Protein AF-A0A3N6GZ60-F1 (afdb_monomer)

Solvent-accessible surface area (backbone atoms only — not comparable to full-atom values): 37806 Å² total; per-residue (Å²): 129,64,49,50,43,53,62,74,66,58,72,55,69,56,33,46,64,46,15,54,53,28,42,52,49,24,52,53,37,47,58,50,32,53,47,42,44,72,67,53,38,41,50,42,72,39,96,88,41,76,58,70,72,22,54,56,47,34,52,53,37,44,21,60,40,43,42,35,51,10,42,28,32,24,27,39,12,53,18,33,36,28,42,49,50,34,54,50,52,52,53,43,43,50,48,38,54,50,52,53,52,49,38,42,75,70,48,33,42,68,48,83,71,54,53,53,39,75,39,74,80,81,48,53,74,69,54,52,48,42,60,74,73,35,70,66,59,47,48,51,49,53,53,50,34,52,52,48,34,49,58,47,52,52,36,35,45,54,48,40,51,49,51,48,37,47,46,51,22,64,68,46,35,70,51,30,54,83,63,60,95,53,59,85,42,69,57,73,50,45,10,59,85,32,56,52,49,40,47,53,38,44,17,50,55,38,32,50,55,43,50,39,48,56,74,66,47,95,72,50,78,62,56,55,51,49,39,33,48,48,31,61,69,39,17,80,37,52,64,22,20,46,43,27,46,72,68,38,40,51,57,42,49,32,44,34,49,54,54,33,29,44,29,29,68,62,80,42,46,96,50,21,70,59,36,51,49,34,39,20,13,50,21,20,15,48,31,41,41,53,51,68,100,79,44,30,60,84,36,20,88,89,15,68,71,33,50,57,39,49,71,34,81,90,21,38,62,45,52,67,45,49,69,45,31,61,54,32,28,70,36,71,77,47,44,99,83,41,70,37,38,24,37,20,42,45,28,33,34,46,58,47,29,86,53,63,58,34,38,44,51,55,40,51,58,52,49,53,52,53,49,47,50,66,76,43,70,57,74,65,54,44,44,54,76,83,53,69,82,38,42,61,50,35,65,48,39,41,52,55,43,34,67,74,27,66,66,30,43,49,52,55,55,28,71,88,25,35,40,57,80,100,37,49,41,89,41,60,53,48,54,30,68,54,46,87,62,91,80,23,61,75,73,68,47,32,36,33,87,49,100,87,49,74,44,76,39,81,52,90,73,69,87,42,58,58,62,54,52,44,67,57,56,71,78,59,80,83,66,84,90,87,77,67,72,78,71,64,71,61,68,72,80,78,75,76,92,77,90,85,83,88,80,89,81,87,87,84,86,86,90,86,86,80,93,84,89,86,89,88,84,88,89,87,89,90,89,81,90,87,86,88,82,87,87,87,86,85,86,85,89,82,89,85,89,83,86,84,82,83,84,81,88,79,89,86,86,79,86,84,85,90,85,83,83,88,81,86,84,88,88,82,88,87,87,84,90,83,88,83,87,91,84,83,87,84,87,83,85,87,88,84,86,85,88,84,89,90,84,85,88,88,83,81,90,81,88,85,80,87,88,80,89,83,82,81,89,88,85,87,84,89,87,83,90,85,85,91,81,85,136

pLDDT: mean 76.03, std 27.94, range [24.69, 98.88]

Secondary structure (DSSP, 8-state):
---HHHHHH--THHHHHHHHHHHHHHHHHHHHHHHHHHHTGGGGTSTTS-SHHHHHHHHHHHHHHHHHHHHHHHHHHHHHHHHHHHHHHHHHHHHHHHHHHHHHHTTEEE-TT--EEE-TTTS-HHHHHHHHH-HHHHHHHHHHHHHHHHHHHHHHHHHHHHHHHHHHHHHHTT---S--TT--STTSS--TT--S-HHHHHHHHHHHHHHHHHTT----HHHHHHHHHHHHHHTT-HHHHHHHHHHHHHHHHHHHHHHHHIIIIIITGGGHHHHHHHHHHHHHHHHHHT--SS-TTTS-TT-HHHHHHHTSSTTHHHHHHHHHHHHHHHSB-SBTTB--BHHHHHHHHHHT-SSPPPHHHHHHHHHHHHHHHHHSTTTT--BSS--TTS-S-HHHHHHHHHTT-HHHHHHHT-TT-BS-GGG-B---HHHHHH--SSSS-----EEEE-SSSEEEE--TT--SHHHHHHHHHGGGTTS-S---HHHHHHGGGG------------------------------------------------------PPPPPPP--------PPP-----------------------------------------------------------------

Structure (mmCIF, N/CA/C/O backbone):
data_AF-A0A3N6GZ60-F1
#
_entry.id   AF-A0A3N6GZ60-F1
#
loop_
_atom_site.group_PDB
_atom_site.id
_atom_site.type_symbol
_atom_site.label_atom_id
_atom_site.label_alt_id
_atom_site.label_comp_id
_atom_site.label_asym_id
_atom_site.label_entity_id
_atom_site.label_seq_id
_atom_site.pdbx_PDB_ins_code
_atom_site.Cartn_x
_atom_site.Cartn_y
_atom_site.Cartn_z
_atom_site.occupancy
_atom_site.B_iso_or_equiv
_atom_site.auth_seq_id
_atom_site.auth_comp_id
_atom_site.auth_asym_id
_atom_site.auth_atom_id
_atom_site.pdbx_PDB_model_num
ATOM 1 N N . MET A 1 1 ? -18.825 12.003 -2.405 1.00 83.25 1 MET A N 1
ATOM 2 C CA . MET A 1 1 ? -19.532 11.524 -1.206 1.00 83.25 1 MET A CA 1
ATOM 3 C C . MET A 1 1 ? -20.883 11.010 -1.636 1.00 83.25 1 MET A C 1
ATOM 5 O O . MET A 1 1 ? -21.799 11.804 -1.830 1.00 83.25 1 MET A O 1
ATOM 9 N N . LEU A 1 2 ? -20.951 9.703 -1.862 1.00 93.81 2 LEU A N 1
ATOM 10 C CA . LEU A 1 2 ? -22.188 8.963 -2.098 1.00 93.81 2 LEU A CA 1
ATOM 11 C C . LEU A 1 2 ? -23.109 9.035 -0.870 1.00 93.81 2 LEU A C 1
ATOM 13 O O . LEU A 1 2 ? -22.644 9.204 0.258 1.00 93.81 2 LEU A O 1
ATOM 17 N N . THR A 1 3 ? -24.413 8.881 -1.085 1.00 95.50 3 THR A N 1
ATOM 18 C CA . THR A 1 3 ? -25.401 8.691 -0.018 1.00 95.50 3 THR A CA 1
ATOM 19 C C . THR A 1 3 ? -25.720 7.209 0.180 1.00 95.50 3 THR A C 1
ATOM 21 O O . THR A 1 3 ? -25.483 6.372 -0.693 1.00 95.50 3 THR A O 1
ATOM 24 N N . TYR A 1 4 ? -26.349 6.884 1.312 1.00 97.25 4 TYR A N 1
ATOM 25 C CA . TYR A 1 4 ? -26.917 5.558 1.564 1.00 97.25 4 TYR A CA 1
ATOM 26 C C . TYR A 1 4 ? -27.843 5.083 0.425 1.00 97.25 4 TYR A C 1
ATOM 28 O O . TYR A 1 4 ? -27.782 3.923 0.017 1.00 97.25 4 TYR A O 1
ATOM 36 N N . SER A 1 5 ? -28.667 5.985 -0.125 1.00 96.31 5 SER A N 1
ATOM 37 C CA . SER A 1 5 ? -29.587 5.668 -1.224 1.00 96.31 5 SER A CA 1
ATOM 38 C C . SER A 1 5 ? -28.837 5.283 -2.502 1.00 96.31 5 SER A C 1
ATOM 40 O O . SER A 1 5 ? -29.205 4.307 -3.154 1.00 96.31 5 SER A O 1
ATOM 42 N N . ASP A 1 6 ? -27.749 5.986 -2.834 1.00 96.19 6 ASP A N 1
ATOM 43 C CA . ASP A 1 6 ? -26.955 5.705 -4.036 1.00 96.19 6 ASP A CA 1
ATOM 44 C C . ASP A 1 6 ? -26.355 4.294 -3.974 1.00 96.19 6 ASP A C 1
ATOM 46 O O . ASP A 1 6 ? -26.526 3.504 -4.905 1.00 96.19 6 ASP A O 1
ATOM 50 N N . VAL A 1 7 ? -25.738 3.925 -2.844 1.00 97.00 7 VAL A N 1
ATOM 51 C CA . VAL A 1 7 ? -25.171 2.579 -2.634 1.00 97.00 7 VAL A CA 1
ATOM 52 C C . VAL A 1 7 ? -26.263 1.503 -2.715 1.00 97.00 7 VAL A C 1
ATOM 54 O O . VAL A 1 7 ? -26.120 0.503 -3.427 1.00 97.00 7 VAL A O 1
ATOM 57 N N . MET A 1 8 ? -27.392 1.711 -2.032 1.00 96.62 8 MET A N 1
ATOM 58 C CA . MET A 1 8 ? -28.484 0.735 -1.973 1.00 96.62 8 MET A CA 1
ATOM 59 C C . MET A 1 8 ? -29.225 0.569 -3.307 1.00 96.62 8 MET A C 1
ATOM 61 O O . MET A 1 8 ? -29.619 -0.549 -3.642 1.00 96.62 8 MET A O 1
ATOM 65 N N . THR A 1 9 ? -29.373 1.625 -4.109 1.00 95.44 9 THR A N 1
ATOM 66 C CA . THR A 1 9 ? -30.156 1.591 -5.363 1.00 95.44 9 THR A CA 1
ATOM 67 C C . THR A 1 9 ? -29.327 1.385 -6.632 1.00 95.44 9 THR A C 1
ATOM 69 O O . THR A 1 9 ? -29.887 0.966 -7.646 1.00 95.44 9 THR A O 1
ATOM 72 N N . THR A 1 10 ? -28.005 1.601 -6.601 1.00 95.75 10 THR A N 1
ATOM 73 C CA . THR A 1 10 ? -27.156 1.429 -7.792 1.00 95.75 10 THR A CA 1
ATOM 74 C C . THR A 1 10 ? -27.143 -0.018 -8.296 1.00 95.75 10 THR A C 1
ATOM 76 O O . THR A 1 10 ? -26.909 -0.976 -7.549 1.00 95.75 10 THR A O 1
ATOM 79 N N . ASP A 1 11 ? -27.364 -0.145 -9.606 1.00 96.44 11 ASP A N 1
ATOM 80 C CA . ASP A 1 11 ? -27.244 -1.370 -10.395 1.00 96.44 11 ASP A CA 1
ATOM 81 C C . ASP A 1 11 ? -25.793 -1.555 -10.862 1.00 96.44 11 ASP A C 1
ATOM 83 O O . ASP A 1 11 ? -25.368 -1.030 -11.896 1.00 96.44 11 ASP A O 1
ATOM 87 N N . LEU A 1 12 ? -25.041 -2.314 -10.064 1.00 97.00 12 LEU A N 1
ATOM 88 C CA . LEU A 1 12 ? -23.629 -2.617 -10.290 1.00 97.00 12 LEU A CA 1
ATOM 89 C C . LEU A 1 12 ? -23.400 -3.556 -11.490 1.00 97.00 12 LEU A C 1
ATOM 91 O O . LEU A 1 12 ? -22.311 -3.548 -12.060 1.00 97.00 12 LEU A O 1
ATOM 95 N N . GLY A 1 13 ? -24.415 -4.304 -11.948 1.00 96.81 13 GLY A N 1
ATOM 96 C CA . GLY A 1 13 ? -24.300 -5.228 -13.091 1.00 96.81 13 GLY A CA 1
ATOM 97 C C . GLY A 1 13 ? -23.990 -4.534 -14.426 1.00 96.81 13 GLY A C 1
ATOM 98 O O . GLY A 1 13 ? -23.556 -5.165 -15.392 1.00 96.81 13 GLY A O 1
ATOM 99 N N . LYS A 1 14 ? -24.142 -3.206 -14.480 1.00 97.75 14 LYS A N 1
ATOM 100 C CA . LYS A 1 14 ? -23.683 -2.370 -15.596 1.00 97.75 14 LYS A CA 1
ATOM 101 C C . LYS A 1 14 ? -22.158 -2.344 -15.747 1.00 97.75 14 LYS A C 1
ATOM 103 O O . LYS A 1 14 ? -21.693 -2.179 -16.871 1.00 97.75 14 LYS A O 1
ATOM 108 N N . LEU A 1 15 ? -21.392 -2.531 -14.669 1.00 98.25 15 LEU A N 1
ATOM 109 C CA . LEU A 1 15 ? -19.923 -2.514 -14.695 1.00 98.25 15 LEU A CA 1
ATOM 110 C C . LEU A 1 15 ? -19.355 -3.741 -15.420 1.00 98.25 15 LEU A C 1
ATOM 112 O O . LEU A 1 15 ? -18.566 -3.589 -16.349 1.00 98.25 15 LEU A O 1
ATOM 116 N N . THR A 1 16 ? -19.834 -4.945 -15.098 1.00 98.12 16 THR A N 1
ATOM 117 C CA . THR A 1 16 ? -19.481 -6.177 -15.831 1.00 98.12 16 THR A CA 1
ATOM 118 C C . THR A 1 16 ? -19.982 -6.129 -17.277 1.00 98.12 16 THR A C 1
ATOM 120 O O . THR A 1 16 ? -19.219 -6.395 -18.201 1.00 98.12 16 THR A O 1
ATOM 123 N N . THR A 1 17 ? -21.209 -5.641 -17.500 1.00 98.44 17 THR A N 1
ATOM 124 C CA . THR A 1 17 ? -21.761 -5.406 -18.853 1.00 98.44 17 THR A CA 1
ATOM 125 C C . THR A 1 17 ? -20.928 -4.413 -19.685 1.00 98.44 17 THR A C 1
ATOM 127 O O . THR A 1 17 ? -20.959 -4.452 -20.918 1.00 98.44 17 THR A O 1
ATOM 130 N N . ALA A 1 18 ? -20.211 -3.487 -19.041 1.00 98.50 18 ALA A N 1
ATOM 131 C CA . ALA A 1 18 ? -19.276 -2.579 -19.698 1.00 98.50 18 ALA A CA 1
ATOM 132 C C . ALA A 1 18 ? -17.912 -3.249 -19.932 1.00 98.50 18 ALA A C 1
ATOM 134 O O . ALA A 1 18 ? -17.378 -3.139 -21.034 1.00 98.50 18 ALA A O 1
ATOM 135 N N . ALA A 1 19 ? -17.385 -3.980 -18.947 1.00 98.62 19 ALA A N 1
ATOM 136 C CA . ALA A 1 19 ? -16.136 -4.732 -19.055 1.00 98.62 19 ALA A CA 1
ATOM 137 C C . ALA A 1 19 ? -16.137 -5.725 -20.225 1.00 98.62 19 ALA A C 1
ATOM 139 O O . ALA A 1 19 ? -15.200 -5.746 -21.020 1.00 98.62 19 ALA A O 1
ATOM 140 N N . ASP A 1 20 ? -17.219 -6.489 -20.388 1.00 98.69 20 ASP A N 1
ATOM 141 C CA . ASP A 1 20 ? -17.342 -7.473 -21.468 1.00 98.69 20 ASP A CA 1
ATOM 142 C C . ASP A 1 20 ? -17.275 -6.805 -22.858 1.00 98.69 20 ASP A C 1
ATOM 144 O O . ASP A 1 20 ? -16.645 -7.331 -23.773 1.00 98.69 20 ASP A O 1
ATOM 148 N N . LYS A 1 21 ? -17.811 -5.583 -23.000 1.00 98.75 21 LYS A N 1
ATOM 149 C CA . LYS A 1 21 ? -17.709 -4.787 -24.240 1.00 98.75 21 LYS A CA 1
ATOM 150 C C . LYS A 1 21 ? -16.303 -4.241 -24.492 1.00 98.75 21 LYS A C 1
ATOM 152 O O . LYS A 1 21 ? -15.918 -4.067 -25.648 1.00 98.75 21 LYS A O 1
ATOM 157 N N . TRP A 1 22 ? -15.543 -3.953 -23.435 1.00 98.62 22 TRP A N 1
ATOM 158 C CA . TRP A 1 22 ? -14.137 -3.564 -23.552 1.00 98.62 22 TRP A CA 1
ATOM 159 C C . TRP A 1 22 ? -13.267 -4.747 -24.007 1.00 98.62 22 TRP A C 1
ATOM 161 O O . TRP A 1 22 ? -12.413 -4.558 -24.875 1.00 98.62 22 TRP A O 1
ATOM 171 N N . ASP A 1 23 ? -13.542 -5.968 -23.535 1.00 98.50 23 ASP A N 1
ATOM 172 C CA . ASP A 1 23 ? -12.897 -7.190 -24.042 1.00 98.50 23 ASP A CA 1
ATOM 173 C C . ASP A 1 23 ? -13.300 -7.531 -25.486 1.00 98.50 23 ASP A C 1
ATOM 175 O O . ASP A 1 23 ? -12.426 -7.847 -26.300 1.00 98.50 23 ASP A O 1
ATOM 179 N N . ASP A 1 24 ? -14.583 -7.409 -25.848 1.00 98.62 24 ASP A N 1
ATOM 180 C CA . ASP A 1 24 ? -15.041 -7.554 -27.240 1.00 98.62 24 ASP A CA 1
ATOM 181 C C . ASP A 1 24 ? -14.298 -6.570 -28.162 1.00 98.62 24 ASP A C 1
ATOM 183 O O . ASP A 1 24 ? -13.770 -6.955 -29.210 1.00 98.62 24 ASP A O 1
ATOM 187 N N . MET A 1 25 ? -14.173 -5.302 -27.752 1.00 98.44 25 MET A N 1
ATOM 188 C CA . MET A 1 25 ? -13.409 -4.310 -28.510 1.00 98.44 25 MET A CA 1
ATOM 189 C C . MET A 1 25 ? -11.916 -4.666 -28.579 1.00 98.44 25 MET A C 1
ATOM 191 O O . MET A 1 25 ? -11.320 -4.568 -29.653 1.00 98.44 25 MET A O 1
ATOM 195 N N . ALA A 1 26 ? -11.310 -5.144 -27.488 1.00 98.38 26 ALA A N 1
ATOM 196 C CA . ALA A 1 26 ? -9.926 -5.618 -27.476 1.00 98.38 26 ALA A CA 1
ATOM 197 C C . ALA A 1 26 ? -9.706 -6.799 -28.449 1.00 98.38 26 ALA A C 1
ATOM 199 O O . ALA A 1 26 ? -8.650 -6.902 -29.089 1.00 98.38 26 ALA A O 1
ATOM 200 N N . ALA A 1 27 ? -10.710 -7.669 -28.603 1.00 98.44 27 ALA A N 1
ATOM 201 C CA . ALA A 1 27 ? -10.713 -8.781 -29.547 1.00 98.44 27 ALA A CA 1
ATOM 202 C C . ALA A 1 27 ? -10.883 -8.324 -31.009 1.00 98.44 27 ALA A C 1
ATOM 204 O O . ALA A 1 27 ? -10.172 -8.832 -31.881 1.00 98.44 27 ALA A O 1
ATOM 205 N N . GLU A 1 28 ? -11.747 -7.345 -31.302 1.00 98.62 28 GLU A N 1
ATOM 206 C CA . GLU A 1 28 ? -11.843 -6.751 -32.647 1.00 98.62 28 GLU A CA 1
ATOM 207 C C . GLU A 1 28 ? -10.568 -5.984 -33.030 1.00 98.62 28 GLU A C 1
ATOM 209 O O . GLU A 1 28 ? -10.049 -6.172 -34.135 1.00 98.62 28 GLU A O 1
ATOM 214 N N . ILE A 1 29 ? -9.984 -5.216 -32.101 1.00 98.50 29 ILE A N 1
ATOM 215 C CA . ILE A 1 29 ? -8.678 -4.561 -32.282 1.00 98.50 29 ILE A CA 1
ATOM 216 C C . ILE A 1 29 ? -7.605 -5.598 -32.654 1.00 98.50 29 ILE A C 1
ATOM 218 O O . ILE A 1 29 ? -6.797 -5.339 -33.545 1.00 98.50 29 ILE A O 1
ATOM 222 N N . LYS A 1 30 ? -7.642 -6.819 -32.092 1.00 98.31 30 LYS A N 1
ATOM 223 C CA . LYS A 1 30 ? -6.726 -7.905 -32.497 1.00 98.31 30 LYS A CA 1
ATOM 224 C C . LYS A 1 30 ? -6.851 -8.284 -33.972 1.00 98.31 30 LYS A C 1
ATOM 226 O O . LYS A 1 30 ? -5.851 -8.541 -34.639 1.00 98.31 30 LYS A O 1
ATOM 231 N N . LYS A 1 31 ? -8.076 -8.325 -34.498 1.00 98.38 31 LYS A N 1
ATOM 232 C CA . LYS A 1 31 ? -8.334 -8.657 -35.908 1.00 98.38 31 LYS A CA 1
ATOM 233 C C . LYS A 1 31 ? -7.866 -7.536 -36.837 1.00 98.38 31 LYS A C 1
ATOM 235 O O . LYS A 1 31 ? -7.497 -7.820 -37.977 1.00 98.38 31 LYS A O 1
ATOM 240 N N . VAL A 1 32 ? -7.854 -6.287 -36.362 1.00 98.06 32 VAL A N 1
ATOM 241 C CA . VAL A 1 32 ? -7.258 -5.143 -37.070 1.00 98.06 32 VAL A CA 1
ATOM 242 C C . VAL A 1 32 ? -5.728 -5.207 -37.018 1.00 98.06 32 VAL A C 1
ATOM 244 O O . VAL A 1 32 ? -5.110 -5.162 -38.077 1.00 98.06 32 VAL A O 1
ATOM 247 N N . GLU A 1 33 ? -5.125 -5.418 -35.842 1.00 98.00 33 GLU A N 1
ATOM 248 C CA . GLU A 1 33 ? -3.674 -5.595 -35.637 1.00 98.00 33 GLU A CA 1
ATOM 249 C C . GLU A 1 33 ? -3.092 -6.657 -36.577 1.00 98.00 33 GLU A C 1
ATOM 251 O O . GLU A 1 33 ? -2.167 -6.386 -37.347 1.00 98.00 33 GLU A O 1
ATOM 256 N N . THR A 1 34 ? -3.676 -7.856 -36.559 1.00 98.00 34 THR A N 1
ATOM 257 C CA . THR A 1 34 ? -3.181 -8.995 -37.336 1.00 98.00 34 THR A CA 1
ATOM 258 C C . THR A 1 34 ? -3.409 -8.779 -38.835 1.00 98.00 34 THR A C 1
ATOM 260 O O . THR A 1 34 ? -2.528 -9.076 -39.641 1.00 98.00 34 THR A O 1
ATOM 263 N N . ARG A 1 35 ? -4.536 -8.172 -39.238 1.00 98.06 35 ARG A N 1
ATOM 264 C CA . ARG A 1 35 ? -4.764 -7.792 -40.642 1.00 98.06 35 ARG A CA 1
ATOM 265 C C . ARG A 1 35 ? -3.740 -6.758 -41.107 1.00 98.06 35 ARG A C 1
ATOM 267 O O . ARG A 1 35 ? -3.145 -6.946 -42.161 1.00 98.06 35 ARG A O 1
ATOM 274 N N . TYR A 1 36 ? -3.507 -5.704 -40.326 1.00 97.56 36 TYR A N 1
ATOM 275 C CA . TYR A 1 36 ? -2.553 -4.643 -40.649 1.00 97.56 36 TYR A CA 1
ATOM 276 C C . TYR A 1 36 ? -1.130 -5.196 -40.787 1.00 97.56 36 TYR A C 1
ATOM 278 O O . TYR A 1 36 ? -0.441 -4.912 -41.768 1.00 97.56 36 TYR A O 1
ATOM 286 N N . LYS A 1 37 ? -0.709 -6.050 -39.850 1.00 95.81 37 LYS A N 1
ATOM 287 C CA . LYS A 1 37 ? 0.550 -6.797 -39.911 1.00 95.81 37 LYS A CA 1
ATOM 288 C C . LYS A 1 37 ? 0.690 -7.561 -41.232 1.00 95.81 37 LYS A C 1
ATOM 290 O O . LYS A 1 37 ? 1.668 -7.381 -41.961 1.00 95.81 37 LYS A O 1
ATOM 295 N N . ASP A 1 38 ? -0.300 -8.389 -41.555 1.00 95.44 38 ASP A N 1
ATOM 296 C CA . ASP A 1 38 ? -0.202 -9.343 -42.656 1.00 95.44 38 ASP A CA 1
ATOM 297 C C . ASP A 1 38 ? -0.486 -8.711 -44.036 1.00 95.44 38 ASP A C 1
ATOM 299 O O . ASP A 1 38 ? -0.068 -9.278 -45.051 1.00 95.44 38 ASP A O 1
ATOM 303 N N . SER A 1 39 ? -1.135 -7.539 -44.116 1.00 94.38 39 SER A N 1
ATOM 304 C CA . SER A 1 39 ? -1.406 -6.833 -45.383 1.00 94.38 39 SER A CA 1
ATOM 305 C C . SER A 1 39 ? -0.596 -5.554 -45.615 1.00 94.38 39 SER A C 1
ATOM 307 O O . SER A 1 39 ? -0.308 -5.260 -46.769 1.00 94.38 39 SER A O 1
ATOM 309 N N . VAL A 1 40 ? -0.239 -4.794 -44.572 1.00 94.56 40 VAL A N 1
ATOM 310 C CA . VAL A 1 40 ? 0.483 -3.507 -44.684 1.00 94.56 40 VAL A CA 1
ATOM 311 C C . VAL A 1 40 ? 1.932 -3.650 -44.221 1.00 94.56 40 VAL A C 1
ATOM 313 O O . VAL A 1 40 ? 2.843 -3.482 -45.030 1.00 94.56 40 VAL A O 1
ATOM 316 N N . GLN A 1 41 ? 2.169 -4.044 -42.960 1.00 93.25 41 GLN A N 1
ATOM 317 C CA . GLN A 1 41 ? 3.533 -4.147 -42.411 1.00 93.25 41 GLN A CA 1
ATOM 318 C C . GLN A 1 41 ? 4.400 -5.148 -43.196 1.00 93.25 41 GLN A C 1
ATOM 320 O O . GLN A 1 41 ? 5.594 -4.937 -43.384 1.00 93.25 41 GLN A O 1
ATOM 325 N N . ARG A 1 42 ? 3.808 -6.233 -43.709 1.00 92.81 42 ARG A N 1
ATOM 326 C CA . ARG A 1 42 ? 4.529 -7.238 -44.506 1.00 92.81 42 ARG A CA 1
ATOM 327 C C . ARG A 1 42 ? 5.118 -6.695 -45.819 1.00 92.81 42 ARG A C 1
ATOM 329 O O . ARG A 1 42 ? 6.083 -7.278 -46.308 1.00 92.81 42 ARG A O 1
ATOM 336 N N . ILE A 1 43 ? 4.594 -5.600 -46.385 1.00 92.25 43 ILE A N 1
ATOM 337 C CA . ILE A 1 43 ? 5.074 -5.059 -47.673 1.00 92.25 43 ILE A CA 1
ATOM 338 C C . ILE A 1 43 ? 6.530 -4.575 -47.555 1.00 92.25 43 ILE A C 1
ATOM 340 O O . ILE A 1 43 ? 7.332 -4.846 -48.443 1.00 92.25 43 ILE A O 1
ATOM 344 N N . THR A 1 44 ? 6.895 -3.951 -46.433 1.00 91.31 44 THR A N 1
ATOM 345 C CA . THR A 1 44 ? 8.252 -3.440 -46.139 1.00 91.31 44 THR A CA 1
ATOM 346 C C . THR A 1 44 ? 9.226 -4.513 -45.636 1.00 91.31 44 THR A C 1
ATOM 348 O O . THR A 1 44 ? 10.367 -4.206 -45.313 1.00 91.31 44 THR A O 1
ATOM 351 N N . ILE A 1 45 ? 8.774 -5.767 -45.517 1.00 86.31 45 ILE A N 1
ATOM 352 C CA . ILE A 1 45 ? 9.572 -6.915 -45.045 1.00 86.31 45 ILE A CA 1
ATOM 353 C C . ILE A 1 45 ? 9.862 -7.892 -46.203 1.00 86.31 45 ILE A C 1
ATOM 355 O O . ILE A 1 45 ? 10.811 -8.673 -46.146 1.00 86.31 45 ILE A O 1
ATOM 359 N N . GLY A 1 46 ? 9.051 -7.867 -47.267 1.00 82.19 46 GLY A N 1
ATOM 360 C CA . GLY A 1 46 ? 9.244 -8.696 -48.456 1.00 82.19 46 GLY A CA 1
ATOM 361 C C . GLY A 1 46 ? 10.247 -8.105 -49.461 1.00 82.19 46 GLY A C 1
ATOM 362 O O . GLY A 1 46 ? 10.440 -6.894 -49.504 1.00 82.19 46 GLY A O 1
ATOM 363 N N . PRO A 1 47 ? 10.822 -8.925 -50.362 1.00 85.75 47 PRO A N 1
ATOM 364 C CA . PRO A 1 47 ? 11.813 -8.479 -51.352 1.00 85.75 47 PRO A CA 1
ATOM 365 C C . PRO A 1 47 ? 11.243 -7.584 -52.473 1.00 85.75 47 PRO A C 1
ATOM 367 O O . PRO A 1 47 ? 11.975 -7.205 -53.382 1.00 85.75 47 PRO A O 1
ATOM 370 N N . ALA A 1 48 ? 9.942 -7.278 -52.448 1.00 88.31 48 ALA A N 1
ATOM 371 C CA . ALA A 1 48 ? 9.248 -6.516 -53.486 1.00 88.31 48 ALA A CA 1
ATOM 372 C C . ALA A 1 48 ? 9.426 -4.990 -53.365 1.00 88.31 48 ALA A C 1
ATOM 374 O O . ALA A 1 48 ? 9.199 -4.277 -54.340 1.00 88.31 48 ALA A O 1
ATOM 375 N N . TRP A 1 49 ? 9.828 -4.484 -52.194 1.00 93.25 49 TRP A N 1
ATOM 376 C CA . TRP A 1 49 ? 10.123 -3.068 -51.966 1.00 93.25 49 TRP A CA 1
ATOM 377 C C . TRP A 1 49 ? 11.378 -2.950 -51.101 1.00 93.25 49 TRP A C 1
ATOM 379 O O . TRP A 1 49 ? 11.436 -3.494 -50.003 1.00 93.25 49 TRP A O 1
ATOM 389 N N . LEU A 1 50 ? 12.403 -2.275 -51.625 1.00 91.56 50 LEU A N 1
ATOM 390 C CA . LEU A 1 50 ? 13.736 -2.174 -51.031 1.00 91.56 50 LEU A CA 1
ATOM 391 C C . LEU A 1 50 ? 14.259 -0.731 -51.121 1.00 91.56 50 LEU A C 1
ATOM 393 O O . LEU A 1 50 ? 13.782 0.064 -51.932 1.00 91.56 50 LEU A O 1
ATOM 397 N N . GLY A 1 51 ? 15.275 -0.413 -50.315 1.00 93.50 51 GLY A N 1
ATOM 398 C CA . GLY A 1 51 ? 15.867 0.926 -50.210 1.00 93.50 51 GLY A CA 1
ATOM 399 C C . GLY A 1 51 ? 15.295 1.745 -49.047 1.00 93.50 51 GLY A C 1
ATOM 400 O O . GLY A 1 51 ? 14.416 1.280 -48.326 1.00 93.50 51 GLY A O 1
ATOM 401 N N . ALA A 1 52 ? 15.804 2.968 -48.857 1.00 93.25 52 ALA A N 1
ATOM 402 C CA . ALA A 1 52 ? 15.513 3.794 -47.676 1.00 93.25 52 ALA A CA 1
ATOM 403 C C . ALA A 1 52 ? 14.007 3.980 -47.407 1.00 93.25 52 ALA A C 1
ATOM 405 O O . ALA A 1 52 ? 13.562 3.789 -46.282 1.00 93.25 52 ALA A O 1
ATOM 406 N N . SER A 1 53 ? 13.202 4.223 -48.448 1.00 93.31 53 SER A N 1
ATOM 407 C CA . SER A 1 53 ? 11.751 4.392 -48.298 1.00 93.31 53 SER A CA 1
ATOM 408 C C . SER A 1 53 ? 11.029 3.146 -47.770 1.00 93.31 53 SER A C 1
ATOM 410 O O . SER A 1 53 ? 10.024 3.291 -47.079 1.00 93.31 53 SER A O 1
ATOM 412 N N . ALA A 1 54 ? 11.543 1.939 -48.040 1.00 92.06 54 ALA A N 1
ATOM 413 C CA . ALA A 1 54 ? 11.023 0.701 -47.460 1.00 92.06 54 ALA A CA 1
ATOM 414 C C . ALA A 1 54 ? 11.411 0.567 -45.978 1.00 92.06 54 ALA A C 1
ATOM 416 O O . ALA A 1 54 ? 10.585 0.152 -45.168 1.00 92.06 54 ALA A O 1
ATOM 417 N N . SER A 1 55 ? 12.638 0.961 -45.614 1.00 90.62 55 SER A N 1
ATOM 418 C CA . SER A 1 55 ? 13.110 0.984 -44.222 1.00 90.62 55 SER A CA 1
ATOM 419 C C . SER A 1 55 ? 12.299 1.959 -43.365 1.00 90.62 55 SER A C 1
ATOM 421 O O . SER A 1 55 ? 11.769 1.570 -42.324 1.00 90.62 55 SER A O 1
ATOM 423 N N . ASP A 1 56 ? 12.145 3.201 -43.829 1.00 91.62 56 ASP A N 1
ATOM 424 C CA . ASP A 1 56 ? 11.430 4.260 -43.111 1.00 91.62 56 ASP A CA 1
ATOM 425 C C . ASP A 1 56 ? 9.942 3.915 -42.960 1.00 91.62 56 ASP A C 1
ATOM 427 O O . ASP A 1 56 ? 9.361 4.056 -41.881 1.00 91.62 56 ASP A O 1
ATOM 431 N N . ALA A 1 57 ? 9.316 3.389 -44.018 1.00 92.81 57 ALA A N 1
ATOM 432 C CA . ALA A 1 57 ? 7.952 2.878 -43.940 1.00 92.81 57 ALA A CA 1
ATOM 433 C C . ALA A 1 57 ? 7.845 1.668 -42.998 1.00 92.81 57 ALA A C 1
ATOM 435 O O . ALA A 1 57 ? 6.880 1.574 -42.246 1.00 92.81 57 ALA A O 1
ATOM 436 N N . GLY A 1 58 ? 8.843 0.779 -42.972 1.00 92.00 58 GLY A N 1
ATOM 437 C CA . GLY A 1 58 ? 8.864 -0.391 -42.092 1.00 92.00 58 GLY A CA 1
ATOM 438 C C . GLY A 1 58 ? 8.877 -0.034 -40.606 1.00 92.00 58 GLY A C 1
ATOM 439 O O . GLY A 1 58 ? 8.171 -0.676 -39.826 1.00 92.00 58 GLY A O 1
ATOM 440 N N . LEU A 1 59 ? 9.600 1.025 -40.225 1.00 90.50 59 LEU A N 1
ATOM 441 C CA . LEU A 1 59 ? 9.569 1.583 -38.868 1.00 90.50 59 LEU A CA 1
ATOM 442 C C . LEU A 1 59 ? 8.190 2.173 -38.535 1.00 90.50 59 LEU A C 1
ATOM 444 O O . LEU A 1 59 ? 7.595 1.825 -37.517 1.00 90.50 59 LEU A O 1
ATOM 448 N N . ASN A 1 60 ? 7.632 3.003 -39.420 1.00 91.69 60 ASN A N 1
ATOM 449 C CA . ASN A 1 60 ? 6.321 3.628 -39.204 1.00 91.69 60 ASN A CA 1
ATOM 450 C C . ASN A 1 60 ? 5.165 2.608 -39.173 1.00 91.69 60 ASN A C 1
ATOM 452 O O . ASN A 1 60 ? 4.228 2.743 -38.384 1.00 91.69 60 ASN A O 1
ATOM 456 N N . PHE A 1 61 ? 5.234 1.545 -39.979 1.00 94.81 61 PHE A N 1
ATOM 457 C CA . PHE A 1 61 ? 4.270 0.442 -39.947 1.00 94.81 61 PHE A CA 1
ATOM 458 C C . PHE A 1 61 ? 4.465 -0.457 -38.716 1.00 94.81 61 PHE A C 1
ATOM 460 O O . PHE A 1 61 ? 3.494 -1.033 -38.225 1.00 94.81 61 PHE A O 1
ATOM 467 N N . ALA A 1 62 ? 5.686 -0.572 -38.177 1.00 92.62 62 ALA A N 1
ATOM 468 C CA . ALA A 1 62 ? 5.910 -1.229 -36.891 1.00 92.62 62 ALA A CA 1
ATOM 469 C C . ALA A 1 62 ? 5.265 -0.448 -35.737 1.00 92.62 62 ALA A C 1
ATOM 471 O O . ALA A 1 62 ? 4.556 -1.062 -34.944 1.00 92.62 62 ALA A O 1
ATOM 472 N N . ALA A 1 63 ? 5.412 0.880 -35.708 1.00 92.12 63 ALA A N 1
ATOM 473 C CA . ALA A 1 63 ? 4.768 1.740 -34.713 1.00 92.12 63 ALA A CA 1
ATOM 474 C C . ALA A 1 63 ? 3.236 1.755 -34.839 1.00 92.12 63 ALA A C 1
ATOM 476 O O . ALA A 1 63 ? 2.530 1.530 -33.864 1.00 92.12 63 ALA A O 1
ATOM 477 N N . THR A 1 64 ? 2.695 1.868 -36.058 1.00 94.56 64 THR A N 1
ATOM 478 C CA . THR A 1 64 ? 1.235 1.781 -36.283 1.00 94.56 64 THR A CA 1
ATOM 479 C C . THR A 1 64 ? 0.657 0.453 -35.770 1.00 94.56 64 THR A C 1
ATOM 481 O O . THR A 1 64 ? -0.461 0.397 -35.263 1.00 94.56 64 THR A O 1
ATOM 484 N N . ARG A 1 65 ? 1.422 -0.641 -35.881 1.00 95.19 65 ARG A N 1
ATOM 485 C CA . ARG A 1 65 ? 1.036 -1.946 -35.337 1.00 95.19 65 ARG A CA 1
ATOM 486 C C . ARG A 1 65 ? 1.229 -2.039 -33.818 1.00 95.19 65 ARG A C 1
ATOM 488 O O . ARG A 1 65 ? 0.435 -2.717 -33.168 1.00 95.19 65 ARG A O 1
ATOM 495 N N . TYR A 1 66 ? 2.251 -1.383 -33.268 1.00 94.50 66 TYR A N 1
ATOM 496 C CA . TYR A 1 66 ? 2.460 -1.255 -31.827 1.00 94.50 66 TYR A CA 1
ATOM 497 C C . TYR A 1 66 ? 1.254 -0.575 -31.165 1.00 94.50 66 TYR A C 1
ATOM 499 O O . TYR A 1 66 ? 0.690 -1.153 -30.241 1.00 94.50 66 TYR A O 1
ATOM 507 N N . GLU A 1 67 ? 0.749 0.526 -31.729 1.00 95.56 67 GLU A N 1
ATOM 508 C CA . GLU A 1 67 ? -0.460 1.206 -31.238 1.00 95.56 67 GLU A CA 1
ATOM 509 C C . GLU A 1 67 ? -1.698 0.296 -31.200 1.00 95.56 67 GLU A C 1
ATOM 511 O O . GLU A 1 67 ? -2.447 0.312 -30.227 1.00 95.56 67 GLU A O 1
ATOM 516 N N . TYR A 1 68 ? -1.909 -0.573 -32.198 1.00 97.12 68 TYR A N 1
ATOM 517 C CA . TYR A 1 68 ? -3.003 -1.555 -32.128 1.00 97.12 68 TYR A CA 1
ATOM 518 C C . TYR A 1 68 ? -2.800 -2.613 -31.026 1.00 97.12 68 TYR A C 1
ATOM 520 O O . TYR A 1 68 ? -3.779 -3.135 -30.489 1.00 97.12 68 TYR A O 1
ATOM 528 N N . ALA A 1 69 ? -1.556 -2.957 -30.681 1.00 95.69 69 ALA A N 1
ATOM 529 C CA . ALA A 1 69 ? -1.271 -3.855 -29.564 1.00 95.69 69 ALA A CA 1
ATOM 530 C C . ALA A 1 69 ? -1.460 -3.146 -28.211 1.00 95.69 69 ALA A C 1
ATOM 532 O O . ALA A 1 69 ? -2.086 -3.711 -27.316 1.00 95.69 69 ALA A O 1
ATOM 533 N N . ALA A 1 70 ? -1.006 -1.898 -28.094 1.00 95.81 70 ALA A N 1
ATOM 534 C CA . ALA A 1 70 ? -1.179 -1.060 -26.914 1.00 95.81 70 ALA A CA 1
ATOM 535 C C . ALA A 1 70 ? -2.663 -0.763 -26.630 1.00 95.81 70 ALA A C 1
ATOM 537 O O . ALA A 1 70 ? -3.140 -0.996 -25.521 1.00 95.81 70 ALA A O 1
ATOM 538 N N . ALA A 1 71 ? -3.441 -0.411 -27.661 1.00 97.00 71 ALA A N 1
ATOM 539 C CA . ALA A 1 71 ? -4.893 -0.250 -27.573 1.00 97.00 71 ALA A CA 1
ATOM 540 C C . ALA A 1 71 ? -5.604 -1.521 -27.070 1.00 97.00 71 ALA A C 1
ATOM 542 O O . ALA A 1 71 ? -6.601 -1.434 -26.354 1.00 97.00 71 ALA A O 1
ATOM 543 N N . GLN A 1 72 ? -5.088 -2.711 -27.405 1.00 97.81 72 GLN A N 1
ATOM 544 C CA . GLN A 1 72 ? -5.592 -3.973 -26.859 1.00 97.81 72 GLN A CA 1
ATOM 545 C C . GLN A 1 72 ? -5.230 -4.166 -25.380 1.00 97.81 72 GLN A C 1
ATOM 547 O O . GLN A 1 72 ? -6.054 -4.715 -24.646 1.00 97.81 72 GLN A O 1
ATOM 552 N N . THR A 1 73 ? -4.033 -3.769 -24.936 1.00 97.38 73 THR A N 1
ATOM 553 C CA . THR A 1 73 ? -3.669 -3.828 -23.511 1.00 97.38 73 THR A CA 1
ATOM 554 C C . THR A 1 73 ? -4.538 -2.866 -22.707 1.00 97.38 73 THR A C 1
ATOM 556 O O . THR A 1 73 ? -5.230 -3.310 -21.794 1.00 97.38 73 THR A O 1
ATOM 559 N N . GLN A 1 74 ? -4.618 -1.597 -23.117 1.00 97.69 74 GLN A N 1
ATOM 560 C CA . GLN A 1 74 ? -5.458 -0.579 -22.481 1.00 97.69 74 GLN A CA 1
ATOM 561 C C . GLN A 1 74 ? -6.939 -0.986 -22.416 1.00 97.69 74 GLN A C 1
ATOM 563 O O . GLN A 1 74 ? -7.575 -0.822 -21.377 1.00 97.69 74 GLN A O 1
ATOM 568 N N . ALA A 1 75 ? -7.497 -1.564 -23.486 1.00 98.50 75 ALA A N 1
ATOM 569 C CA . ALA A 1 75 ? -8.888 -2.016 -23.484 1.00 98.50 75 ALA A CA 1
ATOM 570 C C . ALA A 1 75 ? -9.146 -3.146 -22.466 1.00 98.50 75 ALA A C 1
ATOM 572 O O . ALA A 1 75 ? -10.130 -3.090 -21.732 1.00 98.50 75 ALA A O 1
ATOM 573 N N . LYS A 1 76 ? -8.247 -4.134 -22.360 1.00 98.62 76 LYS A N 1
ATOM 574 C CA . LYS A 1 76 ? -8.355 -5.207 -21.350 1.00 98.62 76 LYS A CA 1
ATOM 575 C C . LYS A 1 76 ? -8.125 -4.704 -19.933 1.00 98.62 76 LYS A C 1
ATOM 577 O O . LYS A 1 76 ? -8.799 -5.154 -19.018 1.00 98.62 76 LYS A O 1
ATOM 582 N N . ALA A 1 77 ? -7.188 -3.778 -19.752 1.00 98.50 77 ALA A N 1
ATOM 583 C CA . ALA A 1 77 ? -6.923 -3.138 -18.473 1.00 98.50 77 ALA A CA 1
ATOM 584 C C . ALA A 1 77 ? -8.196 -2.462 -17.935 1.00 98.50 77 ALA A C 1
ATOM 586 O O . ALA A 1 77 ? -8.634 -2.769 -16.830 1.00 98.50 77 ALA A O 1
ATOM 587 N N . ILE A 1 78 ? -8.875 -1.663 -18.769 1.00 98.62 78 ILE A N 1
ATOM 588 C CA . ILE A 1 78 ? -10.181 -1.068 -18.441 1.00 98.62 78 ILE A CA 1
ATOM 589 C C . ILE A 1 78 ? -11.240 -2.149 -18.156 1.00 98.62 78 ILE A C 1
ATOM 591 O O . ILE A 1 78 ? -12.010 -2.010 -17.207 1.00 98.62 78 ILE A O 1
ATOM 595 N N . ALA A 1 79 ? -11.273 -3.244 -18.927 1.00 98.69 79 ALA A N 1
ATOM 596 C CA . ALA A 1 79 ? -12.189 -4.358 -18.670 1.00 98.69 79 ALA A CA 1
ATOM 597 C C . ALA A 1 79 ? -11.953 -5.015 -17.296 1.00 98.69 79 ALA A C 1
ATOM 599 O O . ALA A 1 79 ? -12.915 -5.301 -16.585 1.00 98.69 79 ALA A O 1
ATOM 600 N N . SER A 1 80 ? -10.699 -5.231 -16.892 1.00 98.62 80 SER A N 1
ATOM 601 C CA . SER A 1 80 ? -10.371 -5.767 -15.567 1.00 98.62 80 SER A CA 1
ATOM 602 C C . SER A 1 80 ? -10.755 -4.796 -14.452 1.00 98.62 80 SER A C 1
ATOM 604 O O . SER A 1 80 ? -11.528 -5.190 -13.585 1.00 98.62 80 SER A O 1
ATOM 606 N N . LEU A 1 81 ? -10.347 -3.521 -14.533 1.00 98.62 81 LEU A N 1
ATOM 607 C CA . LEU A 1 81 ? -10.677 -2.487 -13.536 1.00 98.62 81 LEU A CA 1
ATOM 608 C C . LEU A 1 81 ? -12.191 -2.360 -13.287 1.00 98.62 81 LEU A C 1
ATOM 610 O O . LEU A 1 81 ? -12.632 -2.187 -12.155 1.00 98.62 81 LEU A O 1
ATOM 614 N N . LEU A 1 82 ? -13.012 -2.489 -14.336 1.00 98.75 82 LEU A N 1
ATOM 615 C CA . LEU A 1 82 ? -14.475 -2.461 -14.218 1.00 98.75 82 LEU A CA 1
ATOM 616 C C . LEU A 1 82 ? -15.058 -3.720 -13.547 1.00 98.75 82 LEU A C 1
ATOM 618 O O . LEU A 1 82 ? -16.096 -3.632 -12.889 1.00 98.75 82 LEU A O 1
ATOM 622 N N . ARG A 1 83 ? -14.419 -4.890 -13.686 1.00 98.62 83 ARG A N 1
ATOM 623 C CA . ARG A 1 83 ? -14.814 -6.114 -12.957 1.00 98.62 83 ARG A CA 1
ATOM 624 C C . ARG A 1 83 ? -14.344 -6.088 -11.508 1.00 98.62 83 ARG A C 1
ATOM 626 O O . ARG A 1 83 ? -15.063 -6.577 -10.642 1.00 98.62 83 ARG A O 1
ATOM 633 N N . ASP A 1 84 ? -13.187 -5.494 -11.263 1.00 97.38 84 ASP A N 1
ATOM 634 C CA . ASP A 1 84 ? -12.607 -5.302 -9.939 1.00 97.38 84 ASP A CA 1
ATOM 635 C C . ASP A 1 84 ? -13.509 -4.390 -9.095 1.00 97.38 84 ASP A C 1
ATOM 637 O O . ASP A 1 84 ? -14.114 -4.831 -8.115 1.00 97.38 84 ASP A O 1
ATOM 641 N N . ALA A 1 85 ? -13.793 -3.190 -9.617 1.00 98.00 85 ALA A N 1
ATOM 642 C CA . ALA A 1 85 ? -14.777 -2.250 -9.082 1.00 98.00 85 ALA A CA 1
ATOM 643 C C . ALA A 1 85 ? -16.144 -2.901 -8.803 1.00 98.00 85 ALA A C 1
ATOM 645 O O . ALA A 1 85 ? -16.754 -2.667 -7.761 1.00 98.00 85 ALA A O 1
ATOM 646 N N . HIS A 1 86 ? -16.639 -3.751 -9.712 1.00 98.50 86 HIS A N 1
ATOM 647 C CA . HIS A 1 86 ? -17.879 -4.498 -9.493 1.00 98.50 86 HIS A CA 1
ATOM 648 C C . HIS A 1 86 ? -17.798 -5.416 -8.266 1.00 98.50 86 HIS A C 1
ATOM 650 O O . HIS A 1 86 ? -18.710 -5.407 -7.439 1.00 98.50 86 HIS A O 1
ATOM 656 N N . ASN A 1 87 ? -16.737 -6.219 -8.152 1.00 97.81 87 ASN A N 1
ATOM 657 C CA . ASN A 1 87 ? -16.568 -7.163 -7.047 1.00 97.81 87 ASN A CA 1
ATOM 658 C C . ASN A 1 87 ? -16.518 -6.424 -5.706 1.00 97.81 87 ASN A C 1
ATOM 660 O O . ASN A 1 87 ? -17.172 -6.835 -4.742 1.00 97.81 87 ASN A O 1
ATOM 664 N N . ASP A 1 88 ? -15.804 -5.302 -5.680 1.00 96.56 88 ASP A N 1
ATOM 665 C CA . ASP A 1 88 ? -15.607 -4.491 -4.491 1.00 96.56 88 ASP A CA 1
ATOM 666 C C . ASP A 1 88 ? -16.859 -3.724 -4.071 1.00 96.56 88 ASP A C 1
ATOM 668 O O . ASP A 1 88 ? -17.292 -3.820 -2.920 1.00 96.56 88 ASP A O 1
ATOM 672 N N . PHE A 1 89 ? -17.548 -3.066 -5.005 1.00 98.25 89 PHE A N 1
ATOM 673 C CA . PHE A 1 89 ? -18.824 -2.425 -4.699 1.00 98.25 89 PHE A CA 1
ATOM 674 C C . PHE A 1 89 ? -19.898 -3.440 -4.282 1.00 98.25 89 PHE A C 1
ATOM 676 O O . PHE A 1 89 ? -20.692 -3.138 -3.394 1.00 98.25 89 PHE A O 1
ATOM 683 N N . VAL A 1 90 ? -19.916 -4.660 -4.841 1.00 98.38 90 VAL A N 1
ATOM 684 C CA . VAL A 1 90 ? -20.821 -5.734 -4.384 1.00 98.38 90 VAL A CA 1
ATOM 685 C C . VAL A 1 90 ? -20.463 -6.192 -2.964 1.00 98.38 90 VAL A C 1
ATOM 687 O O . VAL A 1 90 ? -21.360 -6.364 -2.134 1.00 98.38 90 VAL A O 1
ATOM 690 N N . ARG A 1 91 ? -19.169 -6.344 -2.647 1.00 98.06 91 ARG A N 1
ATOM 691 C CA . ARG A 1 91 ? -18.668 -6.676 -1.300 1.00 98.06 91 ARG A CA 1
ATOM 692 C C . ARG A 1 91 ? -19.074 -5.615 -0.273 1.00 98.06 91 ARG A C 1
ATOM 694 O O . ARG A 1 91 ? -19.643 -5.950 0.767 1.00 98.06 91 ARG A O 1
ATOM 701 N N . LEU A 1 92 ? -18.826 -4.343 -0.575 1.00 98.25 92 LEU A N 1
ATOM 702 C CA . LEU A 1 92 ? -19.090 -3.213 0.316 1.00 98.25 92 LEU A CA 1
ATOM 703 C C . LEU A 1 92 ? -20.594 -2.929 0.469 1.00 98.25 92 LEU A C 1
ATOM 705 O O . LEU A 1 92 ? -21.069 -2.749 1.591 1.00 98.25 92 LEU A O 1
ATOM 709 N N . LYS A 1 93 ? -21.376 -2.999 -0.618 1.00 98.38 93 LYS A N 1
ATOM 710 C CA . LYS A 1 93 ? -22.846 -2.914 -0.570 1.00 98.38 93 LYS A CA 1
ATOM 711 C C . LYS A 1 93 ? -23.444 -4.007 0.312 1.00 98.38 93 LYS A C 1
ATOM 713 O O . LYS A 1 93 ? -24.267 -3.713 1.174 1.00 98.38 93 LYS A O 1
ATOM 718 N N . ARG A 1 94 ? -22.975 -5.252 0.173 1.00 98.31 94 ARG A N 1
ATOM 719 C CA . ARG A 1 94 ? -23.410 -6.363 1.030 1.00 98.31 94 ARG A CA 1
ATOM 720 C C . ARG A 1 94 ? -23.049 -6.134 2.504 1.00 98.31 94 ARG A C 1
ATOM 722 O O . ARG A 1 94 ? -23.813 -6.528 3.381 1.00 98.31 94 ARG A O 1
ATOM 729 N N . ASN A 1 95 ? -21.926 -5.478 2.801 1.00 98.00 95 ASN A N 1
ATOM 730 C CA . ASN A 1 95 ? -21.586 -5.091 4.173 1.00 98.00 95 ASN A CA 1
ATOM 731 C C . ASN A 1 95 ? -22.554 -4.030 4.726 1.00 98.00 95 ASN A C 1
ATOM 733 O O . ASN A 1 95 ? -23.021 -4.186 5.854 1.00 98.00 95 ASN A O 1
ATOM 737 N N . LEU A 1 96 ? -22.938 -3.026 3.928 1.00 98.31 96 LEU A N 1
ATOM 738 C CA . LEU A 1 96 ? -23.972 -2.051 4.299 1.00 98.31 96 LEU A CA 1
ATOM 739 C C . LEU A 1 96 ? -25.337 -2.727 4.543 1.00 98.31 96 LEU A C 1
ATOM 741 O O . LEU A 1 96 ? -25.988 -2.460 5.553 1.00 98.31 96 LEU A O 1
ATOM 745 N N . GLU A 1 97 ? -25.744 -3.651 3.668 1.00 98.25 97 GLU A N 1
ATOM 746 C CA . GLU A 1 97 ? -26.969 -4.454 3.814 1.00 98.25 97 GLU A CA 1
ATOM 747 C C . GLU A 1 97 ? -26.955 -5.298 5.103 1.00 98.25 97 GLU A C 1
ATOM 749 O O . GLU A 1 97 ? -27.942 -5.317 5.846 1.00 98.25 97 GLU A O 1
ATOM 754 N N . ASN A 1 98 ? -25.823 -5.942 5.413 1.00 98.38 98 ASN A N 1
ATOM 755 C CA . ASN A 1 98 ? -25.627 -6.709 6.645 1.00 98.38 98 ASN A CA 1
ATOM 756 C C . ASN A 1 98 ? -25.714 -5.818 7.897 1.00 98.38 98 ASN A C 1
ATOM 758 O O . ASN A 1 98 ? -26.408 -6.182 8.848 1.00 98.38 98 ASN A O 1
ATOM 762 N N . GLN A 1 99 ? -25.055 -4.653 7.909 1.00 98.19 99 GLN A N 1
ATOM 763 C CA . GLN A 1 99 ? -25.106 -3.725 9.049 1.00 98.19 99 GLN A CA 1
ATOM 764 C C . GLN A 1 99 ? -26.506 -3.134 9.241 1.00 98.19 99 GLN A C 1
ATOM 766 O O . GLN A 1 99 ? -26.992 -3.045 10.368 1.00 98.19 99 GLN A O 1
ATOM 771 N N . ARG A 1 100 ? -27.218 -2.829 8.148 1.00 98.06 100 ARG A N 1
ATOM 772 C CA . ARG A 1 100 ? -28.627 -2.418 8.196 1.00 98.06 100 ARG A CA 1
ATOM 773 C C . ARG A 1 100 ? -29.505 -3.499 8.836 1.00 98.06 100 ARG A C 1
ATOM 775 O O . ARG A 1 100 ? -30.343 -3.192 9.682 1.00 98.06 100 ARG A O 1
ATOM 782 N N . ALA A 1 101 ? -29.311 -4.763 8.457 1.00 97.88 101 ALA A N 1
ATOM 783 C CA . ALA A 1 101 ? -30.035 -5.889 9.044 1.00 97.88 101 ALA A CA 1
ATOM 784 C C . ALA A 1 101 ? -29.678 -6.108 10.528 1.00 97.88 101 ALA A C 1
ATOM 786 O O . ALA A 1 101 ? -30.560 -6.430 11.326 1.00 97.88 101 ALA A O 1
ATOM 787 N N . ALA A 1 102 ? -28.417 -5.889 10.915 1.00 97.56 102 ALA A N 1
ATOM 788 C CA . ALA A 1 102 ? -27.967 -5.956 12.304 1.00 97.56 102 ALA A CA 1
ATOM 789 C C . ALA A 1 102 ? -28.595 -4.849 13.171 1.00 97.56 102 ALA A C 1
ATOM 791 O O . ALA A 1 102 ? -29.134 -5.158 14.233 1.00 97.56 102 ALA A O 1
ATOM 792 N N . ALA A 1 103 ? -28.625 -3.603 12.686 1.00 96.62 103 ALA A N 1
ATOM 793 C CA . ALA A 1 103 ? -29.295 -2.486 13.352 1.00 96.62 103 ALA A CA 1
ATOM 794 C C . ALA A 1 103 ? -30.795 -2.767 13.558 1.00 96.62 103 ALA A C 1
ATOM 796 O O . ALA A 1 103 ? -31.314 -2.598 14.661 1.00 96.62 103 ALA A O 1
ATOM 797 N N . ILE A 1 104 ? -31.482 -3.278 12.528 1.00 95.81 104 ILE A N 1
ATOM 798 C CA . ILE A 1 104 ? -32.905 -3.647 12.621 1.00 95.81 104 ILE A CA 1
ATOM 799 C C . ILE A 1 104 ? -33.129 -4.762 13.651 1.00 95.81 104 ILE A C 1
ATOM 801 O O . ILE A 1 104 ? -34.031 -4.674 14.482 1.00 95.81 104 ILE A O 1
ATOM 805 N N . LYS A 1 105 ? -32.263 -5.782 13.673 1.00 94.19 105 LYS A N 1
ATOM 806 C CA . LYS A 1 105 ? -32.297 -6.843 14.693 1.00 94.19 105 LYS A CA 1
ATOM 807 C C . LYS A 1 105 ? -32.015 -6.319 16.113 1.00 94.19 105 LYS A C 1
ATOM 809 O O . LYS A 1 105 ? -32.469 -6.932 17.075 1.00 94.19 105 LYS A O 1
ATOM 814 N N . ALA A 1 106 ? -31.299 -5.204 16.247 1.00 93.00 106 ALA A N 1
ATOM 815 C CA . ALA A 1 106 ? -31.002 -4.533 17.513 1.00 93.00 106 ALA A CA 1
ATOM 816 C C . ALA A 1 106 ? -32.090 -3.531 17.968 1.00 93.00 106 ALA A C 1
ATOM 818 O O . ALA A 1 106 ? -31.844 -2.746 18.881 1.00 93.00 106 ALA A O 1
ATOM 819 N N . GLY A 1 107 ? -33.279 -3.543 17.351 1.00 92.38 107 GLY A N 1
ATOM 820 C CA . GLY A 1 107 ? -34.396 -2.664 17.722 1.00 92.38 107 GLY A CA 1
ATOM 821 C C . GLY A 1 107 ? -34.365 -1.280 17.067 1.00 92.38 107 GLY A C 1
ATOM 822 O O . GLY A 1 107 ? -35.093 -0.388 17.498 1.00 92.38 107 GLY A O 1
ATOM 823 N N . MET A 1 108 ? -33.543 -1.078 16.031 1.00 95.19 108 MET A N 1
ATOM 824 C CA . MET A 1 108 ? -33.533 0.166 15.258 1.00 95.19 108 MET A CA 1
ATOM 825 C C . MET A 1 108 ? -34.478 0.107 14.053 1.00 95.19 108 MET A C 1
ATOM 827 O O . MET A 1 108 ? -34.674 -0.921 13.410 1.00 95.19 108 MET A O 1
ATOM 831 N N . LYS A 1 109 ? -34.974 1.270 13.656 1.00 96.12 109 LYS A N 1
ATOM 832 C CA . LYS A 1 109 ? -35.660 1.539 12.399 1.00 96.12 109 LYS A CA 1
ATOM 833 C C . LYS A 1 109 ? -34.748 2.376 11.503 1.00 96.12 109 LYS A C 1
ATOM 835 O O . LYS A 1 109 ? -34.397 3.503 11.850 1.00 96.12 109 LYS A O 1
ATOM 840 N N . VAL A 1 110 ? -34.385 1.824 10.343 1.00 96.56 110 VAL A N 1
ATOM 841 C CA . VAL A 1 110 ? -33.523 2.479 9.342 1.00 96.56 110 VAL A CA 1
ATOM 842 C C . VAL A 1 110 ? -34.355 2.902 8.131 1.00 96.56 110 VAL A C 1
ATOM 844 O O . VAL A 1 110 ? -34.956 2.050 7.466 1.00 96.56 110 VAL A O 1
ATOM 847 N N . SER A 1 111 ? -34.384 4.204 7.840 1.00 95.12 111 SER A N 1
ATOM 848 C CA . SER A 1 111 ? -35.135 4.771 6.711 1.00 95.12 111 SER A CA 1
ATOM 849 C C . SER A 1 111 ? -34.529 4.409 5.346 1.00 95.12 111 SER A C 1
ATOM 851 O O . SER A 1 111 ? -33.422 3.879 5.250 1.00 95.12 111 SER A O 1
ATOM 853 N N . GLU A 1 112 ? -35.249 4.713 4.263 1.00 91.06 112 GLU A N 1
ATOM 854 C CA . GLU A 1 112 ? -34.747 4.551 2.886 1.00 91.06 112 GLU A CA 1
ATOM 855 C C . GLU A 1 112 ? -33.531 5.449 2.596 1.00 91.06 112 GLU A C 1
ATOM 857 O O . GLU A 1 112 ? -32.679 5.088 1.791 1.00 91.06 112 GLU A O 1
ATOM 862 N N . GLY A 1 113 ? -33.406 6.576 3.307 1.00 93.06 113 GLY A N 1
ATOM 863 C CA . GLY A 1 113 ? -32.240 7.462 3.268 1.00 93.06 113 GLY A CA 1
ATOM 864 C C . GLY A 1 113 ? -31.129 7.100 4.262 1.00 93.06 113 GLY A C 1
ATOM 865 O O . GLY A 1 113 ? -30.225 7.904 4.452 1.00 93.06 113 GLY A O 1
ATOM 866 N N . GLY A 1 114 ? -31.206 5.945 4.935 1.00 94.38 114 GLY A N 1
ATOM 867 C CA . GLY A 1 114 ? -30.186 5.469 5.881 1.00 94.38 114 GLY A CA 1
ATOM 868 C C . GLY A 1 114 ? -30.295 6.024 7.304 1.00 94.38 114 GLY A C 1
ATOM 869 O O . GLY A 1 114 ? -29.572 5.570 8.185 1.00 94.38 114 GLY A O 1
ATOM 870 N N . VAL A 1 115 ? -31.218 6.958 7.561 1.00 96.19 115 VAL A N 1
ATOM 871 C CA . VAL A 1 115 ? -31.398 7.568 8.890 1.00 96.19 115 VAL A CA 1
ATOM 872 C C . VAL A 1 115 ? -31.831 6.506 9.898 1.00 96.19 115 VAL A C 1
ATOM 874 O O . VAL A 1 115 ? -32.871 5.864 9.719 1.00 96.19 115 VAL A O 1
ATOM 877 N N . VAL A 1 116 ? -31.039 6.348 10.958 1.00 97.12 116 VAL A N 1
ATOM 878 C CA . VAL A 1 116 ? -31.306 5.438 12.075 1.00 97.12 116 VAL A CA 1
ATOM 879 C C . VAL A 1 116 ? -32.145 6.141 13.143 1.00 97.12 116 VAL A C 1
ATOM 881 O O . VAL A 1 116 ? -31.947 7.316 13.438 1.00 97.12 116 VAL A O 1
ATOM 884 N N . SER A 1 117 ? -33.091 5.406 13.717 1.00 95.25 117 SER A N 1
ATOM 885 C CA . SER A 1 117 ? -33.942 5.821 14.837 1.00 95.25 117 SER A CA 1
ATOM 886 C C . SER A 1 117 ? -34.345 4.589 15.647 1.00 95.25 117 SER A C 1
ATOM 888 O O . SER A 1 117 ? -34.353 3.489 15.100 1.00 95.25 117 SER A O 1
ATOM 890 N N . PHE A 1 118 ? -34.692 4.726 16.920 1.00 91.06 118 PHE A N 1
ATOM 891 C CA . PHE A 1 118 ? -35.141 3.597 17.738 1.00 91.06 118 PHE A CA 1
ATOM 892 C C . PHE A 1 118 ? -36.593 3.179 17.427 1.00 91.06 118 PHE A C 1
ATOM 894 O O . PHE A 1 118 ? -37.471 4.032 17.265 1.00 91.06 118 PHE A O 1
ATOM 901 N N . ASP A 1 119 ? -36.886 1.872 17.369 1.00 90.19 119 ASP A N 1
ATOM 902 C CA . ASP A 1 119 ? -38.247 1.377 17.121 1.00 90.19 119 ASP A CA 1
ATOM 903 C C . ASP A 1 119 ? -39.076 1.233 18.411 1.00 90.19 119 ASP A C 1
ATOM 905 O O . ASP A 1 119 ? -39.294 0.148 18.956 1.00 90.19 119 ASP A O 1
ATOM 909 N N . TYR A 1 120 ? -39.630 2.357 18.865 1.00 83.56 120 TYR A N 1
ATOM 910 C CA . TYR A 1 120 ? -40.576 2.410 19.987 1.00 83.56 120 TYR A CA 1
ATOM 911 C C . TYR A 1 120 ? -41.871 1.595 19.766 1.00 83.56 120 TYR A C 1
ATOM 913 O O . TYR A 1 120 ? -42.622 1.371 20.723 1.00 83.56 120 TYR A O 1
ATOM 921 N N . GLN A 1 121 ? -42.173 1.152 18.536 1.00 81.81 121 GLN A N 1
ATOM 922 C CA . GLN A 1 121 ? -43.337 0.302 18.266 1.00 81.81 121 GLN A CA 1
ATOM 923 C C . GLN A 1 121 ? -43.062 -1.151 18.681 1.00 81.81 121 GLN A C 1
ATOM 925 O O . GLN A 1 121 ? -43.972 -1.798 19.201 1.00 81.81 121 GLN A O 1
ATOM 930 N N . ALA A 1 122 ? -41.815 -1.619 18.543 1.00 78.94 122 ALA A N 1
ATOM 931 C CA . ALA A 1 122 ? -41.378 -2.964 18.928 1.00 78.94 122 ALA A CA 1
ATOM 932 C C . ALA A 1 122 ? -41.331 -3.204 20.454 1.00 78.94 122 ALA A C 1
ATOM 934 O O . ALA A 1 122 ? -41.406 -4.352 20.888 1.00 78.94 122 ALA A O 1
ATOM 935 N N . LEU A 1 123 ? -41.245 -2.141 21.263 1.00 78.81 123 LEU A N 1
ATOM 936 C CA . LEU A 1 123 ? -41.241 -2.219 22.731 1.00 78.81 123 LEU A CA 1
ATOM 937 C C . LEU A 1 123 ? -42.556 -2.752 23.324 1.00 78.81 123 LEU A C 1
ATOM 939 O O . LEU A 1 123 ? -43.648 -2.421 22.853 1.00 78.81 123 LEU A O 1
ATOM 943 N N . THR A 1 124 ? -42.462 -3.466 24.447 1.00 79.12 124 THR A N 1
ATOM 944 C CA . THR A 1 124 ? -43.600 -3.727 25.343 1.00 79.12 124 THR A CA 1
ATOM 945 C C . THR A 1 124 ? -44.027 -2.457 26.091 1.00 79.12 124 THR A C 1
ATOM 947 O O . THR A 1 124 ? -43.264 -1.499 26.212 1.00 79.12 124 THR A O 1
ATOM 950 N N . GLU A 1 125 ? -45.243 -2.420 26.651 1.00 76.00 125 GLU A N 1
ATOM 951 C CA . GLU A 1 125 ? -45.720 -1.211 27.352 1.00 76.00 125 GLU A CA 1
ATOM 952 C C . GLU A 1 125 ? -44.918 -0.895 28.631 1.00 76.00 125 GLU A C 1
ATOM 954 O O . GLU A 1 125 ? -44.792 0.271 29.001 1.00 76.00 125 GLU A O 1
ATOM 959 N N . GLY A 1 126 ? -44.305 -1.902 29.268 1.00 73.25 126 GLY A N 1
ATOM 960 C CA . GLY A 1 126 ? -43.377 -1.691 30.385 1.00 73.25 126 GLY A CA 1
ATOM 961 C C . GLY A 1 126 ? -42.110 -0.951 29.951 1.00 73.25 126 GLY A C 1
ATOM 962 O O . GLY A 1 126 ? -41.721 0.033 30.577 1.00 73.25 126 GLY A O 1
ATOM 963 N N . GLU A 1 127 ? -41.517 -1.356 28.827 1.00 74.19 127 GLU A N 1
ATOM 964 C CA . GLU A 1 127 ? -40.339 -0.693 28.253 1.00 74.19 127 GLU A CA 1
ATOM 965 C C . GLU A 1 127 ? -40.682 0.699 27.701 1.00 74.19 127 GLU A C 1
ATOM 967 O O . GLU A 1 127 ? -39.907 1.633 27.882 1.00 74.19 127 GLU A O 1
ATOM 972 N N . ARG A 1 128 ? -41.873 0.895 27.112 1.00 77.19 128 ARG A N 1
ATOM 973 C CA . ARG A 1 128 ? -42.361 2.237 26.733 1.00 77.19 128 ARG A CA 1
ATOM 974 C C . ARG A 1 128 ? -42.583 3.146 27.942 1.00 77.19 128 ARG A C 1
ATOM 976 O O . ARG A 1 128 ? -42.430 4.358 27.814 1.00 77.19 128 ARG A O 1
ATOM 983 N N . SER A 1 129 ? -42.955 2.590 29.095 1.00 74.31 129 SER A N 1
ATOM 984 C CA . SER A 1 129 ? -43.059 3.341 30.350 1.00 74.31 129 SER A CA 1
ATOM 985 C C . SER A 1 129 ? -41.673 3.758 30.852 1.00 74.31 129 SER A C 1
ATOM 987 O O . SER A 1 129 ? -41.457 4.939 31.120 1.00 74.31 129 SER A O 1
ATOM 989 N N . ALA A 1 130 ? -40.701 2.835 30.863 1.00 71.88 130 ALA A N 1
ATOM 990 C CA . ALA A 1 130 ? -39.304 3.152 31.168 1.00 71.88 130 ALA A CA 1
ATOM 991 C C . ALA A 1 130 ? -38.756 4.242 30.225 1.00 71.88 130 ALA A C 1
ATOM 993 O O . ALA A 1 130 ? -38.297 5.279 30.690 1.00 71.88 130 ALA A O 1
ATOM 994 N N . ALA A 1 131 ? -38.945 4.104 28.909 1.00 72.75 131 ALA A N 1
ATOM 995 C CA . ALA A 1 131 ? -38.534 5.092 27.905 1.00 72.75 131 ALA A CA 1
ATOM 996 C C . ALA A 1 131 ? -39.123 6.505 28.102 1.00 72.75 131 ALA A C 1
ATOM 998 O O . ALA A 1 131 ? -38.580 7.481 27.592 1.00 72.75 131 ALA A O 1
ATOM 999 N N . ARG A 1 132 ? -40.240 6.647 28.827 1.00 76.94 132 ARG A N 1
ATOM 1000 C CA . ARG A 1 132 ? -40.862 7.950 29.132 1.00 76.94 132 ARG A CA 1
ATOM 1001 C C . ARG A 1 132 ? -40.380 8.564 30.449 1.00 76.94 132 ARG A C 1
ATOM 1003 O O . ARG A 1 132 ? -40.612 9.755 30.664 1.00 76.94 132 ARG A O 1
ATOM 1010 N N . HIS A 1 133 ? -39.764 7.778 31.334 1.00 78.81 133 HIS A N 1
ATOM 1011 C CA . HIS A 1 133 ? -39.556 8.145 32.740 1.00 78.81 133 HIS A CA 1
ATOM 1012 C C . HIS A 1 133 ? -38.145 7.858 33.289 1.00 78.81 133 HIS A C 1
ATOM 1014 O O . HIS A 1 133 ? -37.818 8.353 34.365 1.00 78.81 133 HIS A O 1
ATOM 1020 N N . ASP A 1 134 ? -37.305 7.130 32.552 1.00 83.31 134 ASP A N 1
ATOM 1021 C CA . ASP A 1 134 ? -35.917 6.801 32.888 1.00 83.31 134 ASP A CA 1
ATOM 1022 C C . ASP A 1 134 ? -34.935 7.591 31.983 1.00 83.31 134 ASP A C 1
ATOM 1024 O O . ASP A 1 134 ? -34.880 7.357 30.767 1.00 83.31 134 ASP A O 1
ATOM 1028 N N . PRO A 1 135 ? -34.164 8.552 32.538 1.00 85.81 135 PRO A N 1
ATOM 1029 C CA . PRO A 1 135 ? -33.172 9.317 31.781 1.00 85.81 135 PRO A CA 1
ATOM 1030 C C . PRO A 1 135 ? -32.000 8.480 31.254 1.00 85.81 135 PRO A C 1
ATOM 1032 O O . PRO A 1 135 ? -31.523 8.749 30.149 1.00 85.81 135 PRO A O 1
ATOM 1035 N N . ASP A 1 136 ? -31.554 7.473 32.008 1.00 87.06 136 ASP A N 1
ATOM 1036 C CA . ASP A 1 136 ? -30.377 6.660 31.689 1.00 87.06 136 ASP A CA 1
ATOM 1037 C C . ASP A 1 136 ? -30.709 5.689 30.548 1.00 87.06 136 ASP A C 1
ATOM 1039 O O . ASP A 1 136 ? -29.935 5.541 29.595 1.00 87.06 136 ASP A O 1
ATOM 1043 N N . TYR A 1 137 ? -31.915 5.110 30.569 1.00 84.19 137 TYR A N 1
ATOM 1044 C CA . TYR A 1 137 ? -32.460 4.344 29.446 1.00 84.19 137 TYR A CA 1
ATOM 1045 C C . TYR A 1 137 ? -32.538 5.200 28.172 1.00 84.19 137 TYR A C 1
ATOM 1047 O O . TYR A 1 137 ? -32.088 4.768 27.106 1.00 84.19 137 TYR A O 1
ATOM 1055 N N . MET A 1 138 ? -33.017 6.444 28.269 1.00 84.50 138 MET A N 1
ATOM 1056 C CA . MET A 1 138 ? -33.059 7.364 27.125 1.00 84.50 138 MET A CA 1
ATOM 1057 C C . MET A 1 138 ? -31.674 7.810 26.632 1.00 84.50 138 MET A C 1
ATOM 1059 O O . MET A 1 138 ? -31.509 8.074 25.439 1.00 84.50 138 MET A O 1
ATOM 1063 N N . GLU A 1 139 ? -30.658 7.874 27.496 1.00 89.62 139 GLU A N 1
ATOM 1064 C CA . GLU A 1 139 ? -29.272 8.069 27.058 1.00 89.62 139 GLU A CA 1
ATOM 1065 C C . GLU A 1 139 ? -28.721 6.817 26.355 1.00 89.62 139 GLU A C 1
ATOM 1067 O O . GLU A 1 139 ? -28.034 6.937 25.336 1.00 89.62 139 GLU A O 1
ATOM 1072 N N . SER A 1 140 ? -29.068 5.617 26.836 1.00 88.62 140 SER A N 1
ATOM 1073 C CA . SER A 1 140 ? -28.679 4.350 26.204 1.00 88.62 140 SER A CA 1
ATOM 1074 C C . SER A 1 140 ? -29.226 4.217 24.776 1.00 88.62 140 SER A C 1
ATOM 1076 O O . SER A 1 140 ? -28.478 3.829 23.874 1.00 88.62 140 SER A O 1
ATOM 1078 N N . ILE A 1 141 ? -30.475 4.646 24.537 1.00 90.00 141 ILE A N 1
ATOM 1079 C CA . ILE A 1 141 ? -31.072 4.699 23.196 1.00 90.00 141 ILE A CA 1
ATOM 1080 C C . ILE A 1 141 ? -30.265 5.627 22.285 1.00 90.00 141 ILE A C 1
ATOM 1082 O O . ILE A 1 141 ? -29.800 5.179 21.240 1.00 90.00 141 ILE A O 1
ATOM 1086 N N . ARG A 1 142 ? -30.010 6.877 22.697 1.00 91.44 142 ARG A N 1
ATOM 1087 C CA . ARG A 1 142 ? -29.260 7.856 21.881 1.00 91.44 142 ARG A CA 1
ATOM 1088 C C . ARG A 1 142 ? -27.850 7.371 21.538 1.00 91.44 142 ARG A C 1
ATOM 1090 O O . ARG A 1 142 ? -27.382 7.574 20.420 1.00 91.44 142 ARG A O 1
ATOM 1097 N N . LYS A 1 143 ? -27.170 6.715 22.486 1.00 94.75 143 LYS A N 1
ATOM 1098 C CA . LYS A 1 143 ? -25.857 6.084 22.260 1.00 94.75 143 LYS A CA 1
ATOM 1099 C C . LYS A 1 143 ? -25.943 4.957 21.228 1.00 94.75 143 LYS A C 1
ATOM 1101 O O . LYS A 1 143 ? -25.062 4.853 20.378 1.00 94.75 143 LYS A O 1
ATOM 1106 N N . SER A 1 144 ? -27.003 4.147 21.271 1.00 94.38 144 SER A N 1
ATOM 1107 C CA . SER A 1 144 ? -27.241 3.080 20.296 1.00 94.38 144 SER A CA 1
ATOM 1108 C C . SER A 1 144 ? -27.563 3.635 18.902 1.00 94.38 144 SER A C 1
ATOM 1110 O O . SER A 1 144 ? -26.907 3.250 17.937 1.00 94.38 144 SER A O 1
ATOM 1112 N N . GLU A 1 145 ? -28.483 4.601 18.797 1.00 96.00 145 GLU A N 1
ATOM 1113 C CA . GLU A 1 145 ? -28.828 5.296 17.546 1.00 96.00 145 GLU A CA 1
ATOM 1114 C C . GLU A 1 145 ? -27.582 5.913 16.885 1.00 96.00 145 GLU A C 1
ATOM 1116 O O . GLU A 1 145 ? -27.332 5.685 15.702 1.00 96.00 145 GLU A O 1
ATOM 1121 N N . ALA A 1 146 ? -26.753 6.629 17.656 1.00 97.00 146 ALA A N 1
ATOM 1122 C CA . ALA A 1 146 ? -25.518 7.240 17.161 1.00 97.00 146 ALA A CA 1
ATOM 1123 C C . ALA A 1 146 ? -24.474 6.201 16.712 1.00 97.00 146 ALA A C 1
ATOM 1125 O O . ALA A 1 146 ? -23.835 6.378 15.673 1.00 97.00 146 ALA A O 1
ATOM 1126 N N . SER A 1 147 ? -24.322 5.100 17.457 1.00 97.81 147 SER A N 1
ATOM 1127 C CA . SER A 1 147 ? -23.416 4.004 17.093 1.00 97.81 147 SER A CA 1
ATOM 1128 C C . SER A 1 147 ? -23.844 3.303 15.800 1.00 97.81 147 SER A C 1
ATOM 1130 O O . SER A 1 147 ? -22.996 2.989 14.966 1.00 97.81 147 SER A O 1
ATOM 1132 N N . TRP A 1 148 ? -25.145 3.065 15.616 1.00 98.06 148 TRP A N 1
ATOM 1133 C CA . TRP A 1 148 ? -25.679 2.441 14.405 1.00 98.06 148 TRP A CA 1
ATOM 1134 C C . TRP A 1 148 ? -25.685 3.388 13.202 1.00 98.06 148 TRP A C 1
ATOM 1136 O O . TRP A 1 148 ? -25.378 2.927 12.107 1.00 98.06 148 TRP A O 1
ATOM 1146 N N . SER A 1 149 ? -25.953 4.691 13.384 1.00 97.75 149 SER A N 1
ATOM 1147 C CA . SER A 1 149 ? -25.763 5.686 12.314 1.00 97.75 149 SER A CA 1
ATOM 1148 C C . SER A 1 149 ? -24.320 5.653 11.834 1.00 97.75 149 SER A C 1
ATOM 1150 O O . SER A 1 149 ? -24.083 5.340 10.671 1.00 97.75 149 SER A O 1
ATOM 1152 N N . LYS A 1 150 ? -23.351 5.816 12.750 1.00 97.81 150 LYS A N 1
ATOM 1153 C CA . LYS A 1 150 ? -21.926 5.773 12.405 1.00 97.81 150 LYS A CA 1
ATOM 1154 C C . LYS A 1 150 ? -21.535 4.478 11.684 1.00 97.81 150 LYS A C 1
ATOM 1156 O O . LYS A 1 150 ? -20.791 4.545 10.715 1.00 97.81 150 LYS A O 1
ATOM 1161 N N . ALA A 1 151 ? -22.052 3.320 12.098 1.00 97.94 151 ALA A N 1
ATOM 1162 C CA . ALA A 1 151 ? -21.761 2.054 11.424 1.00 97.94 151 ALA A CA 1
ATOM 1163 C C . ALA A 1 151 ? -22.273 2.003 9.967 1.00 97.94 151 ALA A C 1
ATOM 1165 O O . ALA A 1 151 ? -21.618 1.398 9.117 1.00 97.94 151 ALA A O 1
ATOM 1166 N N . LEU A 1 152 ? -23.409 2.641 9.656 1.00 98.06 152 LEU A N 1
ATOM 1167 C CA . LEU A 1 152 ? -23.891 2.788 8.277 1.00 98.06 152 LEU A CA 1
ATOM 1168 C C . LEU A 1 152 ? -23.112 3.871 7.516 1.00 98.06 152 LEU A C 1
ATOM 1170 O O . LEU A 1 152 ? -22.728 3.636 6.372 1.00 98.06 152 LEU A O 1
ATOM 1174 N N . ASP A 1 153 ? -22.831 5.009 8.152 1.00 97.62 153 ASP A N 1
ATOM 1175 C CA . ASP A 1 153 ? -22.064 6.123 7.579 1.00 97.62 153 ASP A CA 1
ATOM 1176 C C . ASP A 1 153 ? -20.637 5.684 7.194 1.00 97.62 153 ASP A C 1
ATOM 1178 O O . ASP A 1 153 ? -20.168 5.991 6.098 1.00 97.62 153 ASP A O 1
ATOM 1182 N N . ASP A 1 154 ? -19.972 4.888 8.039 1.00 97.44 154 ASP A N 1
ATOM 1183 C CA . ASP A 1 154 ? -18.662 4.285 7.760 1.00 97.44 154 ASP A CA 1
ATOM 1184 C C . ASP A 1 154 ? -18.726 3.299 6.576 1.00 97.44 154 ASP A C 1
ATOM 1186 O O . ASP A 1 154 ? -17.817 3.269 5.745 1.00 97.44 154 ASP A O 1
ATOM 1190 N N . CYS A 1 155 ? -19.812 2.525 6.449 1.00 98.12 155 CYS A N 1
ATOM 1191 C CA . CYS A 1 155 ? -20.012 1.610 5.319 1.00 98.12 155 CYS A CA 1
ATOM 1192 C C . CYS A 1 155 ? -20.286 2.354 4.002 1.00 98.12 155 CYS A C 1
ATOM 1194 O O . CYS A 1 155 ? -19.774 1.950 2.961 1.00 98.12 155 CYS A O 1
ATOM 1196 N N . VAL A 1 156 ? -21.054 3.450 4.026 1.00 98.19 156 VAL A N 1
ATOM 1197 C CA . VAL A 1 156 ? -21.253 4.321 2.851 1.00 98.19 156 VAL A CA 1
ATOM 1198 C C . VAL A 1 156 ? -19.946 5.026 2.483 1.00 98.19 156 VAL A C 1
ATOM 1200 O O . VAL A 1 156 ? -19.597 5.094 1.304 1.00 98.19 156 VAL A O 1
ATOM 1203 N N . LYS A 1 157 ? -19.180 5.490 3.480 1.00 97.19 157 LYS A N 1
ATOM 1204 C CA . LYS A 1 157 ? -17.860 6.087 3.268 1.00 97.19 157 LYS A CA 1
ATOM 1205 C C . LYS A 1 157 ? -16.892 5.108 2.601 1.00 97.19 157 LYS A C 1
ATOM 1207 O O . LYS A 1 157 ? -16.239 5.512 1.647 1.00 97.19 157 LYS A O 1
ATOM 1212 N N . ALA A 1 158 ? -16.856 3.840 3.012 1.00 97.25 158 ALA A N 1
ATOM 1213 C CA . ALA A 1 158 ? -16.019 2.830 2.361 1.00 97.25 158 ALA A CA 1
ATOM 1214 C C . ALA A 1 158 ? -16.325 2.671 0.854 1.00 97.25 158 ALA A C 1
ATOM 1216 O O . ALA A 1 158 ? -15.412 2.417 0.073 1.00 97.25 158 ALA A O 1
ATOM 1217 N N . VAL A 1 159 ? -17.576 2.887 0.418 1.00 97.94 159 VAL A N 1
ATOM 1218 C CA . VAL A 1 159 ? -17.929 2.898 -1.016 1.00 97.94 159 VAL A CA 1
ATOM 1219 C C . VAL A 1 159 ? -17.492 4.199 -1.708 1.00 97.94 159 VAL A C 1
ATOM 1221 O O . VAL A 1 159 ? -16.975 4.122 -2.816 1.00 97.94 159 VAL A O 1
ATOM 1224 N N . ASP A 1 160 ? -17.626 5.379 -1.078 1.00 97.56 160 ASP A N 1
ATOM 1225 C CA . ASP A 1 160 ? -17.068 6.639 -1.631 1.00 97.56 160 ASP A CA 1
ATOM 1226 C C . ASP A 1 160 ? -15.539 6.603 -1.735 1.00 97.56 160 ASP A C 1
ATOM 1228 O O . ASP A 1 160 ? -14.956 7.266 -2.590 1.00 97.56 160 ASP A O 1
ATOM 1232 N N . ASP A 1 161 ? -14.891 5.860 -0.841 1.00 97.19 161 ASP A N 1
ATOM 1233 C CA . ASP A 1 161 ? -13.447 5.683 -0.829 1.00 97.19 161 ASP A CA 1
ATOM 1234 C C . ASP A 1 161 ? -12.992 4.741 -1.955 1.00 97.19 161 ASP A C 1
ATOM 1236 O O . ASP A 1 161 ? -12.121 5.119 -2.737 1.00 97.19 161 ASP A O 1
ATOM 1240 N N . ALA A 1 162 ? -13.645 3.586 -2.126 1.00 97.25 162 ALA A N 1
ATOM 1241 C CA . ALA A 1 162 ? -13.388 2.687 -3.255 1.00 97.25 162 ALA A CA 1
ATOM 1242 C C . ALA A 1 162 ? -13.702 3.336 -4.623 1.00 97.25 162 ALA A C 1
ATOM 1244 O O . ALA A 1 162 ? -12.951 3.152 -5.580 1.00 97.25 162 ALA A O 1
ATOM 1245 N N . ASP A 1 163 ? -14.758 4.155 -4.725 1.00 97.38 163 ASP A N 1
ATOM 1246 C CA . ASP A 1 163 ? -15.097 4.898 -5.953 1.00 97.38 163 ASP A CA 1
ATOM 1247 C C . ASP A 1 163 ? -13.976 5.862 -6.378 1.00 97.38 163 ASP A C 1
ATOM 1249 O O . ASP A 1 163 ? -13.672 5.982 -7.566 1.00 97.38 163 ASP A O 1
ATOM 1253 N N . ARG A 1 164 ? -13.271 6.476 -5.418 1.00 96.81 164 ARG A N 1
ATOM 1254 C CA . ARG A 1 164 ? -12.083 7.302 -5.702 1.00 96.81 164 ARG A CA 1
ATOM 1255 C C . ARG A 1 164 ? -10.917 6.480 -6.228 1.00 96.81 164 ARG A C 1
ATOM 1257 O O . ARG A 1 164 ? -10.263 6.937 -7.162 1.00 96.81 164 ARG A O 1
ATOM 1264 N N . GLY A 1 165 ? -10.672 5.295 -5.669 1.00 97.44 165 GLY A N 1
ATOM 1265 C CA . GLY A 1 165 ? -9.635 4.382 -6.157 1.00 97.44 165 GLY A CA 1
ATOM 1266 C C . GLY A 1 165 ? -9.893 3.963 -7.601 1.00 97.44 165 GLY A C 1
ATOM 1267 O O . GLY A 1 165 ? -9.067 4.201 -8.485 1.00 97.44 165 GLY A O 1
ATOM 1268 N N . VAL A 1 166 ? -11.107 3.475 -7.874 1.00 97.94 166 VAL A N 1
ATOM 1269 C CA . VAL A 1 166 ? -11.574 3.123 -9.225 1.00 97.94 166 VAL A CA 1
ATOM 1270 C C . VAL A 1 166 ? -11.475 4.319 -10.175 1.00 97.94 166 VAL A C 1
ATOM 1272 O O . VAL A 1 166 ? -11.029 4.170 -11.314 1.00 97.94 166 VAL A O 1
ATOM 1275 N N . LYS A 1 167 ? -11.821 5.529 -9.719 1.00 97.38 167 LYS A N 1
ATOM 1276 C CA . LYS A 1 167 ? -11.661 6.754 -10.506 1.00 97.38 167 LYS A CA 1
ATOM 1277 C C . LYS A 1 167 ? -10.188 7.045 -10.833 1.00 97.38 167 LYS A C 1
ATOM 1279 O O . LYS A 1 167 ? -9.887 7.336 -11.989 1.00 97.38 167 LYS A O 1
ATOM 1284 N N . ILE A 1 168 ? -9.279 6.971 -9.857 1.00 96.94 168 ILE A N 1
ATOM 1285 C CA . ILE A 1 168 ? -7.833 7.177 -10.062 1.00 96.94 168 ILE A CA 1
ATOM 1286 C C . ILE A 1 168 ? -7.305 6.177 -11.094 1.00 96.94 168 ILE A C 1
ATOM 1288 O O . ILE A 1 168 ? -6.621 6.580 -12.036 1.00 96.94 168 ILE A O 1
ATOM 1292 N N . ALA A 1 169 ? -7.687 4.903 -10.976 1.00 97.94 169 ALA A N 1
ATOM 1293 C CA . ALA A 1 169 ? -7.318 3.867 -11.930 1.00 97.94 169 ALA A CA 1
ATOM 1294 C C . ALA A 1 169 ? -7.862 4.152 -13.342 1.00 97.94 169 ALA A C 1
ATOM 1296 O O . ALA A 1 169 ? -7.101 4.112 -14.306 1.00 97.94 169 ALA A O 1
ATOM 1297 N N . LEU A 1 170 ? -9.136 4.533 -13.488 1.00 97.69 170 LEU A N 1
ATOM 1298 C CA . LEU A 1 170 ? -9.733 4.861 -14.791 1.00 97.69 170 LEU A CA 1
ATOM 1299 C C . LEU A 1 170 ? -9.182 6.159 -15.419 1.00 97.69 170 LEU A C 1
ATOM 1301 O O . LEU A 1 170 ? -9.118 6.253 -16.643 1.00 97.69 170 LEU A O 1
ATOM 1305 N N . GLU A 1 171 ? -8.739 7.139 -14.624 1.00 95.81 171 GLU A N 1
ATOM 1306 C CA . GLU A 1 171 ? -8.024 8.331 -15.116 1.00 95.81 171 GLU A CA 1
ATOM 1307 C C . GLU A 1 171 ? -6.534 8.062 -15.416 1.00 95.81 171 GLU A C 1
ATOM 1309 O O . GLU A 1 171 ? -5.894 8.859 -16.105 1.00 95.81 171 GLU A O 1
ATOM 1314 N N . ALA A 1 172 ? -5.943 6.986 -14.886 1.00 95.38 172 ALA A N 1
ATOM 1315 C CA . ALA A 1 172 ? -4.535 6.631 -15.084 1.00 95.38 172 ALA A CA 1
ATOM 1316 C C . ALA A 1 172 ? -4.318 5.569 -16.174 1.00 95.38 172 ALA A C 1
ATOM 1318 O O . ALA A 1 172 ? -3.348 5.656 -16.924 1.00 95.38 172 ALA A O 1
ATOM 1319 N N . VAL A 1 173 ? -5.239 4.617 -16.332 1.00 95.94 173 VAL A N 1
ATOM 1320 C CA . VAL A 1 173 ? -5.158 3.538 -17.331 1.00 95.94 173 VAL A CA 1
ATOM 1321 C C . VAL A 1 173 ? -5.109 4.061 -18.768 1.00 95.94 173 VAL A C 1
ATOM 1323 O O . VAL A 1 173 ? -4.497 3.437 -19.629 1.00 95.94 173 VAL A O 1
ATOM 1326 N N . THR A 1 174 ? -5.675 5.242 -19.031 1.00 92.75 174 THR A N 1
ATOM 1327 C CA . THR A 1 174 ? -5.652 5.894 -20.350 1.00 92.75 174 THR A CA 1
ATOM 1328 C C . THR A 1 174 ? -4.455 6.821 -20.582 1.00 92.75 174 THR A C 1
ATOM 1330 O O . THR A 1 174 ? -4.425 7.495 -21.609 1.00 92.75 174 THR A O 1
ATOM 1333 N N . LYS A 1 175 ? -3.508 6.928 -19.640 1.00 90.50 175 LYS A N 1
ATOM 1334 C CA . LYS A 1 175 ? -2.297 7.748 -19.796 1.00 90.50 175 LYS A CA 1
ATOM 1335 C C . LYS A 1 175 ? -1.179 6.894 -20.380 1.00 90.50 175 LYS A C 1
ATOM 1337 O O . LYS A 1 175 ? -0.712 5.968 -19.727 1.00 90.50 175 LYS A O 1
ATOM 1342 N N . ASP A 1 176 ? -0.779 7.211 -21.603 1.00 86.12 176 ASP A N 1
ATOM 1343 C CA . ASP A 1 176 ? 0.414 6.644 -22.226 1.00 86.12 176 ASP A CA 1
ATOM 1344 C C . ASP A 1 176 ? 1.704 7.162 -21.551 1.00 86.12 176 ASP A C 1
ATOM 1346 O O . ASP A 1 176 ? 1.702 8.215 -20.905 1.00 86.12 176 ASP A O 1
ATOM 1350 N N . GLY A 1 177 ? 2.788 6.395 -21.664 1.00 80.12 177 GLY A N 1
ATOM 1351 C CA . GLY A 1 177 ? 4.055 6.606 -20.963 1.00 80.12 177 GLY A CA 1
ATOM 1352 C C . GLY A 1 177 ? 5.260 6.626 -21.904 1.00 80.12 177 GLY A C 1
ATOM 1353 O O . GLY A 1 177 ? 5.256 7.298 -22.930 1.00 80.12 177 GLY A O 1
ATOM 1354 N N . TYR A 1 178 ? 6.315 5.898 -21.531 1.00 67.94 178 TYR A N 1
ATOM 1355 C CA . TYR A 1 178 ? 7.445 5.604 -22.415 1.00 67.94 178 TYR A CA 1
ATOM 1356 C C . TYR A 1 178 ? 7.343 4.142 -22.839 1.00 67.94 178 TYR A C 1
ATOM 1358 O O . TYR A 1 178 ? 7.756 3.259 -22.086 1.00 67.94 178 TYR A O 1
ATOM 1366 N N . GLY A 1 179 ? 6.763 3.892 -24.010 1.00 68.69 179 GLY A N 1
ATOM 1367 C CA . GLY A 1 179 ? 6.480 2.547 -24.475 1.00 68.69 179 GLY A CA 1
ATOM 1368 C C . GLY A 1 179 ? 7.711 1.734 -24.882 1.00 68.69 179 GLY A C 1
ATOM 1369 O O . GLY A 1 179 ? 8.878 2.123 -24.781 1.00 68.69 179 GLY A O 1
ATOM 1370 N N . GLY A 1 180 ? 7.417 0.526 -25.348 1.00 69.62 180 GLY A N 1
ATOM 1371 C CA . GLY A 1 180 ? 8.397 -0.486 -25.705 1.00 69.62 180 GLY A CA 1
ATOM 1372 C C . GLY A 1 180 ? 9.074 -0.249 -27.056 1.00 69.62 180 GLY A C 1
ATOM 1373 O O . GLY A 1 180 ? 8.874 0.734 -27.765 1.00 69.62 180 GLY A O 1
ATOM 1374 N N . LYS A 1 181 ? 9.886 -1.224 -27.472 1.00 64.38 181 LYS A N 1
ATOM 1375 C CA . LYS A 1 181 ? 10.563 -1.173 -28.772 1.00 64.38 181 LYS A CA 1
ATOM 1376 C C . LYS A 1 181 ? 9.542 -1.053 -29.918 1.00 64.38 181 LYS A C 1
ATOM 1378 O O . LYS A 1 181 ? 8.694 -1.933 -30.078 1.00 64.38 181 LYS A O 1
ATOM 1383 N N . ASN A 1 182 ? 9.751 -0.047 -30.773 1.00 76.00 182 ASN A N 1
ATOM 1384 C CA . ASN A 1 182 ? 8.881 0.434 -31.861 1.00 76.00 182 ASN A CA 1
ATOM 1385 C C . ASN A 1 182 ? 7.724 1.366 -31.443 1.00 76.00 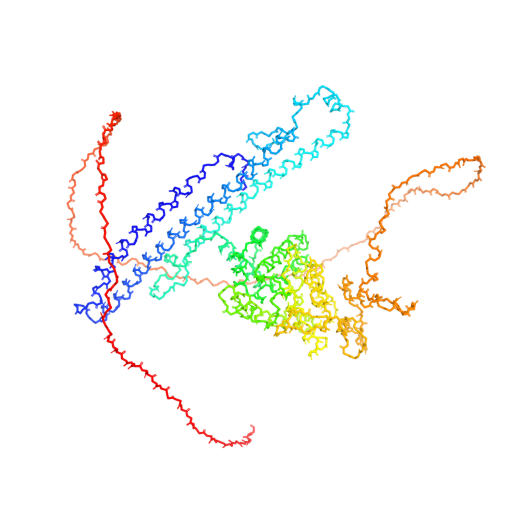182 ASN A C 1
ATOM 1387 O O . ASN A 1 182 ? 6.890 1.662 -32.293 1.00 76.00 182 ASN A O 1
ATOM 1391 N N . ASP A 1 183 ? 7.684 1.857 -30.205 1.00 79.12 183 ASP A N 1
ATOM 1392 C CA . ASP A 1 183 ? 6.910 3.056 -29.882 1.00 79.12 183 ASP A CA 1
ATOM 1393 C C . ASP A 1 183 ? 7.532 4.289 -30.580 1.00 79.12 183 ASP A C 1
ATOM 1395 O O . ASP A 1 183 ? 8.706 4.604 -30.372 1.00 79.12 183 ASP A O 1
ATOM 1399 N N . ASN A 1 184 ? 6.743 4.967 -31.423 1.00 75.75 184 ASN A N 1
ATOM 1400 C CA . ASN A 1 184 ? 7.079 6.257 -32.049 1.00 75.75 184 ASN A CA 1
ATOM 1401 C C . ASN A 1 184 ? 6.068 7.362 -31.644 1.00 75.75 184 ASN A C 1
ATOM 1403 O O . ASN A 1 184 ? 5.994 8.408 -32.294 1.00 75.75 184 ASN A O 1
ATOM 1407 N N . THR A 1 185 ? 5.267 7.100 -30.614 1.00 75.50 185 THR A N 1
ATOM 1408 C CA . THR A 1 185 ? 4.074 7.835 -30.174 1.00 75.50 185 THR A CA 1
ATOM 1409 C C . THR A 1 185 ? 4.089 8.152 -28.668 1.00 75.50 185 THR A C 1
ATOM 1411 O O . THR A 1 185 ? 3.184 8.837 -28.208 1.00 75.50 185 THR A O 1
ATOM 1414 N N . LEU A 1 186 ? 5.137 7.742 -27.942 1.00 77.12 186 LEU A N 1
ATOM 1415 C CA . LEU A 1 186 ? 5.621 8.195 -26.624 1.00 77.12 186 LEU A CA 1
ATOM 1416 C C . LEU A 1 186 ? 4.818 9.342 -25.972 1.00 77.12 186 LEU A C 1
ATOM 1418 O O . LEU A 1 186 ? 5.042 10.525 -26.255 1.00 77.12 186 LEU A O 1
ATOM 1422 N N . GLY A 1 187 ? 3.922 8.991 -25.052 1.00 78.50 187 GLY A N 1
ATOM 1423 C CA . GLY A 1 187 ? 3.149 9.919 -24.223 1.00 78.50 187 GLY A CA 1
ATOM 1424 C C . GLY A 1 187 ? 1.934 10.545 -24.920 1.00 78.50 187 GLY A C 1
ATOM 1425 O O . GLY A 1 187 ? 1.276 11.408 -24.333 1.00 78.50 187 GLY A O 1
ATOM 1426 N N . ILE A 1 188 ? 1.634 10.141 -26.159 1.00 83.88 188 ILE A N 1
ATOM 1427 C CA . ILE A 1 188 ? 0.448 10.548 -26.933 1.00 83.88 188 ILE A CA 1
ATOM 1428 C C . ILE A 1 188 ? -0.255 9.370 -27.643 1.00 83.88 188 ILE A C 1
ATOM 1430 O O . ILE A 1 188 ? -1.204 9.609 -28.396 1.00 83.88 188 ILE A O 1
ATOM 1434 N N . GLY A 1 189 ? 0.199 8.128 -27.436 1.00 88.88 189 GLY A N 1
ATOM 1435 C CA . GLY A 1 189 ? -0.383 6.905 -27.993 1.00 88.88 189 GLY A CA 1
ATOM 1436 C C . GLY A 1 189 ? -1.446 6.263 -27.094 1.00 88.88 189 GLY A C 1
ATOM 1437 O O . GLY A 1 189 ? -2.105 6.923 -26.286 1.00 88.88 189 GLY A O 1
ATOM 1438 N N . PHE A 1 190 ? -1.623 4.950 -27.243 1.00 94.12 190 PHE A N 1
ATOM 1439 C CA . PHE A 1 190 ? -2.349 4.111 -26.284 1.00 94.12 190 PHE A CA 1
ATOM 1440 C C . PHE A 1 190 ? -1.405 3.562 -25.208 1.00 94.12 190 PHE A C 1
ATOM 1442 O O . PHE A 1 190 ? -0.284 3.165 -25.503 1.00 94.12 190 PHE A O 1
ATOM 1449 N N . ASN A 1 191 ? -1.889 3.436 -23.971 1.00 93.88 191 ASN A N 1
ATOM 1450 C CA . ASN A 1 191 ? -1.094 2.918 -22.861 1.00 93.88 191 ASN A CA 1
ATOM 1451 C C . ASN A 1 191 ? -0.792 1.416 -23.028 1.00 93.88 191 ASN A C 1
ATOM 1453 O O . ASN A 1 191 ? -1.636 0.550 -22.773 1.00 93.88 191 ASN A O 1
ATOM 1457 N N . ALA A 1 192 ? 0.434 1.106 -23.444 1.00 93.12 192 ALA A N 1
ATOM 1458 C CA . ALA A 1 192 ? 0.894 -0.263 -23.649 1.00 93.12 192 ALA A CA 1
ATOM 1459 C C . ALA A 1 192 ? 1.165 -1.037 -22.350 1.00 93.12 192 ALA A C 1
ATOM 1461 O O . ALA A 1 192 ? 1.086 -2.267 -22.367 1.00 93.12 192 ALA A O 1
ATOM 1462 N N . ASP A 1 193 ? 1.435 -0.326 -21.253 1.00 92.25 193 ASP A N 1
ATOM 1463 C CA . ASP A 1 193 ? 1.741 -0.862 -19.919 1.00 92.25 193 ASP A CA 1
ATOM 1464 C C . ASP A 1 193 ? 0.534 -0.743 -18.964 1.00 92.25 193 ASP A C 1
ATOM 1466 O O . ASP A 1 193 ? 0.669 -0.731 -17.737 1.00 92.25 193 ASP A O 1
ATOM 1470 N N . ALA A 1 194 ? -0.673 -0.644 -19.530 1.00 95.19 194 ALA A N 1
ATOM 1471 C CA . ALA A 1 194 ? -1.919 -0.512 -18.788 1.00 95.19 194 ALA A CA 1
ATOM 1472 C C . ALA A 1 194 ? -2.209 -1.739 -17.902 1.00 95.19 194 ALA A C 1
ATOM 1474 O O . ALA A 1 194 ? -2.151 -2.889 -18.348 1.00 95.19 194 ALA A O 1
ATOM 1475 N N . LYS A 1 195 ? -2.570 -1.478 -16.642 1.00 94.75 195 LYS A N 1
ATOM 1476 C CA . LYS A 1 195 ? -2.728 -2.467 -15.569 1.00 94.75 195 LYS A CA 1
ATOM 1477 C C . LYS A 1 195 ? -4.204 -2.765 -15.306 1.00 94.75 195 LYS A C 1
ATOM 1479 O O . LYS A 1 195 ? -5.056 -1.897 -15.460 1.00 94.75 195 LYS A O 1
ATOM 1484 N N . GLY A 1 196 ? -4.513 -3.996 -14.912 1.00 95.81 196 GLY A N 1
ATOM 1485 C CA . GLY A 1 196 ? -5.889 -4.461 -14.697 1.00 95.81 196 GLY A CA 1
ATOM 1486 C C . GLY A 1 196 ? -6.344 -4.469 -13.238 1.00 95.81 196 GLY A C 1
ATOM 1487 O O . GLY A 1 196 ? -7.179 -5.300 -12.905 1.00 95.81 196 GLY A O 1
ATOM 1488 N N . ASP A 1 197 ? -5.745 -3.625 -12.404 1.00 96.12 197 ASP A N 1
ATOM 1489 C CA . ASP A 1 197 ? -5.687 -3.717 -10.940 1.00 96.12 197 ASP A CA 1
ATOM 1490 C C . ASP A 1 197 ? -5.782 -2.286 -10.373 1.00 96.12 197 ASP A C 1
ATOM 1492 O O . ASP A 1 197 ? -5.081 -1.391 -10.867 1.00 96.12 197 ASP A O 1
ATOM 1496 N N . VAL A 1 198 ? -6.715 -2.029 -9.447 1.00 97.25 198 VAL A N 1
ATOM 1497 C CA . VAL A 1 198 ? -7.000 -0.668 -8.944 1.00 97.25 198 VAL A CA 1
ATOM 1498 C C . VAL A 1 198 ? -5.891 -0.202 -7.998 1.00 97.25 198 VAL A C 1
ATOM 1500 O O . VAL A 1 198 ? -5.363 0.909 -8.134 1.00 97.25 198 VAL A O 1
ATOM 1503 N N . GLU A 1 199 ? -5.495 -1.081 -7.087 1.00 97.44 199 GLU A N 1
ATOM 1504 C CA . GLU A 1 199 ? -4.494 -0.893 -6.049 1.00 97.44 199 GLU A CA 1
ATOM 1505 C C . GLU A 1 199 ? -3.122 -0.503 -6.624 1.00 97.44 199 GLU A C 1
ATOM 1507 O O . GLU A 1 199 ? -2.457 0.381 -6.078 1.00 97.44 199 GLU A O 1
ATOM 1512 N N . GLU A 1 200 ? -2.704 -1.066 -7.764 1.00 97.06 200 GLU A N 1
ATOM 1513 C CA . GLU A 1 200 ? -1.477 -0.654 -8.456 1.00 97.06 200 GLU A CA 1
ATOM 1514 C C . GLU A 1 200 ? -1.498 0.813 -8.923 1.00 97.06 200 GLU A C 1
ATOM 1516 O O . GLU A 1 200 ? -0.442 1.457 -8.967 1.00 97.06 200 GLU A O 1
ATOM 1521 N N . TYR A 1 201 ? -2.665 1.356 -9.286 1.00 97.75 201 TYR A N 1
ATOM 1522 C CA . TYR A 1 201 ? -2.804 2.761 -9.684 1.00 97.75 201 TYR A CA 1
ATOM 1523 C C . TYR A 1 201 ? -2.912 3.698 -8.482 1.00 97.75 201 TYR A C 1
ATOM 1525 O O . TYR A 1 201 ? -2.328 4.785 -8.503 1.00 97.75 201 TYR A O 1
ATOM 1533 N N . GLU A 1 202 ? -3.590 3.280 -7.413 1.00 98.25 202 GLU A N 1
ATOM 1534 C CA . GLU A 1 202 ? -3.604 4.026 -6.153 1.00 98.25 202 GLU A CA 1
ATOM 1535 C C . GLU A 1 202 ? -2.204 4.101 -5.534 1.00 98.25 202 GLU A C 1
ATOM 1537 O O . GLU A 1 202 ? -1.767 5.182 -5.127 1.00 98.25 202 GLU A O 1
ATOM 1542 N N . ALA A 1 203 ? -1.452 2.998 -5.551 1.00 98.50 203 ALA A N 1
ATOM 1543 C CA . ALA A 1 203 ? -0.056 2.950 -5.130 1.00 98.50 203 ALA A CA 1
ATOM 1544 C C . ALA A 1 203 ? 0.823 3.903 -5.956 1.00 98.50 203 ALA A C 1
ATOM 1546 O O . ALA A 1 203 ? 1.579 4.686 -5.381 1.00 98.50 203 ALA A O 1
ATOM 1547 N N . ALA A 1 204 ? 0.684 3.911 -7.287 1.00 97.12 204 ALA A N 1
ATOM 1548 C CA . ALA A 1 204 ? 1.433 4.819 -8.160 1.00 97.12 204 ALA A CA 1
ATOM 1549 C C . ALA A 1 204 ? 1.094 6.305 -7.912 1.00 97.12 204 ALA A C 1
ATOM 1551 O O . ALA A 1 204 ? 1.994 7.138 -7.811 1.00 97.12 204 ALA A O 1
ATOM 1552 N N . ASN A 1 205 ? -0.188 6.647 -7.742 1.00 97.75 205 ASN A N 1
ATOM 1553 C CA . ASN A 1 205 ? -0.636 8.005 -7.403 1.00 97.75 205 ASN A CA 1
ATOM 1554 C C . ASN A 1 205 ? -0.137 8.459 -6.012 1.00 97.75 205 ASN A C 1
ATOM 1556 O O . ASN A 1 205 ? 0.209 9.624 -5.793 1.00 97.75 205 ASN A O 1
ATOM 1560 N N . THR A 1 206 ? -0.058 7.520 -5.070 1.00 98.62 206 THR A N 1
ATOM 1561 C CA . THR A 1 206 ? 0.500 7.746 -3.729 1.00 98.62 206 THR A CA 1
ATOM 1562 C C . THR A 1 206 ? 2.013 7.968 -3.795 1.00 98.62 206 THR A C 1
ATOM 1564 O O . THR A 1 206 ? 2.526 8.886 -3.155 1.00 98.62 206 THR A O 1
ATOM 1567 N N . ALA A 1 207 ? 2.720 7.196 -4.627 1.00 98.62 207 ALA A N 1
ATOM 1568 C CA . ALA A 1 207 ? 4.152 7.346 -4.858 1.00 98.62 207 ALA A CA 1
ATOM 1569 C C . ALA A 1 207 ? 4.509 8.680 -5.545 1.00 98.62 207 ALA A C 1
ATOM 1571 O O . ALA A 1 207 ? 5.483 9.311 -5.138 1.00 98.62 207 ALA A O 1
ATOM 1572 N N . ASP A 1 208 ? 3.711 9.162 -6.511 1.00 97.69 208 ASP A N 1
ATOM 1573 C CA . ASP A 1 208 ? 3.842 10.521 -7.081 1.00 97.69 208 ASP A CA 1
ATOM 1574 C C . ASP A 1 208 ? 3.717 11.591 -5.987 1.00 97.69 208 ASP A C 1
ATOM 1576 O O . ASP A 1 208 ? 4.606 12.425 -5.805 1.00 97.69 208 ASP A O 1
ATOM 1580 N N . THR A 1 209 ? 2.645 11.512 -5.195 1.00 98.31 209 THR A N 1
ATOM 1581 C CA . THR A 1 209 ? 2.353 12.473 -4.122 1.00 98.31 209 THR A CA 1
ATOM 1582 C C . THR A 1 209 ? 3.484 12.526 -3.084 1.00 98.31 209 THR A C 1
ATOM 1584 O O . THR A 1 209 ? 3.902 13.611 -2.667 1.00 98.31 209 THR A O 1
ATOM 1587 N N . ALA A 1 210 ? 4.023 11.368 -2.696 1.00 98.38 210 ALA A N 1
ATOM 1588 C CA . ALA A 1 210 ? 5.162 11.244 -1.789 1.00 98.38 210 ALA A CA 1
ATOM 1589 C C . ALA A 1 210 ? 6.488 11.722 -2.419 1.00 98.38 210 ALA A C 1
ATOM 1591 O O . ALA A 1 210 ? 7.245 12.452 -1.778 1.00 98.38 210 ALA A O 1
ATOM 1592 N N . THR A 1 211 ? 6.748 11.408 -3.691 1.00 98.44 211 THR A N 1
ATOM 1593 C CA . THR A 1 211 ? 7.939 11.874 -4.429 1.00 98.44 211 THR A CA 1
ATOM 1594 C C . THR A 1 211 ? 7.959 13.399 -4.541 1.00 98.44 211 THR A C 1
ATOM 1596 O O . THR A 1 211 ? 8.961 14.039 -4.221 1.00 98.44 211 THR A O 1
ATOM 1599 N N . ARG A 1 212 ? 6.826 14.011 -4.890 1.00 98.00 212 ARG A N 1
ATOM 1600 C CA . ARG A 1 212 ? 6.675 15.471 -4.976 1.00 98.00 212 ARG A CA 1
ATOM 1601 C C . ARG A 1 212 ? 6.811 16.138 -3.602 1.00 98.00 212 ARG A C 1
ATOM 1603 O O . ARG A 1 212 ? 7.456 17.179 -3.478 1.00 98.00 212 ARG A O 1
ATOM 1610 N N . LEU A 1 213 ? 6.296 15.510 -2.540 1.00 96.50 213 LEU A N 1
ATOM 1611 C CA . LEU A 1 213 ? 6.531 15.937 -1.153 1.00 96.50 213 LEU A CA 1
ATOM 1612 C C . LEU A 1 213 ? 8.028 15.896 -0.779 1.00 96.50 213 LEU A C 1
ATOM 1614 O O . LEU A 1 213 ? 8.531 16.836 -0.154 1.00 96.50 213 LEU A O 1
ATOM 1618 N N . ASN A 1 214 ? 8.751 14.851 -1.190 1.00 96.50 214 ASN A N 1
ATOM 1619 C CA . ASN A 1 214 ? 10.192 14.704 -0.964 1.00 96.50 214 ASN A CA 1
ATOM 1620 C C . ASN A 1 214 ? 10.989 15.804 -1.684 1.00 96.50 214 ASN A C 1
ATOM 1622 O O . ASN A 1 214 ? 11.828 16.455 -1.053 1.00 96.50 214 ASN A O 1
ATOM 1626 N N . ASN A 1 215 ? 10.645 16.084 -2.946 1.00 95.81 215 ASN A N 1
ATOM 1627 C CA . ASN A 1 215 ? 11.200 17.169 -3.765 1.00 95.81 215 ASN A CA 1
ATOM 1628 C C . ASN A 1 215 ? 10.925 18.581 -3.201 1.00 95.81 215 ASN A C 1
ATOM 1630 O O . ASN A 1 215 ? 11.533 19.553 -3.646 1.00 95.81 215 ASN A O 1
ATOM 1634 N N . GLY A 1 216 ? 10.018 18.718 -2.225 1.00 93.38 216 GLY A N 1
ATOM 1635 C CA . GLY A 1 216 ? 9.588 20.014 -1.691 1.00 93.38 216 GLY A CA 1
ATOM 1636 C C . GLY A 1 216 ? 8.591 20.750 -2.590 1.00 93.38 216 GLY A C 1
ATOM 1637 O O . GLY A 1 216 ? 8.395 21.956 -2.437 1.00 93.38 216 GLY A O 1
ATOM 1638 N N . GLU A 1 217 ? 7.956 20.043 -3.524 1.00 95.81 217 GLU A N 1
ATOM 1639 C CA . GLU A 1 217 ? 6.930 20.599 -4.397 1.00 95.81 217 GLU A CA 1
ATOM 1640 C C . GLU A 1 217 ? 5.624 20.885 -3.644 1.00 95.81 217 GLU A C 1
ATOM 1642 O O . GLU A 1 217 ? 5.361 20.415 -2.530 1.00 95.81 217 GLU A O 1
ATOM 1647 N N . LYS A 1 218 ? 4.748 21.666 -4.283 1.00 92.25 218 LYS A N 1
ATOM 1648 C CA . LYS A 1 218 ? 3.446 22.007 -3.718 1.00 92.25 218 LYS A CA 1
ATOM 1649 C C . LYS A 1 218 ? 2.470 20.833 -3.842 1.00 92.25 218 LYS A C 1
ATOM 1651 O O . LYS A 1 218 ? 1.776 20.705 -4.846 1.00 92.25 218 LYS A O 1
ATOM 1656 N N . VAL A 1 219 ? 2.359 20.055 -2.769 1.00 95.56 219 VAL A N 1
ATOM 1657 C CA . VAL A 1 219 ? 1.272 19.088 -2.550 1.00 95.56 219 VAL A CA 1
ATOM 1658 C C . VAL A 1 219 ? 0.127 19.769 -1.787 1.00 95.56 219 VAL A C 1
ATOM 1660 O O . VAL A 1 219 ? 0.347 20.382 -0.736 1.00 95.56 219 VAL A O 1
ATOM 1663 N N . SER A 1 220 ? -1.092 19.713 -2.325 1.00 95.69 220 SER A N 1
ATOM 1664 C CA . SER A 1 220 ? -2.286 20.359 -1.766 1.00 95.69 220 SER A CA 1
ATOM 1665 C C . SER A 1 220 ? -2.937 19.565 -0.627 1.00 95.69 220 SER A C 1
ATOM 1667 O O . SER A 1 220 ? -2.708 18.373 -0.448 1.00 95.69 220 SER A O 1
ATOM 1669 N N . ALA A 1 221 ? -3.830 20.216 0.126 1.00 95.50 221 ALA A N 1
ATOM 1670 C CA . ALA A 1 221 ? -4.601 19.558 1.184 1.00 95.50 221 ALA A CA 1
ATOM 1671 C C . ALA A 1 221 ? -5.558 18.461 0.669 1.00 95.50 221 ALA A C 1
ATOM 1673 O O . ALA A 1 221 ? -5.979 17.622 1.463 1.00 95.50 221 ALA A O 1
ATOM 1674 N N . ALA A 1 222 ? -5.895 18.466 -0.629 1.00 96.19 222 ALA A N 1
ATOM 1675 C CA . ALA A 1 222 ? -6.662 17.400 -1.267 1.00 96.19 222 ALA A CA 1
ATOM 1676 C C . ALA A 1 222 ? -5.770 16.184 -1.551 1.00 96.19 222 ALA A C 1
ATOM 1678 O O . ALA A 1 222 ? -6.112 15.085 -1.141 1.00 96.19 222 ALA A O 1
ATOM 1679 N N . GLU A 1 223 ? -4.589 16.390 -2.142 1.00 97.06 223 GLU A N 1
ATOM 1680 C CA . GLU A 1 223 ? -3.610 15.319 -2.397 1.00 97.06 223 GLU A CA 1
ATOM 1681 C C . GLU A 1 223 ? -3.109 14.672 -1.092 1.00 97.06 223 GLU A C 1
ATOM 1683 O O . GLU A 1 223 ? -2.994 13.455 -1.020 1.00 97.06 223 GLU A O 1
ATOM 1688 N N . ILE A 1 224 ? -2.906 15.446 -0.016 1.00 97.81 224 ILE A N 1
ATOM 1689 C CA . ILE A 1 224 ? -2.582 14.893 1.316 1.00 97.81 224 ILE A CA 1
ATOM 1690 C C . ILE A 1 224 ? -3.747 14.068 1.901 1.00 97.81 224 ILE A C 1
ATOM 1692 O O . ILE A 1 224 ? -3.507 13.063 2.565 1.00 97.81 224 ILE A O 1
ATOM 1696 N N . ALA A 1 225 ? -5.004 14.466 1.676 1.00 97.12 225 ALA A N 1
ATOM 1697 C CA . ALA A 1 225 ? -6.160 13.674 2.112 1.00 97.12 225 ALA A CA 1
ATOM 1698 C C . ALA A 1 225 ? -6.338 12.396 1.271 1.00 97.12 225 ALA A C 1
ATOM 1700 O O . ALA A 1 225 ? -6.756 11.369 1.798 1.00 97.12 225 ALA A O 1
ATOM 1701 N N . GLU A 1 226 ? -5.985 12.451 -0.013 1.00 98.00 226 GLU A N 1
ATOM 1702 C CA . GLU A 1 226 ? -6.017 11.318 -0.937 1.00 98.00 226 GLU A CA 1
ATOM 1703 C C . GLU A 1 226 ? -4.907 10.300 -0.620 1.00 98.00 226 GLU A C 1
ATOM 1705 O O . GLU A 1 226 ? -5.174 9.104 -0.554 1.00 98.00 226 GLU A O 1
ATOM 1710 N N . PHE A 1 227 ? -3.698 10.776 -0.289 1.00 98.44 227 PHE A N 1
ATOM 1711 C CA . PHE A 1 227 ? -2.617 9.970 0.293 1.00 98.44 227 PHE A CA 1
ATOM 1712 C C . PHE A 1 227 ? -3.110 9.270 1.569 1.00 98.44 227 PHE A C 1
ATOM 1714 O O . PHE A 1 227 ? -3.053 8.044 1.647 1.00 98.44 227 PHE A O 1
ATOM 1721 N N . GLN A 1 228 ? -3.663 10.017 2.537 1.00 98.44 228 GLN A N 1
ATOM 1722 C CA . GLN A 1 228 ? -4.184 9.438 3.781 1.00 98.44 228 GLN A CA 1
ATOM 1723 C C . GLN A 1 228 ? -5.248 8.364 3.524 1.00 98.44 228 GLN A C 1
ATOM 1725 O O . GLN A 1 228 ? -5.186 7.312 4.152 1.00 98.44 228 GLN A O 1
ATOM 1730 N N . ARG A 1 229 ? -6.200 8.605 2.609 1.00 98.19 229 ARG A N 1
ATOM 1731 C CA . ARG A 1 229 ? -7.206 7.605 2.222 1.00 98.19 229 ARG A CA 1
ATOM 1732 C C . ARG A 1 229 ? -6.527 6.337 1.700 1.00 98.19 229 ARG A C 1
ATOM 1734 O O . ARG A 1 229 ? -6.712 5.274 2.280 1.00 98.19 229 ARG A O 1
ATOM 1741 N N . SER A 1 230 ? -5.702 6.487 0.668 1.00 98.50 230 SER A N 1
ATOM 1742 C CA . SER A 1 230 ? -5.004 5.400 -0.021 1.00 98.50 230 SER A CA 1
ATOM 1743 C C . SER A 1 230 ? -4.228 4.483 0.938 1.00 98.50 230 SER A C 1
ATOM 1745 O O . SER A 1 230 ? -4.476 3.279 0.974 1.00 98.50 230 SER A O 1
ATOM 1747 N N . VAL A 1 231 ? -3.361 5.028 1.807 1.00 98.56 231 VAL A N 1
ATOM 1748 C CA . VAL A 1 231 ? -2.593 4.186 2.753 1.00 98.56 231 VAL A CA 1
ATOM 1749 C C . VAL A 1 231 ? -3.412 3.685 3.946 1.00 98.56 231 VAL A C 1
ATOM 1751 O O . VAL A 1 231 ? -3.057 2.666 4.537 1.00 98.56 231 VAL A O 1
ATOM 1754 N N . ARG A 1 232 ? -4.511 4.351 4.321 1.00 97.88 232 ARG A N 1
ATOM 1755 C CA . ARG A 1 232 ? -5.443 3.832 5.339 1.00 97.88 232 ARG A CA 1
ATOM 1756 C C . ARG A 1 232 ? -6.178 2.602 4.812 1.00 97.88 232 ARG A C 1
ATOM 1758 O O . ARG A 1 232 ? -6.337 1.638 5.553 1.00 97.88 232 ARG A O 1
ATOM 1765 N N . ASP A 1 233 ? -6.605 2.648 3.555 1.00 96.38 233 ASP A N 1
ATOM 1766 C CA . ASP A 1 233 ? -7.460 1.623 2.963 1.00 96.38 233 ASP A CA 1
ATOM 1767 C C . ASP A 1 233 ? -6.637 0.425 2.484 1.00 96.38 233 ASP A C 1
ATOM 1769 O O . ASP A 1 233 ? -6.927 -0.709 2.862 1.00 96.38 233 ASP A O 1
ATOM 1773 N N . ASN A 1 234 ? -5.544 0.667 1.757 1.00 97.94 234 ASN A N 1
ATOM 1774 C CA . ASN A 1 234 ? -4.876 -0.375 0.972 1.00 97.94 234 ASN A CA 1
ATOM 1775 C C . ASN A 1 234 ? -3.585 -0.925 1.606 1.00 97.94 234 ASN A C 1
ATOM 1777 O O . ASN A 1 234 ? -2.995 -1.865 1.084 1.00 97.94 234 ASN A O 1
ATOM 1781 N N . SER A 1 235 ? -3.155 -0.420 2.770 1.00 98.12 235 SER A N 1
ATOM 1782 C CA . SER A 1 235 ? -1.947 -0.912 3.471 1.00 98.12 235 SER A CA 1
ATOM 1783 C C . SER A 1 235 ? -2.034 -2.357 3.986 1.00 98.12 235 SER A C 1
ATOM 1785 O O . SER A 1 235 ? -1.042 -2.910 4.465 1.00 98.12 235 SER A O 1
ATOM 1787 N N . HIS A 1 236 ? -3.210 -2.980 3.887 1.00 96.88 236 HIS A N 1
ATOM 1788 C CA . HIS A 1 236 ? -3.428 -4.399 4.161 1.00 96.88 236 HIS A CA 1
ATOM 1789 C C . HIS A 1 236 ? -3.270 -5.289 2.915 1.00 96.88 236 HIS A C 1
ATOM 1791 O O . HIS A 1 236 ? -3.122 -6.505 3.062 1.00 96.88 236 HIS A O 1
ATOM 1797 N N . ASP A 1 237 ? -3.295 -4.707 1.711 1.00 97.69 237 ASP A N 1
ATOM 1798 C CA . ASP A 1 237 ? -3.102 -5.429 0.458 1.00 97.69 237 ASP A CA 1
ATOM 1799 C C . ASP A 1 237 ? -1.617 -5.504 0.072 1.00 97.69 237 ASP A C 1
ATOM 1801 O O . ASP A 1 237 ? -0.843 -4.552 0.218 1.00 97.69 237 ASP A O 1
ATOM 1805 N N . LYS A 1 238 ? -1.209 -6.667 -0.443 1.00 96.44 238 LYS A N 1
ATOM 1806 C CA . LYS A 1 238 ? 0.177 -6.928 -0.821 1.00 96.44 238 LYS A CA 1
ATOM 1807 C C . LYS A 1 238 ? 0.559 -6.250 -2.143 1.00 96.44 238 LYS A C 1
ATOM 1809 O O . LYS A 1 238 ? 1.692 -5.784 -2.259 1.00 96.44 238 LYS A O 1
ATOM 1814 N N . ARG A 1 239 ? -0.347 -6.170 -3.122 1.00 96.12 239 ARG A N 1
ATOM 1815 C CA . ARG A 1 239 ? -0.067 -5.611 -4.452 1.00 96.12 239 ARG A CA 1
ATOM 1816 C C . ARG A 1 239 ? 0.102 -4.096 -4.397 1.00 96.12 239 ARG A C 1
ATOM 1818 O O . ARG A 1 239 ? 1.090 -3.589 -4.935 1.00 96.12 239 ARG A O 1
ATOM 1825 N N . PHE A 1 240 ? -0.769 -3.404 -3.664 1.00 98.56 240 PHE A N 1
ATOM 1826 C CA . PHE A 1 240 ? -0.602 -2.008 -3.268 1.00 98.56 240 PHE A CA 1
ATOM 1827 C C . PHE A 1 240 ? 0.752 -1.796 -2.587 1.00 98.56 240 PHE A C 1
ATOM 1829 O O . PHE A 1 240 ? 1.550 -0.958 -3.012 1.00 98.56 240 PHE A O 1
ATOM 1836 N N . SER A 1 241 ? 1.025 -2.590 -1.546 1.00 98.69 241 SER A N 1
ATOM 1837 C CA . SER A 1 241 ? 2.162 -2.354 -0.658 1.00 98.69 241 SER A CA 1
ATOM 1838 C C . SER A 1 241 ? 3.511 -2.572 -1.342 1.00 98.69 241 SER A C 1
ATOM 1840 O O . SER A 1 241 ? 4.385 -1.708 -1.258 1.00 98.69 241 SER A O 1
ATOM 1842 N N . GLU A 1 242 ? 3.675 -3.662 -2.096 1.00 98.12 242 GLU A N 1
ATOM 1843 C CA . GLU A 1 242 ? 4.879 -3.865 -2.909 1.00 98.12 242 GLU A CA 1
ATOM 1844 C C . GLU A 1 242 ? 5.001 -2.804 -4.014 1.00 98.12 242 GLU A C 1
ATOM 1846 O O . GLU A 1 242 ? 6.110 -2.362 -4.302 1.00 98.12 242 GLU A O 1
ATOM 1851 N N . THR A 1 243 ? 3.902 -2.346 -4.626 1.00 98.06 243 THR A N 1
ATOM 1852 C CA . THR A 1 243 ? 3.958 -1.333 -5.699 1.00 98.06 243 THR A CA 1
ATOM 1853 C C . THR A 1 243 ? 4.370 0.041 -5.170 1.00 98.06 243 THR A C 1
ATOM 1855 O O . THR A 1 243 ? 5.243 0.683 -5.760 1.00 98.06 243 THR A O 1
ATOM 1858 N N . LEU A 1 244 ? 3.801 0.485 -4.045 1.00 98.75 244 LEU A N 1
ATOM 1859 C CA . LEU A 1 244 ? 4.123 1.774 -3.426 1.00 98.75 244 LEU A CA 1
ATOM 1860 C C . LEU A 1 244 ? 5.587 1.805 -2.970 1.00 98.75 244 LEU A C 1
ATOM 1862 O O . LEU A 1 244 ? 6.315 2.751 -3.272 1.00 98.75 244 LEU A O 1
ATOM 1866 N N . LEU A 1 245 ? 6.045 0.740 -2.310 1.00 98.69 245 LEU A N 1
ATOM 1867 C CA . LEU A 1 245 ? 7.416 0.652 -1.816 1.00 98.69 245 LEU A CA 1
ATOM 1868 C C . LEU A 1 245 ? 8.433 0.492 -2.955 1.00 98.69 245 LEU A C 1
ATOM 1870 O O . LEU A 1 245 ? 9.414 1.230 -2.974 1.00 98.69 245 LEU A O 1
ATOM 1874 N N . ASN A 1 246 ? 8.185 -0.351 -3.967 1.00 98.06 246 ASN A N 1
ATOM 1875 C CA . ASN A 1 246 ? 9.055 -0.420 -5.154 1.00 98.06 246 ASN A CA 1
ATOM 1876 C C . ASN A 1 246 ? 9.175 0.930 -5.886 1.00 98.06 246 ASN A C 1
ATOM 1878 O O . ASN A 1 246 ? 10.227 1.215 -6.454 1.00 98.06 246 ASN A O 1
ATOM 1882 N N . SER A 1 247 ? 8.120 1.752 -5.870 1.00 97.56 247 SER A N 1
ATOM 1883 C CA . SER A 1 247 ? 8.112 3.070 -6.522 1.00 97.56 247 SER A CA 1
ATOM 1884 C C . SER A 1 247 ? 8.891 4.138 -5.744 1.00 97.56 247 SER A C 1
ATOM 1886 O O . SER A 1 247 ? 9.420 5.062 -6.354 1.00 97.56 247 SER A O 1
ATOM 1888 N N . LEU A 1 248 ? 8.969 4.024 -4.412 1.00 98.19 248 LEU A N 1
ATOM 1889 C CA . LEU A 1 248 ? 9.672 4.983 -3.548 1.00 98.19 248 LEU A CA 1
ATOM 1890 C C . LEU A 1 248 ? 11.119 4.581 -3.231 1.00 98.19 248 LEU A C 1
ATOM 1892 O O . LEU A 1 248 ? 11.986 5.444 -3.097 1.00 98.19 248 LEU A O 1
ATOM 1896 N N . GLY A 1 249 ? 11.381 3.283 -3.064 1.00 98.25 249 GLY A N 1
ATOM 1897 C CA . GLY A 1 249 ? 12.594 2.790 -2.413 1.00 98.25 249 GLY A CA 1
ATOM 1898 C C . GLY A 1 249 ? 12.666 3.155 -0.914 1.00 98.25 249 GLY A C 1
ATOM 1899 O O . GLY A 1 249 ? 11.891 3.989 -0.431 1.00 98.25 249 GLY A O 1
ATOM 1900 N N . PRO A 1 250 ? 13.606 2.564 -0.153 1.00 98.38 250 PRO A N 1
ATOM 1901 C CA . PRO A 1 250 ? 13.803 2.910 1.257 1.00 98.38 250 PRO A CA 1
ATOM 1902 C C . PRO A 1 250 ? 14.158 4.391 1.457 1.00 98.38 250 PRO A C 1
ATOM 1904 O O . PRO A 1 250 ? 13.536 5.057 2.277 1.00 98.38 250 PRO A O 1
ATOM 1907 N N . ASP A 1 251 ? 15.064 4.938 0.637 1.00 98.06 251 ASP A N 1
ATOM 1908 C CA . ASP A 1 251 ? 15.397 6.372 0.569 1.00 98.06 251 ASP A CA 1
ATOM 1909 C C . ASP A 1 251 ? 14.155 7.277 0.437 1.00 98.06 251 ASP A C 1
ATOM 1911 O O . ASP A 1 251 ? 13.986 8.229 1.206 1.00 98.06 251 ASP A O 1
ATOM 1915 N N . GLY A 1 252 ? 13.257 6.969 -0.507 1.00 98.50 252 GLY A N 1
ATOM 1916 C CA . GLY A 1 252 ? 12.037 7.740 -0.726 1.00 98.50 252 GLY A CA 1
ATOM 1917 C C . GLY A 1 252 ? 11.072 7.648 0.454 1.00 98.50 252 GLY A C 1
ATOM 1918 O O . GLY A 1 252 ? 10.504 8.666 0.849 1.00 98.50 252 GLY A O 1
ATOM 1919 N N . LEU A 1 253 ? 10.938 6.469 1.069 1.00 98.75 253 LEU A N 1
ATOM 1920 C CA . LEU A 1 253 ? 10.112 6.264 2.262 1.00 98.75 253 LEU A CA 1
ATOM 1921 C C . LEU A 1 253 ? 10.662 7.012 3.491 1.00 98.75 253 LEU A C 1
ATOM 1923 O O . LEU A 1 253 ? 9.901 7.653 4.221 1.00 98.75 253 LEU A O 1
ATOM 1927 N N . ILE A 1 254 ? 11.979 6.974 3.705 1.00 98.56 254 ILE A N 1
ATOM 1928 C CA . ILE A 1 254 ? 12.677 7.689 4.784 1.00 98.56 254 ILE A CA 1
ATOM 1929 C C . ILE A 1 254 ? 12.502 9.203 4.615 1.00 98.56 254 ILE A C 1
ATOM 1931 O O . ILE A 1 254 ? 12.081 9.891 5.550 1.00 98.56 254 ILE A O 1
ATOM 1935 N N . LYS A 1 255 ? 12.716 9.728 3.399 1.00 98.25 255 LYS A N 1
ATOM 1936 C CA . LYS A 1 255 ? 12.437 11.135 3.067 1.00 98.25 255 LYS A CA 1
ATOM 1937 C C . LYS A 1 255 ? 10.978 11.495 3.340 1.00 98.25 255 LYS A C 1
ATOM 1939 O O . LYS A 1 255 ? 10.728 12.518 3.974 1.00 98.25 255 LYS A O 1
ATOM 1944 N N . THR A 1 256 ? 10.027 10.648 2.944 1.00 98.50 256 THR A N 1
ATOM 1945 C CA . THR A 1 256 ? 8.595 10.897 3.170 1.00 98.50 256 THR A CA 1
ATOM 1946 C C . THR A 1 256 ? 8.262 10.934 4.657 1.00 98.50 256 THR A C 1
ATOM 1948 O O . THR A 1 256 ? 7.593 11.864 5.098 1.00 98.50 256 THR A O 1
ATOM 1951 N N . THR A 1 257 ? 8.804 10.010 5.450 1.00 98.06 257 THR A N 1
ATOM 1952 C CA . THR A 1 257 ? 8.652 9.999 6.915 1.00 98.06 257 THR A CA 1
ATOM 1953 C C . THR A 1 257 ? 9.172 11.296 7.535 1.00 98.06 257 THR A C 1
ATOM 1955 O O . THR A 1 257 ? 8.457 11.943 8.298 1.00 98.06 257 THR A O 1
ATOM 1958 N N . ASN A 1 258 ? 10.363 11.747 7.131 1.00 96.75 258 ASN A N 1
ATOM 1959 C CA . ASN A 1 258 ? 10.964 12.983 7.637 1.00 96.75 258 ASN A CA 1
ATOM 1960 C C . ASN A 1 258 ? 10.175 14.241 7.217 1.00 96.75 258 ASN A C 1
ATOM 1962 O O . ASN A 1 258 ? 10.041 15.173 8.009 1.00 96.75 258 ASN A O 1
ATOM 1966 N N . LYS A 1 259 ? 9.580 14.264 6.015 1.00 96.38 259 LYS A N 1
ATOM 1967 C CA . LYS A 1 259 ? 8.664 15.337 5.572 1.00 96.38 259 LYS A CA 1
ATOM 1968 C C . LYS A 1 259 ? 7.317 15.321 6.304 1.00 96.38 259 LYS A C 1
ATOM 1970 O O . LYS A 1 259 ? 6.709 16.378 6.467 1.00 96.38 259 LYS A O 1
ATOM 1975 N N . LEU A 1 260 ? 6.833 14.150 6.719 1.00 97.38 260 LEU A N 1
ATOM 1976 C CA . LEU A 1 260 ? 5.616 14.019 7.523 1.00 97.38 260 LEU A CA 1
ATOM 1977 C C . LEU A 1 260 ? 5.867 14.470 8.968 1.00 97.38 260 LEU A C 1
ATOM 1979 O O . LEU A 1 260 ? 5.048 15.220 9.492 1.00 97.38 260 LEU A O 1
ATOM 1983 N N . ASN A 1 261 ? 7.023 14.140 9.554 1.00 95.62 261 ASN A N 1
ATOM 1984 C CA . ASN A 1 261 ? 7.451 14.655 10.860 1.00 95.62 261 ASN A CA 1
ATOM 1985 C C . ASN A 1 261 ? 7.630 16.180 10.862 1.00 95.62 261 ASN A C 1
ATOM 1987 O O . ASN A 1 261 ? 7.036 16.851 11.704 1.00 95.62 261 ASN A O 1
ATOM 1991 N N 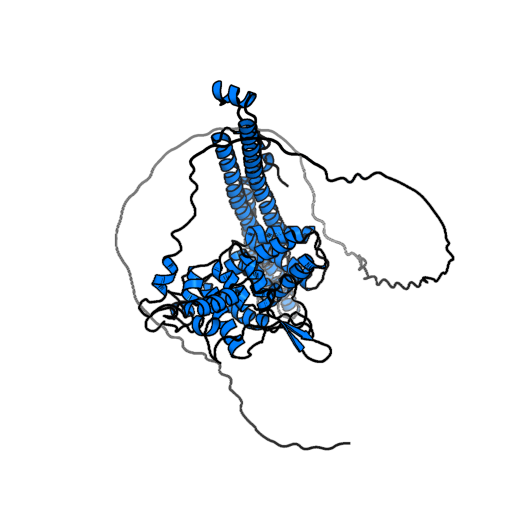. ASP A 1 262 ? 8.342 16.748 9.880 1.00 94.38 262 ASP A N 1
ATOM 1992 C CA . ASP A 1 262 ? 8.459 18.207 9.698 1.00 94.38 262 ASP A CA 1
ATOM 1993 C C . ASP A 1 262 ? 7.084 18.893 9.730 1.00 94.38 262 ASP A C 1
ATOM 1995 O O . ASP A 1 262 ? 6.888 19.863 10.458 1.00 94.38 262 ASP A O 1
ATOM 1999 N N . ARG A 1 263 ? 6.092 18.348 9.018 1.00 94.88 263 ARG A N 1
ATOM 2000 C CA . ARG A 1 263 ? 4.728 18.895 8.987 1.00 94.88 263 ARG A CA 1
ATOM 2001 C C . ARG A 1 263 ? 3.950 18.666 10.279 1.00 94.88 263 ARG A C 1
ATOM 2003 O O . ARG A 1 263 ? 3.238 19.567 10.722 1.00 94.88 263 ARG A O 1
ATOM 2010 N N . ALA A 1 264 ? 4.074 17.484 10.875 1.00 95.88 264 ALA A N 1
ATOM 2011 C CA . ALA A 1 264 ? 3.389 17.097 12.102 1.00 95.88 264 ALA A CA 1
ATOM 2012 C C . ALA A 1 264 ? 3.854 17.912 13.317 1.00 95.88 264 ALA A C 1
ATOM 2014 O O . ALA A 1 264 ? 3.035 18.275 14.165 1.00 95.88 264 ALA A O 1
ATOM 2015 N N . TYR A 1 265 ? 5.151 18.211 13.386 1.00 94.19 265 TYR A N 1
ATOM 2016 C CA . TYR A 1 265 ? 5.787 18.805 14.556 1.00 94.19 265 TYR A CA 1
ATOM 2017 C C . TYR A 1 265 ? 6.270 20.239 14.347 1.00 94.19 265 TYR A C 1
ATOM 2019 O O . TYR A 1 265 ? 6.342 20.961 15.341 1.00 94.19 265 TYR A O 1
ATOM 2027 N N . ASP A 1 266 ? 6.495 20.718 13.113 1.00 92.31 266 ASP A N 1
ATOM 2028 C CA . ASP A 1 266 ? 6.840 22.123 12.848 1.00 92.31 266 ASP A CA 1
ATOM 2029 C C . ASP A 1 266 ? 5.963 22.860 11.824 1.00 92.31 266 ASP A C 1
ATOM 2031 O O . ASP A 1 266 ? 5.214 23.765 12.204 1.00 92.31 266 ASP A O 1
ATOM 2035 N N . SER A 1 267 ? 6.014 22.504 10.541 1.00 92.12 267 SER A N 1
ATOM 2036 C CA . SER A 1 267 ? 5.520 23.375 9.467 1.00 92.12 267 SER A CA 1
ATOM 2037 C C . SER A 1 267 ? 3.990 23.432 9.313 1.00 92.12 267 SER A C 1
ATOM 2039 O O . SER A 1 267 ? 3.473 24.404 8.755 1.00 92.12 267 SER A O 1
ATOM 2041 N N . ASP A 1 268 ? 3.235 22.457 9.839 1.00 94.06 268 ASP A N 1
ATOM 2042 C CA . ASP A 1 268 ? 1.763 22.424 9.767 1.00 94.06 268 ASP A CA 1
ATOM 2043 C C . ASP A 1 268 ? 1.105 21.749 10.995 1.00 94.06 268 ASP A C 1
ATOM 2045 O O . ASP A 1 268 ? 0.110 21.030 10.868 1.00 94.06 268 ASP A O 1
ATOM 2049 N N . LYS A 1 269 ? 1.626 22.018 12.209 1.00 95.00 269 LYS A N 1
ATOM 2050 C CA . LYS A 1 269 ? 1.252 21.353 13.489 1.00 95.00 269 LYS A CA 1
ATOM 2051 C C . LYS A 1 269 ? -0.266 21.226 13.745 1.00 95.00 269 LYS A C 1
ATOM 2053 O O . LYS A 1 269 ? -0.719 20.290 14.394 1.00 95.00 269 LYS A O 1
ATOM 2058 N N . LYS A 1 270 ? -1.082 22.142 13.205 1.00 96.38 270 LYS A N 1
ATOM 2059 C CA . LYS A 1 270 ? -2.565 22.126 13.264 1.00 96.38 270 LYS A CA 1
ATOM 2060 C C . LYS A 1 270 ? -3.230 20.933 12.555 1.00 96.38 270 LYS A C 1
ATOM 2062 O O . LYS A 1 270 ? -4.416 20.704 12.755 1.00 96.38 270 LYS A O 1
ATOM 2067 N N . ASN A 1 271 ? -2.500 20.226 11.693 1.00 95.88 271 ASN A N 1
ATOM 2068 C CA . ASN A 1 271 ? -2.935 19.022 10.986 1.00 95.88 271 ASN A CA 1
ATOM 2069 C C . ASN A 1 271 ? -2.161 17.773 11.455 1.00 95.88 271 ASN A C 1
ATOM 2071 O O . ASN A 1 271 ? -2.226 16.757 10.767 1.00 95.88 271 ASN A O 1
ATOM 2075 N N . LYS A 1 272 ? -1.434 17.839 12.588 1.00 96.50 272 LYS A N 1
ATOM 2076 C CA . LYS A 1 272 ? -0.543 16.780 13.099 1.00 96.50 272 LYS A CA 1
ATOM 2077 C C . LYS A 1 272 ? -1.114 15.373 12.936 1.00 96.50 272 LYS A C 1
ATOM 2079 O O . LYS A 1 272 ? -0.502 14.550 12.262 1.00 96.50 272 LYS A O 1
ATOM 2084 N N . ASP A 1 273 ? -2.305 15.136 13.474 1.00 97.25 273 ASP A N 1
ATOM 2085 C CA . ASP A 1 273 ? -2.962 13.824 13.496 1.00 97.25 273 ASP A CA 1
ATOM 2086 C C . ASP A 1 273 ? -3.111 13.219 12.089 1.00 97.25 273 ASP A C 1
ATOM 2088 O O . ASP A 1 273 ? -2.968 12.016 11.903 1.00 97.25 273 ASP A O 1
ATOM 2092 N N . ARG A 1 274 ? -3.309 14.057 11.062 1.00 97.56 274 ARG A N 1
ATOM 2093 C CA . ARG A 1 274 ? -3.398 13.627 9.659 1.00 97.56 274 ARG A CA 1
ATOM 2094 C C . ARG A 1 274 ? -2.080 13.058 9.141 1.00 97.56 274 ARG A C 1
ATOM 2096 O O . ARG A 1 274 ? -2.085 12.092 8.389 1.00 97.56 274 ARG A O 1
ATOM 2103 N N . TYR A 1 275 ? -0.963 13.673 9.520 1.00 98.06 275 TYR A N 1
ATOM 2104 C CA . TYR A 1 275 ? 0.370 13.234 9.119 1.00 98.06 275 TYR A CA 1
ATOM 2105 C C . TYR A 1 275 ? 0.792 11.974 9.887 1.00 98.06 275 TYR A C 1
ATOM 2107 O O . TYR A 1 275 ? 1.361 11.074 9.272 1.00 98.06 275 TYR A O 1
ATOM 2115 N N . LEU A 1 276 ? 0.403 11.855 11.164 1.00 97.81 276 LEU A N 1
ATOM 2116 C CA . LEU A 1 276 ? 0.581 10.624 11.945 1.00 97.81 276 LEU A CA 1
ATOM 2117 C C . LEU A 1 276 ? -0.248 9.455 11.384 1.00 97.81 276 LEU A C 1
ATOM 2119 O O . LEU A 1 276 ? 0.251 8.338 11.292 1.00 97.81 276 LEU A O 1
ATOM 2123 N N . GLU A 1 277 ? -1.486 9.694 10.940 1.00 98.38 277 GLU A N 1
ATOM 2124 C CA . GLU A 1 277 ? -2.310 8.664 10.285 1.00 98.38 277 GLU A CA 1
ATOM 2125 C C . GLU A 1 277 ? -1.750 8.245 8.908 1.00 98.38 277 GLU A C 1
ATOM 2127 O O . GLU A 1 277 ? -1.850 7.076 8.534 1.00 98.38 277 GLU A O 1
ATOM 2132 N N . ILE A 1 278 ? -1.089 9.149 8.168 1.00 98.75 278 ILE A N 1
ATOM 2133 C CA . ILE A 1 278 ? -0.333 8.775 6.955 1.00 98.75 278 ILE A CA 1
ATOM 2134 C C . ILE A 1 278 ? 0.885 7.914 7.325 1.00 98.75 278 ILE A C 1
ATOM 2136 O O . ILE A 1 278 ? 1.112 6.888 6.686 1.00 98.75 278 ILE A O 1
ATOM 2140 N N . GLN A 1 279 ? 1.647 8.281 8.363 1.00 98.69 279 GLN A N 1
ATOM 2141 C CA . GLN A 1 279 ? 2.774 7.475 8.856 1.00 98.69 279 GLN A CA 1
ATOM 2142 C C . GLN A 1 279 ? 2.314 6.082 9.302 1.00 98.69 279 GLN A C 1
ATOM 2144 O O . GLN A 1 279 ? 2.918 5.093 8.911 1.00 98.69 279 GLN A O 1
ATOM 2149 N N . LYS A 1 280 ? 1.194 5.977 10.020 1.00 98.75 280 LYS A N 1
ATOM 2150 C CA . LYS A 1 280 ? 0.548 4.712 10.395 1.00 98.75 280 LYS A CA 1
ATOM 2151 C C . LYS A 1 280 ? 0.169 3.846 9.189 1.00 98.75 280 LYS A C 1
ATOM 2153 O O . LYS A 1 280 ? 0.475 2.654 9.175 1.00 98.75 280 LYS A O 1
ATOM 2158 N N . GLY A 1 281 ? -0.449 4.430 8.160 1.00 98.75 281 GLY A N 1
ATOM 2159 C CA . GLY A 1 281 ? -0.765 3.716 6.919 1.00 98.75 281 GLY A CA 1
ATOM 2160 C C . GLY A 1 281 ? 0.489 3.241 6.175 1.00 98.75 281 GLY A C 1
ATOM 2161 O O . GLY A 1 281 ? 0.561 2.091 5.744 1.00 98.75 281 GLY A O 1
ATOM 2162 N N . LEU A 1 282 ? 1.523 4.082 6.089 1.00 98.88 282 LEU A N 1
ATOM 2163 C CA . LEU A 1 282 ? 2.828 3.707 5.533 1.00 98.88 282 LEU A CA 1
ATOM 2164 C C . LEU A 1 282 ? 3.523 2.611 6.365 1.00 98.88 282 LEU A C 1
ATOM 2166 O O . LEU A 1 282 ? 4.087 1.682 5.798 1.00 98.88 282 LEU A O 1
ATOM 2170 N N . ALA A 1 283 ? 3.442 2.653 7.693 1.00 98.81 283 ALA A N 1
ATOM 2171 C CA . ALA A 1 283 ? 4.024 1.644 8.575 1.00 98.81 283 ALA A CA 1
ATOM 2172 C C . ALA A 1 283 ? 3.337 0.276 8.414 1.00 98.81 283 ALA A C 1
ATOM 2174 O O . ALA A 1 283 ? 4.010 -0.746 8.275 1.00 98.81 283 ALA A O 1
ATOM 2175 N N . ASN A 1 284 ? 2.000 0.264 8.336 1.00 98.88 284 ASN A N 1
ATOM 2176 C CA . ASN A 1 284 ? 1.221 -0.924 7.974 1.00 98.88 284 ASN A CA 1
ATOM 2177 C C . ASN A 1 284 ? 1.600 -1.446 6.573 1.00 98.88 284 ASN A C 1
ATOM 2179 O O . ASN A 1 284 ? 1.740 -2.651 6.391 1.00 98.88 284 ASN A O 1
ATOM 2183 N N . THR A 1 285 ? 1.833 -0.544 5.611 1.00 98.81 285 THR A N 1
ATOM 2184 C CA . THR A 1 285 ? 2.258 -0.883 4.241 1.00 98.81 285 THR A CA 1
ATOM 2185 C C . THR A 1 285 ? 3.583 -1.656 4.253 1.00 98.81 285 THR A C 1
ATOM 2187 O O . THR A 1 285 ? 3.698 -2.702 3.613 1.00 98.81 285 THR A O 1
ATOM 2190 N N . VAL A 1 286 ? 4.572 -1.204 5.037 1.00 98.81 286 VAL A N 1
ATOM 2191 C CA . VAL A 1 286 ? 5.833 -1.946 5.222 1.00 98.81 286 VAL A CA 1
ATOM 2192 C C . VAL A 1 286 ? 5.570 -3.308 5.875 1.00 98.81 286 VAL A C 1
ATOM 2194 O O . VAL A 1 286 ? 6.015 -4.315 5.334 1.00 98.81 286 VAL A O 1
ATOM 2197 N N . ALA A 1 287 ? 4.793 -3.373 6.964 1.00 98.62 287 ALA A N 1
ATOM 2198 C CA . ALA A 1 287 ? 4.486 -4.627 7.671 1.00 98.62 287 ALA A CA 1
ATOM 2199 C C . ALA A 1 287 ? 3.728 -5.668 6.815 1.00 98.62 287 ALA A C 1
ATOM 2201 O O . ALA A 1 287 ? 3.806 -6.874 7.067 1.00 98.62 287 ALA A O 1
ATOM 2202 N N . THR A 1 288 ? 2.986 -5.221 5.802 1.00 98.62 288 THR A N 1
ATOM 2203 C CA . THR A 1 288 ? 2.341 -6.091 4.810 1.00 98.62 288 THR A CA 1
ATOM 2204 C C . THR A 1 288 ? 3.329 -6.574 3.747 1.00 98.62 288 THR A C 1
ATOM 2206 O O . THR A 1 288 ? 3.317 -7.758 3.408 1.00 98.62 288 THR A O 1
ATOM 2209 N N . ALA A 1 289 ? 4.200 -5.697 3.242 1.00 98.19 289 ALA A N 1
ATOM 2210 C CA . ALA A 1 289 ? 5.129 -6.029 2.164 1.00 98.19 289 ALA A CA 1
ATOM 2211 C C . ALA A 1 289 ? 6.351 -6.851 2.618 1.00 98.19 289 ALA A C 1
ATOM 2213 O O . ALA A 1 289 ? 6.783 -7.742 1.888 1.00 98.19 289 ALA A O 1
ATOM 2214 N N . THR A 1 290 ? 6.899 -6.606 3.816 1.00 97.50 290 THR A N 1
ATOM 2215 C CA . THR A 1 290 ? 8.090 -7.316 4.332 1.00 97.50 290 THR A CA 1
ATOM 2216 C C . THR A 1 290 ? 7.776 -8.651 5.021 1.00 97.50 290 THR A C 1
ATOM 2218 O O . THR A 1 290 ? 8.641 -9.230 5.673 1.00 97.50 290 THR A O 1
ATOM 2221 N N . ARG A 1 291 ? 6.551 -9.176 4.883 1.00 96.19 291 ARG A N 1
ATOM 2222 C CA . ARG A 1 291 ? 6.125 -10.427 5.532 1.00 96.19 291 ARG A CA 1
ATOM 2223 C C . ARG A 1 291 ? 6.788 -11.665 4.919 1.00 96.19 291 ARG A C 1
ATOM 2225 O O . ARG A 1 291 ? 6.679 -11.897 3.713 1.00 96.19 291 ARG A O 1
ATOM 2232 N N . VAL A 1 292 ? 7.384 -12.502 5.767 1.00 95.25 292 VAL A N 1
ATOM 2233 C CA . VAL A 1 292 ? 8.0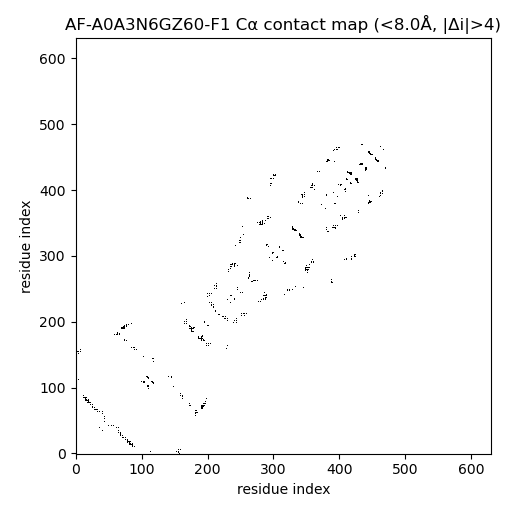54 -13.756 5.396 1.00 95.25 292 VAL A CA 1
ATOM 2234 C C . VAL A 1 292 ? 7.074 -14.935 5.552 1.00 95.25 292 VAL A C 1
ATOM 2236 O O . VAL A 1 292 ? 6.236 -14.944 6.453 1.00 95.25 292 VAL A O 1
ATOM 2239 N N . PRO A 1 293 ? 7.109 -15.967 4.687 1.00 92.50 293 PRO A N 1
ATOM 2240 C CA . PRO A 1 293 ? 6.236 -17.131 4.827 1.00 92.50 293 PRO A CA 1
ATOM 2241 C C . PRO A 1 293 ? 6.748 -18.134 5.879 1.00 92.50 293 PRO A C 1
ATOM 2243 O O . PRO A 1 293 ? 7.473 -19.085 5.566 1.00 92.50 293 PRO A O 1
ATOM 2246 N N . GLY A 1 294 ? 6.297 -17.987 7.126 1.00 89.75 294 GLY A N 1
ATOM 2247 C CA . GLY A 1 294 ? 6.462 -19.003 8.169 1.00 89.75 294 GLY A CA 1
ATOM 2248 C C . GLY A 1 294 ? 6.618 -18.411 9.565 1.00 89.75 294 GLY A C 1
ATOM 2249 O O . GLY A 1 294 ? 5.754 -17.674 10.023 1.00 89.75 294 GLY A O 1
ATOM 2250 N N . SER A 1 295 ? 7.708 -18.797 10.226 1.00 91.00 295 SER A N 1
ATOM 2251 C CA . SER A 1 295 ? 8.232 -18.187 11.446 1.00 91.00 295 SER A CA 1
ATOM 2252 C C . SER A 1 295 ? 9.752 -18.348 11.444 1.00 91.00 295 SER A C 1
ATOM 2254 O O . SER A 1 295 ? 10.256 -19.381 10.977 1.00 91.00 295 SER A O 1
ATOM 2256 N N . VAL A 1 296 ? 10.468 -17.389 12.031 1.00 93.12 296 VAL A N 1
ATOM 2257 C CA . VAL A 1 296 ? 11.912 -17.449 12.330 1.00 93.12 296 VAL A CA 1
ATOM 2258 C C . VAL A 1 296 ? 12.339 -18.766 12.996 1.00 93.12 296 VAL A C 1
ATOM 2260 O O . VAL A 1 296 ? 13.444 -19.251 12.772 1.00 93.12 296 VAL A O 1
ATOM 2263 N N . LYS A 1 297 ? 11.461 -19.425 13.765 1.00 89.75 297 LYS A N 1
ATOM 2264 C CA . LYS A 1 297 ? 11.775 -20.708 14.425 1.00 89.75 297 LYS A CA 1
ATOM 2265 C C . LYS A 1 297 ? 11.818 -21.899 13.456 1.00 89.75 297 LYS A C 1
ATOM 2267 O O . LYS A 1 297 ? 12.610 -22.820 13.655 1.00 89.75 297 LYS A O 1
ATOM 2272 N N . ASP A 1 298 ? 11.014 -21.861 12.392 1.00 87.19 298 ASP A N 1
ATOM 2273 C CA . ASP A 1 298 ? 10.927 -22.906 11.358 1.00 87.19 298 ASP A CA 1
ATOM 2274 C C . ASP A 1 298 ? 11.861 -22.660 10.163 1.00 87.19 298 ASP A C 1
ATOM 2276 O O . ASP A 1 298 ? 12.175 -23.583 9.403 1.00 87.19 298 ASP A O 1
ATOM 2280 N N . ALA A 1 299 ? 12.209 -21.397 9.914 1.00 91.94 299 ALA A N 1
ATOM 2281 C CA . ALA A 1 299 ? 12.971 -20.943 8.756 1.00 91.94 299 ALA A CA 1
ATOM 2282 C C . ALA A 1 299 ? 13.923 -19.791 9.131 1.00 91.94 299 ALA A C 1
ATOM 2284 O O . ALA A 1 299 ? 13.816 -18.722 8.537 1.00 91.94 299 ALA A O 1
ATOM 2285 N N . PRO A 1 300 ? 14.847 -19.987 10.092 1.00 92.56 300 PRO A N 1
ATOM 2286 C CA . PRO A 1 300 ? 15.700 -18.910 10.593 1.00 92.56 300 PRO A CA 1
ATOM 2287 C C . PRO A 1 300 ? 16.636 -18.345 9.515 1.00 92.56 300 PRO A C 1
ATOM 2289 O O . PRO A 1 300 ? 16.844 -19.003 8.476 1.00 92.56 300 PRO A O 1
ATOM 2292 N N . PRO A 1 301 ? 17.266 -17.181 9.783 1.00 89.56 301 PRO A N 1
ATOM 2293 C CA . PRO A 1 301 ? 18.281 -16.591 8.918 1.00 89.56 301 PRO A CA 1
ATOM 2294 C C . PRO A 1 301 ? 19.316 -17.628 8.482 1.00 89.56 301 PRO A C 1
ATOM 2296 O O . PRO A 1 301 ? 19.763 -18.478 9.252 1.00 89.56 301 PRO A O 1
ATOM 2299 N N . GLY A 1 302 ? 19.669 -17.616 7.200 1.00 86.88 302 GLY A N 1
ATOM 2300 C CA . GLY A 1 302 ? 20.645 -18.552 6.644 1.00 86.88 302 GLY A CA 1
ATOM 2301 C C . GLY A 1 302 ? 20.209 -20.027 6.538 1.00 86.88 302 GLY A C 1
ATOM 2302 O O . GLY A 1 302 ? 20.961 -20.812 5.950 1.00 86.88 302 GLY A O 1
ATOM 2303 N N . SER A 1 303 ? 19.025 -20.430 7.013 1.00 93.12 303 SER A N 1
ATOM 2304 C CA . SER A 1 303 ? 18.496 -21.786 6.787 1.00 93.12 303 SER A CA 1
ATOM 2305 C C . SER A 1 303 ? 18.218 -22.055 5.302 1.00 93.12 303 SER A C 1
ATOM 2307 O O . SER A 1 303 ? 17.987 -21.130 4.524 1.00 93.12 303 SER A O 1
ATOM 2309 N N . GLN A 1 304 ? 18.210 -23.328 4.881 1.00 93.00 304 GLN A N 1
ATOM 2310 C CA . GLN A 1 304 ? 17.933 -23.658 3.473 1.00 93.00 304 GLN A CA 1
ATOM 2311 C C . GLN A 1 304 ? 16.520 -23.223 3.048 1.00 93.00 304 GLN A C 1
ATOM 2313 O O . GLN A 1 304 ? 16.374 -22.621 1.996 1.00 93.00 304 GLN A O 1
ATOM 2318 N N . LYS A 1 305 ? 15.502 -23.447 3.894 1.00 93.12 305 LYS A N 1
ATOM 2319 C CA . LYS A 1 305 ? 14.108 -23.046 3.626 1.00 93.12 305 LYS A CA 1
ATOM 2320 C C . LYS A 1 305 ? 13.982 -21.531 3.424 1.00 93.12 305 LYS A C 1
ATOM 2322 O O . LYS A 1 305 ? 13.276 -21.101 2.518 1.00 93.12 305 LYS A O 1
ATOM 2327 N N . PHE A 1 306 ? 14.681 -20.740 4.240 1.00 94.94 306 PHE A N 1
ATOM 2328 C CA . PHE A 1 306 ? 14.714 -19.288 4.085 1.00 94.94 306 PHE A CA 1
ATOM 2329 C C . PHE A 1 306 ? 15.455 -18.869 2.808 1.00 94.94 306 PHE A C 1
ATOM 2331 O O . PHE A 1 306 ? 14.908 -18.122 2.004 1.00 94.94 306 PHE A O 1
ATOM 2338 N N . LYS A 1 307 ? 16.651 -19.423 2.558 1.00 94.81 307 LYS A N 1
ATOM 2339 C CA . LYS A 1 307 ? 17.436 -19.177 1.334 1.00 94.81 307 LYS A CA 1
ATOM 2340 C C . LYS A 1 307 ? 16.676 -19.521 0.051 1.00 94.81 307 LYS A C 1
ATOM 2342 O O . LYS A 1 307 ? 16.749 -18.754 -0.903 1.00 94.81 307 LYS A O 1
ATOM 2347 N N . ASP A 1 308 ? 15.944 -20.633 0.031 1.00 95.88 308 ASP A N 1
ATOM 2348 C CA . ASP A 1 308 ? 15.148 -21.066 -1.122 1.00 95.88 308 ASP A CA 1
ATOM 2349 C C . ASP A 1 308 ? 14.002 -20.082 -1.419 1.00 95.88 308 ASP A C 1
ATOM 2351 O O . ASP A 1 308 ? 13.738 -19.795 -2.585 1.00 95.88 308 ASP A O 1
ATOM 2355 N N . TRP A 1 309 ? 13.361 -19.517 -0.384 1.00 96.62 309 TRP A N 1
ATOM 2356 C CA . TRP A 1 309 ? 12.350 -18.465 -0.547 1.00 96.62 309 TRP A CA 1
ATOM 2357 C C . TRP A 1 309 ? 12.962 -17.115 -0.944 1.00 96.62 309 TRP A C 1
ATOM 2359 O O . TRP A 1 309 ? 12.512 -16.505 -1.907 1.00 96.62 309 TRP A O 1
ATOM 2369 N N . VAL A 1 310 ? 14.026 -16.662 -0.273 1.00 96.19 310 VAL A N 1
ATOM 2370 C CA . VAL A 1 310 ? 14.732 -15.412 -0.622 1.00 96.19 310 VAL A CA 1
ATOM 2371 C C . VAL A 1 310 ? 15.264 -15.454 -2.061 1.00 96.19 310 VAL A C 1
ATOM 2373 O O . VAL A 1 310 ? 15.351 -14.414 -2.712 1.00 96.19 310 VAL A O 1
ATOM 2376 N N . ALA A 1 311 ? 15.584 -16.637 -2.592 1.00 96.75 311 ALA A N 1
ATOM 2377 C CA . ALA A 1 311 ? 15.990 -16.837 -3.983 1.00 96.75 311 ALA A CA 1
ATOM 2378 C C . ALA A 1 311 ? 14.826 -16.963 -4.992 1.00 96.75 311 ALA A C 1
ATOM 2380 O O . ALA A 1 311 ? 15.090 -16.943 -6.195 1.00 96.75 311 ALA A O 1
ATOM 2381 N N . SER A 1 312 ? 13.570 -17.095 -4.548 1.00 97.25 312 SER A N 1
ATOM 2382 C CA . SER A 1 312 ? 12.407 -17.249 -5.431 1.00 97.25 312 SER A CA 1
ATOM 2383 C C . SER A 1 312 ? 11.842 -15.904 -5.918 1.00 97.25 312 SER A C 1
ATOM 2385 O O . SER A 1 312 ? 12.306 -14.825 -5.528 1.00 97.25 312 SER A O 1
ATOM 2387 N N . ASP A 1 313 ? 10.834 -15.962 -6.794 1.00 96.12 313 ASP A N 1
ATOM 2388 C CA . ASP A 1 313 ? 10.093 -14.774 -7.229 1.00 96.12 313 ASP A CA 1
ATOM 2389 C C . ASP A 1 313 ? 9.217 -14.210 -6.091 1.00 96.12 313 ASP A C 1
ATOM 2391 O O . ASP A 1 313 ? 9.057 -12.997 -5.982 1.00 96.12 313 ASP A O 1
ATOM 2395 N N . GLU A 1 314 ? 8.709 -15.053 -5.185 1.00 93.75 314 GLU A N 1
ATOM 2396 C CA . GLU A 1 314 ? 7.918 -14.629 -4.021 1.00 93.75 314 GLU A CA 1
ATOM 2397 C C . GLU A 1 314 ? 8.750 -13.914 -2.944 1.00 93.75 314 GLU A C 1
ATOM 2399 O O . GLU A 1 314 ? 8.215 -13.057 -2.239 1.00 93.75 314 GLU A O 1
ATOM 2404 N N . GLY A 1 315 ? 10.038 -14.253 -2.806 1.00 95.94 315 GLY A N 1
ATOM 2405 C CA . GLY A 1 315 ? 10.990 -13.545 -1.938 1.00 95.94 315 GLY A CA 1
ATOM 2406 C C . GLY A 1 315 ? 11.700 -12.371 -2.614 1.00 95.94 315 GLY A C 1
ATOM 2407 O O . GLY A 1 315 ? 12.474 -11.664 -1.964 1.00 95.94 315 GLY A O 1
ATOM 2408 N N . LYS A 1 316 ? 11.435 -12.125 -3.908 1.00 96.75 316 LYS A N 1
ATOM 2409 C CA . LYS A 1 316 ? 12.102 -11.081 -4.697 1.00 96.75 316 LYS A CA 1
ATOM 2410 C C . LYS A 1 316 ? 11.979 -9.694 -4.075 1.00 96.75 316 LYS A C 1
ATOM 2412 O O . LYS A 1 316 ? 12.994 -9.013 -3.955 1.00 96.75 316 LYS A O 1
ATOM 2417 N N . PHE A 1 317 ? 10.763 -9.282 -3.704 1.00 97.56 317 PHE A N 1
ATOM 2418 C CA . PHE A 1 317 ? 10.545 -7.962 -3.110 1.00 97.56 317 PHE A CA 1
ATOM 2419 C C . PHE A 1 317 ? 11.343 -7.805 -1.817 1.00 97.56 317 PHE A C 1
ATOM 2421 O O . PHE A 1 317 ? 12.093 -6.846 -1.701 1.00 97.56 317 PHE A O 1
ATOM 2428 N N . TYR A 1 318 ? 11.233 -8.768 -0.894 1.00 97.19 318 TYR A N 1
ATOM 2429 C CA . TYR A 1 318 ? 11.937 -8.744 0.390 1.00 97.19 318 TYR A CA 1
ATOM 2430 C C . TYR A 1 318 ? 13.442 -8.548 0.189 1.00 97.19 318 TYR A C 1
ATOM 2432 O O . TYR A 1 318 ? 13.998 -7.554 0.645 1.00 97.19 318 TYR A O 1
ATOM 2440 N N . ARG A 1 319 ? 14.062 -9.430 -0.605 1.00 96.19 319 ARG A N 1
ATOM 2441 C CA . ARG A 1 319 ? 15.492 -9.404 -0.936 1.00 96.19 319 ARG A CA 1
ATOM 2442 C C . ARG A 1 319 ? 15.941 -8.076 -1.550 1.00 96.19 319 ARG A C 1
ATOM 2444 O O . ARG A 1 319 ? 16.989 -7.557 -1.196 1.00 96.19 319 ARG A O 1
ATOM 2451 N N . GLU A 1 320 ? 15.174 -7.543 -2.500 1.00 97.31 320 GLU A N 1
ATOM 2452 C CA . GLU A 1 320 ? 15.505 -6.292 -3.196 1.00 97.31 320 GLU A CA 1
ATOM 2453 C C . GLU A 1 320 ? 15.075 -5.040 -2.415 1.00 97.31 320 GLU A C 1
ATOM 2455 O O . GLU A 1 320 ? 15.387 -3.926 -2.840 1.00 97.31 320 GLU A O 1
ATOM 2460 N N . TRP A 1 321 ? 14.361 -5.192 -1.301 1.00 98.00 321 TRP A N 1
ATOM 2461 C CA . TRP A 1 321 ? 14.004 -4.118 -0.379 1.00 98.00 321 TRP A CA 1
ATOM 2462 C C . TRP A 1 321 ? 15.018 -4.010 0.762 1.00 98.00 321 TRP A C 1
ATOM 2464 O O . TRP A 1 321 ? 15.491 -2.906 1.021 1.00 98.00 321 TRP A O 1
ATOM 2474 N N . THR A 1 322 ? 15.405 -5.129 1.389 1.00 95.94 322 THR A N 1
ATOM 2475 C CA . THR A 1 322 ? 16.383 -5.149 2.493 1.00 95.94 322 THR A CA 1
ATOM 2476 C C . THR A 1 322 ? 17.781 -4.726 2.036 1.00 95.94 322 THR A C 1
ATOM 2478 O O . THR A 1 322 ? 18.328 -3.797 2.612 1.00 95.94 322 THR A O 1
ATOM 2481 N N . ASP A 1 323 ? 18.279 -5.251 0.910 1.00 95.75 323 ASP A N 1
ATOM 2482 C CA . ASP A 1 323 ? 19.558 -4.850 0.278 1.00 95.75 323 ASP A CA 1
ATOM 2483 C C . ASP A 1 323 ? 19.674 -3.325 0.046 1.00 95.75 323 ASP A C 1
ATOM 2485 O O . ASP A 1 323 ? 20.737 -2.718 0.194 1.00 95.75 323 ASP A O 1
ATOM 2489 N N . LYS A 1 324 ? 18.548 -2.665 -0.261 1.00 97.75 324 LYS A N 1
ATOM 2490 C CA . LYS A 1 324 ? 18.479 -1.200 -0.401 1.00 97.75 324 LYS A CA 1
ATOM 2491 C C . LYS A 1 324 ? 18.294 -0.488 0.942 1.00 97.75 324 LYS A C 1
ATOM 2493 O O . LYS A 1 324 ? 18.703 0.666 1.073 1.00 97.75 324 LYS A O 1
ATOM 2498 N N . LEU A 1 325 ? 17.654 -1.140 1.913 1.00 97.81 325 LEU A N 1
ATOM 2499 C CA . LEU A 1 325 ? 17.413 -0.614 3.254 1.00 97.81 325 LEU A CA 1
ATOM 2500 C C . LEU A 1 325 ? 18.704 -0.579 4.073 1.00 97.81 325 LEU A C 1
ATOM 2502 O O . LEU A 1 325 ? 18.904 0.410 4.760 1.00 97.81 325 LEU A O 1
ATOM 2506 N N . ASP A 1 326 ? 19.609 -1.548 3.938 1.00 94.50 326 ASP A N 1
ATOM 2507 C CA . ASP A 1 326 ? 20.921 -1.521 4.608 1.00 94.50 326 ASP A CA 1
ATOM 2508 C C . ASP A 1 326 ? 21.712 -0.263 4.250 1.00 94.50 326 ASP A C 1
ATOM 2510 O O . ASP A 1 326 ? 22.223 0.466 5.110 1.00 94.50 326 ASP A O 1
ATOM 2514 N N . LYS A 1 327 ? 21.731 0.050 2.951 1.00 95.75 327 LYS A N 1
ATOM 2515 C CA . LYS A 1 327 ? 22.355 1.263 2.439 1.00 95.75 327 LYS A CA 1
ATOM 2516 C C . LYS A 1 327 ? 21.622 2.520 2.912 1.00 95.75 327 LYS A C 1
ATOM 2518 O O . LYS A 1 327 ? 22.240 3.410 3.487 1.00 95.75 327 LYS A O 1
ATOM 2523 N N . SER A 1 328 ? 20.316 2.635 2.673 1.00 97.19 328 SER A N 1
ATOM 2524 C CA . SER A 1 328 ? 19.604 3.867 3.034 1.00 97.19 328 SER A CA 1
ATOM 2525 C C . SER A 1 328 ? 19.399 4.030 4.540 1.00 97.19 328 SER A C 1
ATOM 2527 O O . SER A 1 328 ? 19.226 5.149 4.994 1.00 97.19 328 SER A O 1
ATOM 2529 N N . GLY A 1 329 ? 19.474 2.968 5.336 1.00 95.88 329 GLY A N 1
ATOM 2530 C CA . GLY A 1 329 ? 19.432 3.009 6.795 1.00 95.88 329 GLY A CA 1
ATOM 2531 C C . GLY A 1 329 ? 20.696 3.619 7.412 1.00 95.88 329 GLY A C 1
ATOM 2532 O O . GLY A 1 329 ? 20.622 4.267 8.458 1.00 95.88 329 GLY A O 1
ATOM 2533 N N . THR A 1 330 ? 21.833 3.477 6.726 1.00 95.44 330 THR A N 1
ATOM 2534 C CA . THR A 1 330 ? 23.136 4.060 7.090 1.00 95.44 330 THR A CA 1
ATOM 2535 C C . THR A 1 330 ? 23.417 5.414 6.411 1.00 95.44 330 THR A C 1
ATOM 2537 O O . THR A 1 330 ? 24.311 6.150 6.823 1.00 95.44 330 THR A O 1
ATOM 2540 N N . GLU A 1 331 ? 22.628 5.828 5.413 1.00 95.75 331 GLU A N 1
ATOM 2541 C CA . GLU A 1 331 ? 22.712 7.177 4.827 1.00 95.75 331 GLU A CA 1
ATOM 2542 C C . GLU A 1 331 ? 22.159 8.261 5.789 1.00 95.75 331 GLU A C 1
ATOM 2544 O O . GLU A 1 331 ? 21.188 8.044 6.516 1.00 95.75 331 GLU A O 1
ATOM 2549 N N . ASN A 1 332 ? 22.776 9.454 5.799 1.00 94.38 332 ASN A N 1
ATOM 2550 C CA . ASN A 1 332 ? 22.356 10.606 6.615 1.00 94.38 332 ASN A CA 1
ATOM 2551 C C . ASN A 1 332 ? 21.421 11.545 5.827 1.00 94.38 332 ASN A C 1
ATOM 2553 O O . ASN A 1 332 ? 21.822 12.141 4.826 1.00 94.38 332 ASN A O 1
ATOM 2557 N N . PHE A 1 333 ? 20.201 11.731 6.330 1.00 93.38 333 PHE A N 1
ATOM 2558 C CA . PHE A 1 333 ? 19.140 12.592 5.788 1.00 93.38 333 PHE A CA 1
ATOM 2559 C C . PHE A 1 333 ? 19.013 13.930 6.538 1.00 93.38 333 PHE A C 1
ATOM 2561 O O . PHE A 1 333 ? 18.240 14.801 6.129 1.00 93.38 333 PHE A O 1
ATOM 2568 N N . GLY A 1 334 ? 19.742 14.087 7.646 1.00 88.69 334 GLY A N 1
ATOM 2569 C CA . GLY A 1 334 ? 19.810 15.305 8.448 1.00 88.69 334 GLY A CA 1
ATOM 2570 C C . GLY A 1 334 ? 20.806 16.330 7.897 1.00 88.69 334 GLY A C 1
ATOM 2571 O O . GLY A 1 334 ? 21.139 16.363 6.713 1.00 88.69 334 GLY A O 1
ATOM 2572 N N . LYS A 1 335 ? 21.314 17.196 8.778 1.00 86.31 335 LYS A N 1
ATOM 2573 C CA . LYS A 1 335 ? 22.448 18.086 8.469 1.00 86.31 335 LYS A CA 1
ATOM 2574 C C . LYS A 1 335 ? 23.716 17.467 9.042 1.00 86.31 335 LYS A C 1
ATOM 2576 O O . LYS A 1 335 ? 23.666 16.866 10.104 1.00 86.31 335 LYS A O 1
ATOM 2581 N N . ASN A 1 336 ? 24.885 17.718 8.458 1.00 83.75 336 ASN A N 1
ATOM 2582 C CA . ASN A 1 336 ? 26.153 17.221 9.029 1.00 83.75 336 ASN A CA 1
ATOM 2583 C C . ASN A 1 336 ? 26.439 17.736 10.461 1.00 83.75 336 ASN A C 1
ATOM 2585 O O . ASN A 1 336 ? 27.326 17.221 11.129 1.00 83.75 336 ASN A O 1
ATOM 2589 N N . THR A 1 337 ? 25.704 18.749 10.937 1.00 81.62 337 THR A N 1
ATOM 2590 C CA . THR A 1 337 ? 25.773 19.281 12.309 1.00 81.62 337 THR A CA 1
ATOM 2591 C C . THR A 1 337 ? 24.755 18.674 13.284 1.00 81.62 337 THR A C 1
ATOM 2593 O O . THR A 1 337 ? 24.932 18.843 14.484 1.00 81.62 337 THR A O 1
ATOM 2596 N N . HIS A 1 338 ? 23.681 18.055 12.784 1.00 81.88 338 HIS A N 1
ATOM 2597 C CA . HIS A 1 338 ? 22.611 17.336 13.503 1.00 81.88 338 HIS A CA 1
ATOM 2598 C C . HIS A 1 338 ? 22.162 16.208 12.546 1.00 81.88 338 HIS A C 1
ATOM 2600 O O . HIS A 1 338 ? 21.282 16.444 11.700 1.00 81.88 338 HIS A O 1
ATOM 2606 N N . PRO A 1 339 ? 22.875 15.064 12.539 1.00 88.38 339 PRO A N 1
ATOM 2607 C CA . PRO A 1 339 ? 22.620 13.976 11.602 1.00 88.38 339 PRO A CA 1
ATOM 2608 C C . PRO A 1 339 ? 21.337 13.224 11.967 1.00 88.38 339 PRO A C 1
ATOM 2610 O O . PRO A 1 339 ? 20.966 13.141 13.133 1.00 88.38 339 PRO A O 1
ATOM 2613 N N . VAL A 1 340 ? 20.690 12.663 10.948 1.00 91.12 340 VAL A N 1
ATOM 2614 C CA . VAL A 1 340 ? 19.539 11.763 11.075 1.00 91.12 340 VAL A CA 1
ATOM 2615 C C . VAL A 1 340 ? 19.776 10.621 10.102 1.00 91.12 340 VAL A C 1
ATOM 2617 O O . VAL A 1 340 ? 19.658 10.811 8.890 1.00 91.12 340 VAL A O 1
ATOM 2620 N N . TYR A 1 341 ? 20.161 9.460 10.612 1.00 94.56 341 TYR A N 1
ATOM 2621 C CA . TYR A 1 341 ? 20.407 8.275 9.798 1.00 94.56 341 TYR A CA 1
ATOM 2622 C C . TYR A 1 341 ? 19.092 7.594 9.427 1.00 94.56 341 TYR A C 1
ATOM 2624 O O . TYR A 1 341 ? 18.132 7.605 10.199 1.00 94.56 341 TYR A O 1
ATOM 2632 N N . GLY A 1 342 ? 19.031 6.987 8.244 1.00 96.50 342 GLY A N 1
ATOM 2633 C CA . GLY A 1 342 ? 17.785 6.421 7.734 1.00 96.50 342 GLY A CA 1
ATOM 2634 C C . GLY A 1 342 ? 17.143 5.368 8.639 1.00 96.50 342 GLY A C 1
ATOM 2635 O O . GLY A 1 342 ? 15.918 5.297 8.689 1.00 96.50 342 GLY A O 1
ATOM 2636 N N . TYR A 1 343 ? 17.931 4.612 9.412 1.00 97.25 343 TYR A N 1
ATOM 2637 C CA . TYR A 1 343 ? 17.406 3.632 10.364 1.00 97.25 343 TYR A CA 1
ATOM 2638 C C . TYR A 1 343 ? 16.641 4.275 11.529 1.00 97.25 343 TYR A C 1
ATOM 2640 O O . TYR A 1 343 ? 15.608 3.735 11.921 1.00 97.25 343 TYR A O 1
ATOM 2648 N N . GLN A 1 344 ? 17.059 5.453 12.012 1.00 95.00 344 GLN A N 1
ATOM 2649 C CA . GLN A 1 344 ? 16.303 6.236 13.002 1.00 95.00 344 GLN A CA 1
ATOM 2650 C C . GLN A 1 344 ? 14.915 6.576 12.439 1.00 95.00 344 GLN A C 1
ATOM 2652 O O . GLN A 1 344 ? 13.891 6.177 12.995 1.00 95.00 344 GLN A O 1
ATOM 2657 N N . SER A 1 345 ? 14.865 7.210 11.263 1.00 96.62 345 SER A N 1
ATOM 2658 C CA . SER A 1 345 ? 13.616 7.542 10.563 1.00 96.62 345 SER A CA 1
ATOM 2659 C C . SER A 1 345 ? 12.737 6.321 10.258 1.00 96.62 345 SER A C 1
ATOM 2661 O O . SER A 1 345 ? 11.519 6.386 10.411 1.00 96.62 345 SER A O 1
ATOM 2663 N N . PHE A 1 346 ? 13.331 5.210 9.817 1.00 98.31 346 PHE A N 1
ATOM 2664 C CA . PHE A 1 346 ? 12.602 4.008 9.414 1.00 98.31 346 PHE A CA 1
ATOM 2665 C C . PHE A 1 346 ? 11.980 3.278 10.609 1.00 98.31 346 PHE A C 1
ATOM 2667 O O . PHE A 1 346 ? 10.797 2.947 10.569 1.00 98.31 346 PHE A O 1
ATOM 2674 N N . VAL A 1 347 ? 12.720 3.098 11.707 1.00 97.81 347 VAL A N 1
ATOM 2675 C CA . VAL A 1 347 ? 12.164 2.511 12.937 1.00 97.81 347 VAL A CA 1
ATOM 2676 C C . VAL A 1 347 ? 11.083 3.411 13.541 1.00 97.81 347 VAL A C 1
ATOM 2678 O O . VAL A 1 347 ? 10.043 2.908 13.968 1.00 97.81 347 VAL A O 1
ATOM 2681 N N . SER A 1 348 ? 11.265 4.734 13.488 1.00 96.31 348 SER A N 1
ATOM 2682 C CA . SER A 1 348 ? 10.241 5.699 13.918 1.00 96.31 348 SER A CA 1
ATOM 2683 C C . SER A 1 348 ? 8.934 5.521 13.145 1.00 96.31 348 SER A C 1
ATOM 2685 O O . SER A 1 348 ? 7.855 5.498 13.731 1.00 96.31 348 SER A O 1
ATOM 2687 N N . LEU A 1 349 ? 9.012 5.299 11.826 1.00 98.44 349 LEU A N 1
ATOM 2688 C CA . LEU A 1 349 ? 7.840 4.933 11.033 1.00 98.44 349 LEU A CA 1
ATOM 2689 C C . LEU A 1 349 ? 7.206 3.633 11.555 1.00 98.44 349 LEU A C 1
ATOM 2691 O O . LEU A 1 349 ? 6.001 3.594 11.790 1.00 98.44 349 LEU A O 1
ATOM 2695 N N . MET A 1 350 ? 8.000 2.582 11.781 1.00 98.38 350 MET A N 1
ATOM 2696 C CA . MET A 1 350 ? 7.510 1.281 12.263 1.00 98.38 350 MET A CA 1
ATOM 2697 C C . MET A 1 350 ? 6.796 1.365 13.630 1.00 98.38 350 MET A C 1
ATOM 2699 O O . MET A 1 350 ? 5.840 0.617 13.867 1.00 98.38 350 MET A O 1
ATOM 2703 N N . GLN A 1 351 ? 7.179 2.299 14.512 1.00 96.69 351 GLN A N 1
ATOM 2704 C CA . GLN A 1 351 ? 6.480 2.553 15.783 1.00 96.69 351 GLN A CA 1
ATOM 2705 C C . GLN A 1 351 ? 4.997 2.929 15.578 1.00 96.69 351 GLN A C 1
ATOM 2707 O O . GLN A 1 351 ? 4.163 2.539 16.401 1.00 96.69 351 GLN A O 1
ATOM 2712 N N . HIS A 1 352 ? 4.629 3.563 14.457 1.00 96.75 352 HIS A N 1
ATOM 2713 C CA . HIS A 1 352 ? 3.242 3.935 14.137 1.00 96.75 352 HIS A CA 1
ATOM 2714 C C . HIS A 1 352 ? 2.343 2.781 13.651 1.00 96.75 352 HIS A C 1
ATOM 2716 O O . HIS A 1 352 ? 1.140 2.991 13.495 1.00 96.75 352 HIS A O 1
ATOM 2722 N N . ALA A 1 353 ? 2.867 1.574 13.405 1.00 97.06 353 ALA A N 1
ATOM 2723 C CA . ALA A 1 353 ? 2.048 0.468 12.896 1.00 97.06 353 ALA A CA 1
ATOM 2724 C C . ALA A 1 353 ? 1.061 -0.088 13.945 1.00 97.06 353 ALA A C 1
ATOM 2726 O O . ALA A 1 353 ? 1.452 -0.408 15.074 1.00 97.06 353 ALA A O 1
ATOM 2727 N N . ASP A 1 354 ? -0.191 -0.300 13.526 1.00 94.50 354 ASP A N 1
ATOM 2728 C CA . ASP A 1 354 ? -1.161 -1.166 14.222 1.00 94.50 354 ASP A CA 1
ATOM 2729 C C . ASP A 1 354 ? -0.972 -2.636 13.799 1.00 94.50 354 ASP A C 1
ATOM 2731 O O . ASP A 1 354 ? -1.235 -3.564 14.567 1.00 94.50 354 ASP A O 1
ATOM 2735 N N . THR A 1 355 ? -0.512 -2.856 12.563 1.00 94.69 355 THR A N 1
ATOM 2736 C CA . THR A 1 355 ? -0.228 -4.182 12.007 1.00 94.69 355 THR A CA 1
ATOM 2737 C C . THR A 1 355 ? 1.071 -4.718 12.598 1.00 94.69 355 THR A C 1
ATOM 2739 O O . THR A 1 355 ? 2.079 -4.015 12.652 1.00 94.69 355 THR A O 1
ATOM 2742 N N . LYS A 1 356 ? 1.072 -5.984 13.027 1.00 95.69 356 LYS A N 1
ATOM 2743 C CA . LYS A 1 356 ? 2.298 -6.641 13.491 1.00 95.69 356 LYS A CA 1
ATOM 2744 C C . LYS A 1 356 ? 3.268 -6.828 12.328 1.00 95.69 356 LYS A C 1
ATOM 2746 O O . LYS A 1 356 ? 2.904 -7.432 11.321 1.00 95.69 356 LYS A O 1
ATOM 2751 N N . PHE A 1 357 ? 4.506 -6.383 12.519 1.00 98.00 357 PHE A N 1
ATOM 2752 C CA . PHE A 1 357 ? 5.626 -6.819 11.694 1.00 98.00 357 PHE A CA 1
ATOM 2753 C C . PHE A 1 357 ? 5.930 -8.303 11.935 1.00 98.00 357 PHE A C 1
ATOM 2755 O O . PHE A 1 357 ? 5.680 -8.849 13.016 1.00 98.00 357 PHE A O 1
ATOM 2762 N N . ASP A 1 358 ? 6.452 -8.929 10.889 1.00 96.75 358 ASP A N 1
ATOM 276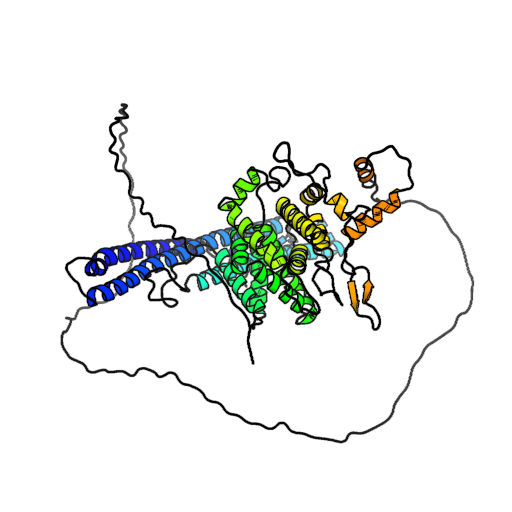3 C CA . ASP A 1 358 ? 6.806 -10.342 10.816 1.00 96.75 358 ASP A CA 1
ATOM 2764 C C . ASP A 1 358 ? 7.970 -10.720 11.754 1.00 96.75 358 ASP A C 1
ATOM 2766 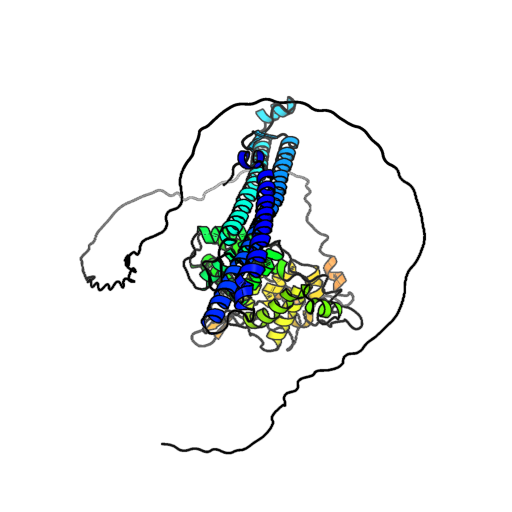O O . ASP A 1 358 ? 8.799 -9.870 12.085 1.00 96.75 358 ASP A O 1
ATOM 2770 N N . ASP A 1 359 ? 8.023 -11.974 12.220 1.00 96.12 359 ASP A N 1
ATOM 2771 C CA . ASP A 1 359 ? 9.012 -12.383 13.225 1.00 96.12 359 ASP A CA 1
ATOM 2772 C C . ASP A 1 359 ? 10.429 -12.568 12.660 1.00 96.12 359 ASP A C 1
ATOM 2774 O O . ASP A 1 359 ? 11.386 -12.193 13.336 1.00 96.12 359 ASP A O 1
ATOM 2778 N N . GLN A 1 360 ? 10.570 -13.024 11.412 1.00 95.25 360 GLN A N 1
ATOM 2779 C CA . GLN A 1 360 ? 11.851 -13.092 10.710 1.00 95.25 360 GLN A CA 1
ATOM 2780 C C . GLN A 1 360 ? 12.351 -11.681 10.385 1.00 95.25 360 GLN A C 1
ATOM 2782 O O . GLN A 1 360 ? 13.501 -11.365 10.676 1.00 95.25 360 GLN A O 1
ATOM 2787 N N . PHE A 1 361 ? 11.482 -10.812 9.853 1.00 97.12 361 PHE A N 1
ATOM 2788 C CA . PHE A 1 361 ? 11.859 -9.437 9.495 1.00 97.12 361 PHE A CA 1
ATOM 2789 C C . PHE A 1 361 ? 12.347 -8.626 10.705 1.00 97.12 361 PHE A C 1
ATOM 2791 O O . PHE A 1 361 ? 13.352 -7.925 10.618 1.00 97.12 361 PHE A O 1
ATOM 2798 N N . LEU A 1 362 ? 11.661 -8.740 11.849 1.00 97.62 362 LEU A N 1
ATOM 2799 C CA . LEU A 1 362 ? 12.092 -8.093 13.092 1.00 97.62 362 LEU A CA 1
ATOM 2800 C C . LEU A 1 362 ? 13.379 -8.709 13.663 1.00 97.62 362 LEU A C 1
ATOM 2802 O O . LEU A 1 362 ? 14.159 -7.989 14.286 1.00 97.62 362 LEU A O 1
ATOM 2806 N N . TYR A 1 363 ? 13.601 -10.014 13.472 1.00 96.00 363 TYR A N 1
ATOM 2807 C CA . TYR A 1 363 ? 14.816 -10.687 13.931 1.00 96.00 363 TYR A CA 1
ATOM 2808 C C . TYR A 1 363 ? 16.042 -10.264 13.115 1.00 96.00 363 TYR A C 1
ATOM 2810 O O . TYR A 1 363 ? 17.064 -9.932 13.708 1.00 96.00 363 TYR A O 1
ATOM 2818 N N . GLU A 1 364 ? 15.942 -10.248 11.781 1.00 95.25 364 GLU A N 1
ATOM 2819 C CA . GLU A 1 364 ? 17.040 -9.847 10.889 1.00 95.25 364 GLU A CA 1
ATOM 2820 C C . GLU A 1 364 ? 17.390 -8.369 11.088 1.00 95.25 364 GLU A C 1
ATOM 2822 O O . GLU A 1 364 ? 18.498 -8.073 11.521 1.00 95.25 364 GLU A O 1
ATOM 2827 N N . LEU A 1 365 ? 16.418 -7.455 10.979 1.00 97.31 365 LEU A N 1
ATOM 2828 C CA . LEU A 1 365 ? 16.654 -6.022 11.202 1.00 97.31 365 LEU A CA 1
ATOM 2829 C C . LEU A 1 365 ? 17.256 -5.718 12.592 1.00 97.31 365 LEU A C 1
ATOM 2831 O O . LEU A 1 365 ? 18.077 -4.813 12.739 1.00 97.31 365 LEU A O 1
ATOM 2835 N N . GLY A 1 366 ? 16.870 -6.475 13.625 1.00 96.56 366 GLY A N 1
ATOM 2836 C CA . GLY A 1 366 ? 17.454 -6.348 14.961 1.00 96.56 366 GLY A CA 1
ATOM 2837 C C . GLY A 1 366 ? 18.870 -6.917 15.069 1.00 96.56 366 GLY A C 1
ATOM 2838 O O . GLY A 1 366 ? 19.688 -6.369 15.806 1.00 96.56 366 GLY A O 1
ATOM 2839 N N . HIS A 1 367 ? 19.177 -7.981 14.327 1.00 94.75 367 HIS A N 1
ATOM 2840 C CA . HIS A 1 367 ? 20.519 -8.548 14.221 1.00 94.75 367 HIS A CA 1
ATOM 2841 C C . HIS A 1 367 ? 21.469 -7.582 13.501 1.00 94.75 367 HIS A C 1
ATOM 2843 O O . HIS A 1 367 ? 22.572 -7.337 13.986 1.00 94.75 367 HIS A O 1
ATOM 2849 N N . ASP A 1 368 ? 21.012 -6.968 12.410 1.00 95.19 368 ASP A N 1
ATOM 2850 C CA . ASP A 1 368 ? 21.805 -6.053 11.587 1.00 95.19 368 ASP A CA 1
ATOM 2851 C C . ASP A 1 368 ? 22.097 -4.731 12.325 1.00 95.19 368 ASP A C 1
ATOM 2853 O O . ASP A 1 368 ? 23.232 -4.248 12.319 1.00 95.19 368 ASP A O 1
ATOM 2857 N N . LEU A 1 369 ? 21.130 -4.194 13.086 1.00 95.62 369 LEU A N 1
ATOM 2858 C CA . LEU A 1 369 ? 21.372 -3.063 13.997 1.00 95.62 369 LEU A CA 1
ATOM 2859 C C . LEU A 1 369 ? 22.337 -3.414 15.148 1.00 95.62 369 LEU A C 1
ATOM 2861 O O . LEU A 1 369 ? 23.138 -2.568 15.551 1.00 95.62 369 LEU A O 1
ATOM 2865 N N . ILE A 1 370 ? 22.298 -4.649 15.667 1.00 95.06 370 ILE A N 1
ATOM 2866 C CA . ILE A 1 370 ? 23.264 -5.141 16.668 1.00 95.06 370 ILE A CA 1
ATOM 2867 C C . ILE A 1 370 ? 24.662 -5.316 16.062 1.00 95.06 370 ILE A C 1
ATOM 2869 O O . ILE A 1 370 ? 25.651 -5.066 16.749 1.00 95.06 370 ILE A O 1
ATOM 2873 N N . ALA A 1 371 ? 24.771 -5.742 14.802 1.00 94.38 371 ALA A N 1
ATOM 2874 C CA . ALA A 1 371 ? 26.047 -5.833 14.101 1.00 94.38 371 ALA A CA 1
ATOM 2875 C C . ALA A 1 371 ? 26.660 -4.436 13.900 1.00 94.38 371 ALA A C 1
ATOM 2877 O O . ALA A 1 371 ? 27.829 -4.226 14.226 1.00 94.38 371 ALA A O 1
ATOM 2878 N N . LEU A 1 372 ? 25.850 -3.464 13.472 1.00 94.19 372 LEU A N 1
ATOM 2879 C CA . LEU A 1 372 ? 26.275 -2.083 13.246 1.00 94.19 372 LEU A CA 1
ATOM 2880 C C . LEU A 1 372 ? 26.786 -1.388 14.525 1.00 94.19 372 LEU A C 1
ATOM 2882 O O . LEU A 1 372 ? 27.876 -0.826 14.510 1.00 94.19 372 LEU A O 1
ATOM 2886 N N . ASP A 1 373 ? 26.069 -1.479 15.653 1.00 91.44 373 ASP A N 1
ATOM 2887 C CA .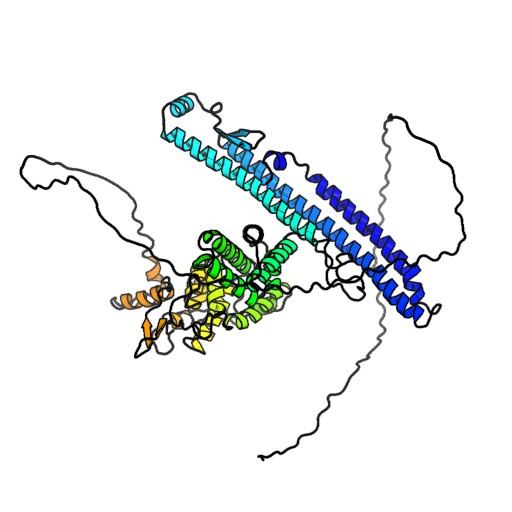 ASP A 1 373 ? 26.501 -0.880 16.938 1.00 91.44 373 ASP A CA 1
ATOM 2888 C C . ASP A 1 373 ? 27.600 -1.701 17.661 1.00 91.44 373 ASP A C 1
ATOM 2890 O O . ASP A 1 373 ? 28.107 -1.306 18.716 1.00 91.44 373 ASP A O 1
ATOM 2894 N N . LYS A 1 374 ? 28.003 -2.851 17.095 1.00 91.88 374 LYS A N 1
ATOM 2895 C CA . LYS A 1 374 ? 29.246 -3.564 17.446 1.00 91.88 374 LYS A CA 1
ATOM 2896 C C . LYS A 1 374 ? 30.432 -3.128 16.579 1.00 91.88 374 LYS A C 1
ATOM 2898 O O . LYS A 1 374 ? 31.544 -3.080 17.100 1.00 91.88 374 LYS A O 1
ATOM 2903 N N . GLU A 1 375 ? 30.216 -2.827 15.297 1.00 93.12 375 GLU A N 1
ATOM 2904 C CA . GLU A 1 375 ? 31.268 -2.374 14.373 1.00 93.12 375 GLU A CA 1
ATOM 2905 C C . GLU A 1 375 ? 31.654 -0.902 14.604 1.00 93.12 375 GLU A C 1
ATOM 2907 O O . GLU A 1 375 ? 32.841 -0.601 14.732 1.00 93.12 375 GLU A O 1
ATOM 2912 N N . ASP A 1 376 ? 30.671 -0.006 14.747 1.00 89.75 376 ASP A N 1
ATOM 2913 C CA . ASP A 1 376 ? 30.874 1.406 15.105 1.00 89.75 376 ASP A CA 1
ATOM 2914 C C . ASP A 1 376 ? 29.998 1.792 16.316 1.00 89.75 376 ASP A C 1
ATOM 2916 O O . ASP A 1 376 ? 28.885 2.309 16.167 1.00 89.75 376 ASP A O 1
ATOM 2920 N N . PRO A 1 377 ? 30.460 1.516 17.552 1.00 83.94 377 PRO A N 1
ATOM 2921 C CA . PRO A 1 377 ? 29.700 1.822 18.757 1.00 83.94 377 PRO A CA 1
ATOM 2922 C C . PRO A 1 377 ? 29.406 3.321 18.881 1.00 83.94 377 PRO A C 1
ATOM 2924 O O . PRO A 1 377 ? 30.323 4.145 18.928 1.00 83.94 377 PRO A O 1
ATOM 2927 N N . GLN A 1 378 ? 28.126 3.669 19.061 1.00 79.00 378 GLN A N 1
ATOM 2928 C CA . GLN A 1 378 ? 27.599 5.043 18.952 1.00 79.00 378 GLN A CA 1
ATOM 2929 C C . GLN A 1 378 ? 27.439 5.570 17.508 1.00 79.00 378 GLN A C 1
ATOM 2931 O O . GLN A 1 378 ? 27.438 6.790 17.324 1.00 79.00 378 GLN A O 1
ATOM 2936 N N . TYR A 1 379 ? 27.240 4.712 16.501 1.00 86.31 379 TYR A N 1
ATOM 2937 C CA . TYR A 1 379 ? 26.901 5.130 15.129 1.00 86.31 379 TYR A CA 1
ATOM 2938 C C . TYR A 1 379 ? 25.753 6.161 15.095 1.00 86.31 379 TYR A C 1
ATOM 2940 O O . TYR A 1 379 ? 25.875 7.255 14.540 1.00 86.31 379 TYR A O 1
ATOM 2948 N N . PHE A 1 380 ? 24.659 5.860 15.803 1.00 84.50 380 PHE A N 1
ATOM 2949 C CA . PHE A 1 380 ? 23.447 6.686 15.903 1.00 84.50 380 PHE A CA 1
ATOM 2950 C C . PHE A 1 380 ? 23.527 7.813 16.953 1.00 84.50 380 PHE A C 1
ATOM 2952 O O . PHE A 1 380 ? 22.507 8.240 17.489 1.00 84.50 380 PHE A O 1
ATOM 2959 N N . ARG A 1 381 ? 24.724 8.306 17.301 1.00 80.25 381 ARG A N 1
ATOM 2960 C CA . ARG A 1 381 ? 24.878 9.307 18.372 1.00 80.25 381 ARG A CA 1
ATOM 2961 C C . ARG A 1 381 ? 24.123 10.606 18.082 1.00 80.25 381 ARG A C 1
ATOM 2963 O O . ARG A 1 381 ? 24.484 11.352 17.169 1.00 80.25 381 ARG A O 1
ATOM 2970 N N . GLN A 1 382 ? 23.159 10.935 18.940 1.00 77.25 382 GLN A N 1
ATOM 2971 C CA . GLN A 1 382 ? 22.482 12.226 18.902 1.00 77.25 382 GLN A CA 1
ATOM 2972 C C . GLN A 1 382 ? 23.428 13.371 19.295 1.00 77.25 382 GLN A C 1
ATOM 2974 O O . GLN A 1 382 ? 24.018 13.385 20.379 1.00 77.25 382 GLN A O 1
ATOM 2979 N N . TRP A 1 383 ? 23.477 14.386 18.432 1.00 75.44 383 TRP A N 1
ATOM 2980 C CA . TRP A 1 383 ? 24.127 15.668 18.687 1.00 75.44 383 TRP A CA 1
ATOM 2981 C C . TRP A 1 383 ? 23.079 16.767 18.849 1.00 75.44 383 TRP A C 1
ATOM 2983 O O . TRP A 1 383 ? 22.337 17.054 17.914 1.00 75.44 383 TRP A O 1
ATOM 2993 N N . GLY A 1 384 ? 23.056 17.429 20.007 1.00 74.69 384 GLY A N 1
ATOM 2994 C CA . GLY A 1 384 ? 22.105 18.505 20.290 1.00 74.69 384 GLY A CA 1
ATOM 2995 C C . GLY A 1 384 ? 20.716 18.006 20.700 1.00 74.69 384 GLY A C 1
ATOM 2996 O O . GLY A 1 384 ? 20.597 17.077 21.497 1.00 74.69 384 GLY A O 1
ATOM 2997 N N . ALA A 1 385 ? 19.666 18.680 20.228 1.00 73.00 385 ALA A N 1
ATOM 2998 C CA . ALA A 1 385 ? 18.283 18.363 20.592 1.00 73.00 385 ALA A CA 1
ATOM 2999 C C . ALA A 1 385 ? 17.747 17.161 19.795 1.00 73.00 385 ALA A C 1
ATOM 3001 O O . ALA A 1 385 ? 18.150 16.953 18.652 1.00 73.00 385 ALA A O 1
ATOM 3002 N N . ALA A 1 386 ? 16.823 16.404 20.394 1.00 74.88 386 ALA A N 1
ATOM 3003 C CA . ALA A 1 386 ? 16.176 15.278 19.726 1.00 74.88 386 ALA A CA 1
ATOM 3004 C C . ALA A 1 386 ? 15.323 15.765 18.545 1.00 74.88 386 ALA A C 1
ATOM 3006 O O . ALA A 1 386 ? 14.831 16.899 18.533 1.00 74.88 386 ALA A O 1
ATOM 3007 N N . HIS A 1 387 ? 15.147 14.902 17.550 1.00 80.62 387 HIS A N 1
ATOM 3008 C CA . HIS A 1 387 ? 14.341 15.204 16.377 1.00 80.62 387 HIS A CA 1
ATOM 3009 C C . HIS A 1 387 ? 12.880 14.825 16.645 1.00 80.62 387 HIS A C 1
ATOM 3011 O O . HIS A 1 387 ? 12.559 13.658 16.828 1.00 80.62 387 HIS A O 1
ATOM 3017 N N . ASP A 1 388 ? 11.983 15.812 16.668 1.00 84.00 388 ASP A N 1
ATOM 3018 C CA . ASP A 1 388 ? 10.557 15.593 16.935 1.00 84.00 388 ASP A CA 1
ATOM 3019 C C . ASP A 1 388 ? 9.947 14.516 16.004 1.00 84.00 388 ASP A C 1
ATOM 3021 O O . ASP A 1 388 ? 9.899 14.679 14.781 1.00 84.00 388 ASP A O 1
ATOM 3025 N N . GLY A 1 389 ? 9.459 13.419 16.595 1.00 83.69 389 GLY A N 1
ATOM 3026 C CA . GLY A 1 389 ? 8.896 12.275 15.866 1.00 83.69 389 GLY A CA 1
ATOM 3027 C C . GLY A 1 389 ? 9.929 11.315 15.259 1.00 83.69 389 GLY A C 1
ATOM 3028 O O . GLY A 1 389 ? 9.553 10.477 14.440 1.00 83.69 389 GLY A O 1
ATOM 3029 N N . ILE A 1 390 ? 11.212 11.435 15.619 1.00 88.50 390 ILE A N 1
ATOM 3030 C CA . ILE A 1 390 ? 12.279 10.516 15.211 1.00 88.50 390 ILE A CA 1
ATOM 3031 C C . ILE A 1 390 ? 13.004 9.982 16.451 1.00 88.50 390 ILE A C 1
ATOM 3033 O O . ILE A 1 390 ? 13.521 10.749 17.258 1.00 88.50 390 ILE A O 1
ATOM 3037 N N . GLU A 1 391 ? 13.054 8.661 16.559 1.00 84.62 391 GLU A N 1
ATOM 3038 C CA . GLU A 1 391 ? 13.761 7.910 17.588 1.00 84.62 391 GLU A CA 1
ATOM 3039 C C . GLU A 1 391 ? 15.279 8.125 17.517 1.00 84.62 391 GLU A C 1
ATOM 3041 O O . GLU A 1 391 ? 15.887 8.017 16.448 1.00 84.62 391 GLU A O 1
ATOM 3046 N N . SER A 1 392 ? 15.898 8.380 18.668 1.00 84.06 392 SER A N 1
ATOM 3047 C CA . SER A 1 392 ? 17.337 8.623 18.788 1.00 84.06 392 SER A CA 1
ATOM 3048 C C . SER A 1 392 ? 18.152 7.339 18.603 1.00 84.06 392 SER A C 1
ATOM 3050 O O . SER A 1 392 ? 19.155 7.334 17.889 1.00 84.06 392 SER A O 1
ATOM 3052 N N . ASP A 1 393 ? 17.698 6.236 19.201 1.00 89.19 393 ASP A N 1
ATOM 3053 C CA . ASP A 1 393 ? 18.318 4.912 19.113 1.00 89.19 393 ASP A CA 1
ATOM 3054 C C . ASP A 1 393 ? 17.381 3.931 18.383 1.00 89.19 393 ASP A C 1
ATOM 3056 O O . ASP A 1 393 ? 16.426 3.426 18.986 1.00 89.19 393 ASP A O 1
ATOM 3060 N N . PRO A 1 394 ? 17.633 3.609 17.098 1.00 93.06 394 PRO A N 1
ATOM 3061 C CA . PRO A 1 394 ? 16.735 2.757 16.325 1.00 93.06 394 PRO A CA 1
ATOM 3062 C C . PRO A 1 394 ? 16.640 1.336 16.888 1.00 93.06 394 PRO A C 1
ATOM 3064 O O . PRO A 1 394 ? 15.677 0.635 16.589 1.00 93.06 394 PRO A O 1
ATOM 3067 N N . LEU A 1 395 ? 17.585 0.894 17.724 1.00 93.25 395 LEU A N 1
ATOM 3068 C CA . LEU A 1 395 ? 17.482 -0.414 18.360 1.00 93.25 395 LEU A CA 1
ATOM 3069 C C . LEU A 1 395 ? 16.525 -0.395 19.569 1.00 93.25 395 LEU A C 1
ATOM 3071 O O . LEU A 1 395 ? 15.776 -1.356 19.727 1.00 93.25 395 LEU A O 1
ATOM 3075 N N . ASP A 1 396 ? 16.439 0.689 20.358 1.00 89.88 396 ASP A N 1
ATOM 3076 C CA . ASP A 1 396 ? 15.398 0.799 21.406 1.00 89.88 396 ASP A CA 1
ATOM 3077 C C . ASP A 1 396 ? 14.003 0.901 20.775 1.00 89.88 396 ASP A C 1
ATOM 3079 O O . ASP A 1 396 ? 13.084 0.160 21.139 1.00 89.88 396 ASP A O 1
ATOM 3083 N N . GLY A 1 397 ? 13.869 1.734 19.737 1.00 92.69 397 GLY A N 1
ATOM 3084 C CA . GLY A 1 397 ? 12.623 1.863 18.987 1.00 92.69 397 GLY A CA 1
ATOM 3085 C C . GLY A 1 397 ? 12.167 0.540 18.367 1.00 92.69 397 GLY A C 1
ATOM 3086 O O . GLY A 1 397 ? 10.982 0.205 18.440 1.00 92.69 397 GLY A O 1
ATOM 3087 N N . LEU A 1 398 ? 13.096 -0.259 17.823 1.00 96.56 398 LEU A N 1
ATOM 3088 C CA . LEU A 1 398 ? 12.790 -1.569 17.248 1.00 96.56 398 LEU A CA 1
ATOM 3089 C C . LEU A 1 398 ? 12.359 -2.578 18.318 1.00 96.56 398 LEU A C 1
ATOM 3091 O O . LEU A 1 398 ? 11.416 -3.330 18.075 1.00 96.56 398 LEU A O 1
ATOM 3095 N N . LEU A 1 399 ? 12.967 -2.569 19.510 1.00 95.12 399 LEU A N 1
ATOM 3096 C CA . LEU A 1 399 ? 12.476 -3.355 20.649 1.00 95.12 399 LEU A CA 1
ATOM 3097 C C . LEU A 1 399 ? 11.054 -2.926 21.052 1.00 95.12 399 LEU A C 1
ATOM 3099 O O . LEU A 1 399 ? 10.207 -3.778 21.339 1.00 95.12 399 LEU A O 1
ATOM 3103 N N . GLY A 1 400 ? 10.754 -1.625 20.980 1.00 94.12 400 GLY A N 1
ATOM 3104 C CA . GLY A 1 400 ? 9.402 -1.079 21.110 1.00 94.12 400 GLY A CA 1
ATOM 3105 C C . GLY A 1 400 ? 8.419 -1.666 20.087 1.00 94.12 400 GLY A C 1
ATOM 3106 O O . GLY A 1 400 ? 7.355 -2.160 20.471 1.00 94.12 400 GLY A O 1
ATOM 3107 N N . VAL A 1 401 ? 8.780 -1.709 18.798 1.00 96.38 401 VAL A N 1
ATOM 3108 C CA . VAL A 1 401 ? 7.965 -2.354 17.745 1.00 96.38 401 VAL A CA 1
ATOM 3109 C C . VAL A 1 401 ? 7.806 -3.854 17.998 1.00 96.38 401 VAL A C 1
ATOM 3111 O O . VAL A 1 401 ? 6.694 -4.382 17.938 1.00 96.38 401 VAL A O 1
ATOM 3114 N N . MET A 1 402 ? 8.901 -4.538 18.327 1.00 95.44 402 MET A N 1
ATOM 3115 C CA . MET A 1 402 ? 8.950 -5.979 18.562 1.00 95.44 402 MET A CA 1
ATOM 3116 C C . MET A 1 402 ? 8.099 -6.402 19.765 1.00 95.44 402 MET A C 1
ATOM 3118 O O . MET A 1 402 ? 7.497 -7.472 19.735 1.00 95.44 402 MET A O 1
ATOM 3122 N N . SER A 1 403 ? 7.931 -5.539 20.775 1.00 94.38 403 SER A N 1
ATOM 3123 C CA . SER A 1 403 ? 7.031 -5.789 21.913 1.00 94.38 403 SER A CA 1
ATOM 3124 C C . SER A 1 403 ? 5.568 -6.051 21.502 1.00 94.38 403 SER A C 1
ATOM 3126 O O . SER A 1 403 ? 4.845 -6.767 22.201 1.00 94.38 403 SER A O 1
ATOM 3128 N N . LYS A 1 404 ? 5.137 -5.545 20.333 1.00 94.06 404 LYS A N 1
ATOM 3129 C CA . LYS A 1 404 ? 3.806 -5.792 19.745 1.00 94.06 404 LYS A CA 1
ATOM 3130 C C . LYS A 1 404 ? 3.660 -7.215 19.176 1.00 94.06 404 LYS A C 1
ATOM 3132 O O . LYS A 1 404 ? 2.534 -7.673 18.953 1.00 94.06 404 LYS A O 1
ATOM 3137 N N . ASN A 1 405 ? 4.763 -7.934 18.946 1.00 94.81 405 ASN A N 1
ATOM 3138 C CA . ASN A 1 405 ? 4.789 -9.305 18.438 1.00 94.81 405 ASN A CA 1
ATOM 3139 C C . ASN A 1 405 ? 5.511 -10.253 19.429 1.00 94.81 405 ASN A C 1
ATOM 3141 O O . ASN A 1 405 ? 6.731 -10.400 19.367 1.00 94.81 405 ASN A O 1
ATOM 3145 N N . PRO A 1 406 ? 4.768 -10.933 20.330 1.00 93.81 406 PRO A N 1
ATOM 3146 C CA . PRO A 1 406 ? 5.351 -11.816 21.341 1.00 93.81 406 PRO A CA 1
ATOM 3147 C C . PRO A 1 406 ? 6.209 -12.958 20.790 1.00 93.81 406 PRO A C 1
ATOM 3149 O O . PRO A 1 406 ? 7.137 -13.382 21.475 1.00 93.81 406 PRO A O 1
ATOM 3152 N N . ASP A 1 407 ? 5.931 -13.455 19.584 1.00 92.44 407 ASP A N 1
ATOM 3153 C CA . ASP A 1 407 ? 6.683 -14.562 18.985 1.00 92.44 407 ASP A CA 1
ATOM 3154 C C . ASP A 1 407 ? 8.055 -14.092 18.478 1.00 92.44 407 ASP A C 1
ATOM 3156 O O . ASP A 1 407 ? 9.068 -14.723 18.791 1.00 92.44 407 ASP A O 1
ATOM 3160 N N . ALA A 1 408 ? 8.095 -12.918 17.833 1.00 94.69 408 ALA A N 1
ATOM 3161 C CA . ALA A 1 408 ? 9.325 -12.212 17.463 1.00 94.69 408 ALA A CA 1
ATOM 3162 C C . ALA A 1 408 ? 10.165 -11.858 18.696 1.00 94.69 408 ALA A C 1
ATOM 3164 O O . ALA A 1 408 ? 11.337 -12.217 18.762 1.00 94.69 408 ALA A O 1
ATOM 3165 N N . ALA A 1 409 ? 9.549 -11.235 19.708 1.00 94.88 409 ALA A N 1
ATOM 3166 C CA . ALA A 1 409 ? 10.220 -10.913 20.964 1.00 94.88 409 ALA A CA 1
ATOM 3167 C C . ALA A 1 409 ? 10.763 -12.171 21.661 1.00 94.88 409 ALA A C 1
ATOM 3169 O O . ALA A 1 409 ? 11.883 -12.158 22.157 1.00 94.88 409 ALA A O 1
ATOM 3170 N N . THR A 1 410 ? 10.010 -13.277 21.668 1.00 94.00 410 THR A N 1
ATOM 3171 C CA . THR A 1 410 ? 10.493 -14.545 22.235 1.00 94.00 410 THR A CA 1
ATOM 3172 C C . THR A 1 410 ? 11.715 -15.050 21.475 1.00 94.00 410 THR A C 1
ATOM 3174 O O . THR A 1 410 ? 12.713 -15.353 22.109 1.00 94.00 410 THR A O 1
ATOM 3177 N N . ALA A 1 411 ? 11.657 -15.128 20.142 1.00 93.88 411 ALA A N 1
ATOM 3178 C CA . ALA A 1 411 ? 12.759 -15.634 19.323 1.00 93.88 411 ALA A CA 1
ATOM 3179 C C . ALA A 1 411 ? 14.020 -14.757 19.406 1.00 93.88 411 ALA A C 1
ATOM 3181 O O . ALA A 1 411 ? 15.121 -15.272 19.571 1.00 93.88 411 ALA A O 1
ATOM 3182 N N . PHE A 1 412 ? 13.863 -13.434 19.336 1.00 95.25 412 PHE A N 1
ATOM 3183 C CA . PHE A 1 412 ? 14.975 -12.483 19.371 1.00 95.25 412 PHE A CA 1
ATOM 3184 C C . PHE A 1 412 ? 15.724 -12.477 20.708 1.00 95.25 412 PHE A C 1
ATOM 3186 O O . PHE A 1 412 ? 16.922 -12.205 20.740 1.00 95.25 412 PHE A O 1
ATOM 3193 N N . PHE A 1 413 ? 15.036 -12.813 21.801 1.00 94.38 413 PHE A N 1
ATOM 3194 C CA . PHE A 1 413 ? 15.593 -12.876 23.151 1.00 94.38 413 PHE A CA 1
ATOM 3195 C C . PHE A 1 413 ? 15.911 -14.299 23.646 1.00 94.38 413 PHE A C 1
ATOM 3197 O O . PHE A 1 413 ? 16.343 -14.439 24.791 1.00 94.38 413 PHE A O 1
ATOM 3204 N N . ASP A 1 414 ? 15.711 -15.338 22.828 1.00 93.19 414 ASP A N 1
ATOM 3205 C CA . ASP A 1 414 ? 15.947 -16.733 23.220 1.00 93.19 414 ASP A CA 1
ATOM 3206 C C . ASP A 1 414 ? 17.458 -17.045 23.262 1.00 93.19 414 ASP A C 1
ATOM 3208 O O . ASP A 1 414 ? 18.092 -17.021 22.204 1.00 93.19 414 ASP A O 1
ATOM 3212 N N . PRO A 1 415 ? 18.073 -17.325 24.432 1.00 91.69 415 PRO A N 1
ATOM 3213 C CA . PRO A 1 415 ? 19.495 -17.664 24.510 1.00 91.69 415 PRO A CA 1
ATOM 3214 C C . PRO A 1 415 ? 19.798 -19.059 23.943 1.00 91.69 415 PRO A C 1
ATOM 3216 O O . PRO A 1 415 ? 20.942 -19.323 23.586 1.00 91.69 415 PRO A O 1
ATOM 3219 N N . ASP A 1 416 ? 18.784 -19.925 23.813 1.00 91.44 416 ASP A N 1
ATOM 3220 C CA . ASP A 1 416 ? 18.898 -21.214 23.122 1.00 91.44 416 ASP A CA 1
ATOM 3221 C C . ASP A 1 416 ? 18.783 -21.047 21.586 1.00 91.44 416 ASP A C 1
ATOM 3223 O O . ASP A 1 416 ? 18.744 -22.035 20.855 1.00 91.44 416 ASP A O 1
ATOM 3227 N N . GLY A 1 417 ? 18.741 -19.810 21.072 1.00 91.69 417 GLY A N 1
ATOM 3228 C CA . GLY A 1 417 ? 18.798 -19.504 19.642 1.00 91.69 417 GLY A CA 1
ATOM 3229 C C . GLY A 1 417 ? 17.526 -19.829 18.856 1.00 91.69 417 GLY A C 1
ATOM 3230 O O . GLY A 1 417 ? 16.429 -19.974 19.398 1.00 91.69 417 GLY A O 1
ATOM 3231 N N . VAL A 1 418 ? 17.665 -19.919 17.531 1.00 92.00 418 VAL A N 1
ATOM 3232 C CA . VAL A 1 418 ? 16.560 -20.250 16.612 1.00 92.00 418 VAL A CA 1
ATOM 3233 C C . VAL A 1 418 ? 16.927 -21.391 15.664 1.00 92.00 418 VAL A C 1
ATOM 3235 O O . VAL A 1 418 ? 18.088 -21.602 15.316 1.00 92.00 418 VAL A O 1
ATOM 3238 N N . GLY A 1 419 ? 15.923 -22.160 15.236 1.00 90.19 419 GLY A N 1
ATOM 3239 C CA . GLY A 1 419 ? 16.119 -23.354 14.411 1.00 90.19 419 GLY A CA 1
ATOM 3240 C C . GLY A 1 419 ? 16.722 -24.548 15.151 1.00 90.19 419 GLY A C 1
ATOM 3241 O O . GLY A 1 419 ? 16.895 -24.558 16.367 1.00 90.19 419 GLY A O 1
ATOM 3242 N N . SER A 1 420 ? 17.028 -25.608 14.400 1.00 88.25 420 SER A N 1
ATOM 3243 C CA . SER A 1 420 ? 17.518 -26.869 14.966 1.00 88.25 420 SER A CA 1
ATOM 3244 C C . SER A 1 420 ? 18.485 -27.617 14.046 1.00 88.25 420 SER A C 1
ATOM 3246 O O . SER A 1 420 ? 18.454 -27.495 12.815 1.00 88.25 420 SER A O 1
ATOM 3248 N N . GLY A 1 421 ? 19.363 -28.418 14.659 1.00 89.81 421 GLY A N 1
ATOM 3249 C CA . GLY A 1 421 ? 20.366 -29.218 13.958 1.00 89.81 421 GLY A CA 1
ATOM 3250 C C . GLY A 1 421 ? 21.253 -28.357 13.054 1.00 89.81 421 GLY A C 1
ATOM 3251 O O . GLY A 1 421 ? 21.785 -27.340 13.477 1.00 89.81 421 GLY A O 1
ATOM 3252 N N . LYS A 1 422 ? 21.376 -28.734 11.777 1.00 89.19 422 LYS A N 1
ATOM 3253 C CA . LYS A 1 422 ? 22.177 -27.992 10.782 1.00 89.19 422 LYS A CA 1
ATOM 3254 C C . LYS A 1 422 ? 21.626 -26.606 10.387 1.00 89.19 422 LYS A C 1
ATOM 3256 O O . LYS A 1 422 ? 22.258 -25.931 9.584 1.00 89.19 422 LYS A O 1
ATOM 3261 N N . ASN A 1 423 ? 20.433 -26.241 10.862 1.00 90.38 423 ASN A N 1
ATOM 3262 C CA . ASN A 1 423 ? 19.789 -24.944 10.627 1.00 90.38 423 ASN A CA 1
ATOM 3263 C C . ASN A 1 423 ? 19.703 -24.115 11.927 1.00 90.38 423 ASN A C 1
ATOM 3265 O O . ASN A 1 423 ? 18.885 -23.204 12.002 1.00 90.38 423 ASN A O 1
ATOM 3269 N N . HIS A 1 424 ? 20.447 -24.489 12.969 1.00 92.12 424 HIS A N 1
ATOM 3270 C CA . HIS A 1 424 ? 20.507 -23.747 14.223 1.00 92.12 424 HIS A CA 1
ATOM 3271 C C . HIS A 1 424 ? 21.312 -22.452 14.050 1.00 92.12 424 HIS A C 1
ATOM 3273 O O . HIS A 1 424 ? 22.301 -22.439 13.314 1.00 92.12 424 HIS A O 1
ATOM 3279 N N . VAL A 1 425 ? 20.879 -21.387 14.719 1.00 91.62 425 VAL A N 1
ATOM 3280 C CA . VAL A 1 425 ? 21.538 -20.080 14.759 1.00 91.62 425 VAL A CA 1
ATOM 3281 C C . VAL A 1 425 ? 21.641 -19.664 16.223 1.00 91.62 425 VAL A C 1
ATOM 3283 O O . VAL A 1 425 ? 20.617 -19.432 16.869 1.00 91.62 425 VAL A O 1
ATOM 3286 N N . ASP A 1 426 ? 22.871 -19.592 16.734 1.00 91.56 426 ASP A N 1
ATOM 3287 C CA . ASP A 1 426 ? 23.165 -19.136 18.094 1.00 91.56 426 ASP A CA 1
ATOM 3288 C C . ASP A 1 426 ? 22.746 -17.665 18.281 1.00 91.56 426 ASP A C 1
ATOM 3290 O O . ASP A 1 426 ? 22.852 -16.854 17.356 1.00 91.56 426 ASP A O 1
ATOM 3294 N N . ASN A 1 427 ? 22.301 -17.293 19.485 1.00 91.62 427 ASN A N 1
ATOM 3295 C CA . ASN A 1 427 ? 21.791 -15.951 19.771 1.00 91.62 427 ASN A CA 1
ATOM 3296 C C . ASN A 1 427 ? 22.458 -15.326 21.009 1.00 91.62 427 ASN A C 1
ATOM 3298 O O . ASN A 1 427 ? 22.306 -15.807 22.128 1.00 91.62 427 ASN A O 1
ATOM 3302 N N . SER A 1 428 ? 23.151 -14.199 20.806 1.00 91.00 428 SER A N 1
ATOM 3303 C CA . SER A 1 428 ? 23.768 -13.384 21.870 1.00 91.00 428 SER A CA 1
ATOM 3304 C C . SER A 1 428 ? 23.105 -12.010 22.057 1.00 91.00 428 SER A C 1
ATOM 3306 O O . SER A 1 428 ? 23.649 -11.154 22.754 1.00 91.00 428 SER A O 1
ATOM 3308 N N . HIS A 1 429 ? 21.931 -11.760 21.460 1.00 93.38 429 HIS A N 1
ATOM 3309 C CA . HIS A 1 429 ? 21.264 -10.453 21.526 1.00 93.38 429 HIS A CA 1
ATOM 3310 C C . HIS A 1 429 ? 20.935 -10.049 22.968 1.00 93.38 429 HIS A C 1
ATOM 3312 O O . HIS A 1 429 ? 21.173 -8.905 23.344 1.00 93.38 429 HIS A O 1
ATOM 3318 N N . MET A 1 430 ? 20.456 -10.983 23.800 1.00 90.38 430 MET A N 1
ATOM 3319 C CA . MET A 1 430 ? 20.187 -10.719 25.220 1.00 90.38 430 MET A CA 1
ATOM 3320 C C . MET A 1 430 ? 21.468 -10.337 25.979 1.00 90.38 430 MET A C 1
ATOM 3322 O O . MET A 1 430 ? 21.494 -9.316 26.662 1.00 90.38 430 MET A O 1
ATOM 3326 N N . GLU A 1 431 ? 22.539 -11.124 25.839 1.00 89.50 431 GLU A N 1
ATOM 3327 C CA . GLU A 1 431 ? 23.822 -10.862 26.507 1.00 89.50 431 GLU A CA 1
ATOM 3328 C C . GLU A 1 431 ? 24.416 -9.510 26.088 1.00 89.50 431 GLU A C 1
ATOM 3330 O O . GLU A 1 431 ? 24.878 -8.750 26.935 1.00 89.50 431 GLU A O 1
ATOM 3335 N N . TYR A 1 432 ? 24.313 -9.157 24.805 1.00 91.50 432 TYR A N 1
ATOM 3336 C CA . TYR A 1 432 ? 24.713 -7.842 24.318 1.00 91.50 432 TYR A CA 1
ATOM 3337 C C . TYR A 1 432 ? 23.838 -6.715 24.896 1.00 91.50 432 TYR A C 1
ATOM 3339 O O . TYR A 1 432 ? 24.372 -5.740 25.416 1.00 91.50 432 TYR A O 1
ATOM 3347 N N . LEU A 1 433 ? 22.508 -6.837 24.852 1.00 90.50 433 LEU A N 1
ATOM 3348 C CA . LEU A 1 433 ? 21.579 -5.759 25.220 1.00 90.50 433 LEU A CA 1
ATOM 3349 C C . LEU A 1 433 ? 21.500 -5.474 26.730 1.00 90.50 433 LEU A C 1
ATOM 3351 O O . LEU A 1 433 ? 21.318 -4.313 27.108 1.00 90.50 433 LEU A O 1
ATOM 3355 N N . VAL A 1 434 ? 21.608 -6.501 27.586 1.00 84.94 434 VAL A N 1
ATOM 3356 C CA . VAL A 1 434 ? 21.407 -6.374 29.050 1.00 84.94 434 VAL A CA 1
ATOM 3357 C C . VAL A 1 434 ? 22.580 -6.872 29.903 1.00 84.94 434 VAL A C 1
ATOM 3359 O O . VAL A 1 434 ? 22.482 -6.875 31.131 1.00 84.94 434 VAL A O 1
ATOM 3362 N N . GLY A 1 435 ? 23.677 -7.311 29.280 1.00 81.69 435 GLY A N 1
ATOM 3363 C CA . GLY A 1 435 ? 24.840 -7.858 29.974 1.00 81.69 435 GLY A CA 1
ATOM 3364 C C . GLY A 1 435 ? 25.631 -6.849 30.812 1.00 81.69 435 GLY A C 1
ATOM 3365 O O . GLY A 1 435 ? 25.327 -5.658 30.907 1.00 81.69 435 GLY A O 1
ATOM 3366 N N . HIS A 1 436 ? 26.698 -7.347 31.436 1.00 75.12 436 HIS A N 1
ATOM 3367 C CA . HIS A 1 436 ? 27.613 -6.559 32.259 1.00 75.12 436 HIS A CA 1
ATOM 3368 C C . HIS A 1 436 ? 29.062 -6.896 31.882 1.00 75.12 436 HIS A C 1
ATOM 3370 O O . HIS A 1 436 ? 29.561 -7.959 32.243 1.00 75.12 436 HIS A O 1
ATOM 3376 N N . GLY A 1 437 ? 29.746 -5.997 31.176 1.00 75.69 437 GLY A N 1
ATOM 3377 C CA . GLY A 1 437 ? 31.121 -6.204 30.715 1.00 75.69 437 GLY A CA 1
ATOM 3378 C C . GLY A 1 437 ? 31.565 -5.111 29.747 1.00 75.69 437 GLY A C 1
ATOM 3379 O O . GLY A 1 437 ? 30.840 -4.137 29.540 1.00 75.69 437 GLY A O 1
ATOM 3380 N N . GLU A 1 438 ? 32.742 -5.267 29.140 1.00 76.06 438 GLU A N 1
ATOM 3381 C CA . GLU A 1 438 ? 33.200 -4.347 28.088 1.00 76.06 438 GLU A CA 1
ATOM 3382 C C . GLU A 1 438 ? 32.497 -4.605 26.745 1.00 76.06 438 GLU A C 1
ATOM 3384 O O . GLU A 1 438 ? 32.318 -3.659 25.975 1.00 76.06 438 GLU A O 1
ATOM 3389 N N . ASP A 1 439 ? 32.039 -5.842 26.522 1.00 81.25 439 ASP A N 1
ATOM 3390 C CA . ASP A 1 439 ? 31.312 -6.320 25.335 1.00 81.25 439 ASP A CA 1
ATOM 3391 C C . ASP A 1 439 ? 29.794 -6.046 25.376 1.00 81.25 439 ASP A C 1
ATOM 3393 O O . ASP A 1 439 ? 29.098 -6.231 24.377 1.00 81.25 439 ASP A O 1
ATOM 3397 N N . ALA A 1 440 ? 29.267 -5.607 26.524 1.00 85.75 440 ALA A N 1
ATOM 3398 C CA . ALA A 1 440 ? 27.861 -5.244 26.680 1.00 85.75 440 ALA A CA 1
ATOM 3399 C C . ALA A 1 440 ? 27.549 -3.895 26.004 1.00 85.75 440 ALA A C 1
ATOM 3401 O O . ALA A 1 440 ? 28.392 -2.990 25.950 1.00 85.75 440 ALA A O 1
ATOM 3402 N N . ARG A 1 441 ? 26.315 -3.740 25.510 1.00 87.19 441 ARG A N 1
ATOM 3403 C CA . ARG A 1 441 ? 25.875 -2.568 24.750 1.00 87.19 441 ARG A CA 1
ATOM 3404 C C . ARG A 1 441 ? 25.987 -1.286 25.572 1.00 87.19 441 ARG A C 1
ATOM 3406 O O . ARG A 1 441 ? 25.373 -1.124 26.628 1.00 87.19 441 ARG A O 1
ATOM 3413 N N . LYS A 1 442 ? 26.728 -0.321 25.030 1.00 84.06 442 LYS A N 1
ATOM 3414 C CA . LYS A 1 442 ? 26.875 1.027 25.589 1.00 84.06 442 LYS A CA 1
ATOM 3415 C C . LYS A 1 442 ? 25.771 1.906 25.013 1.00 84.06 442 LYS A C 1
ATOM 3417 O O . LYS A 1 442 ? 25.992 2.608 24.035 1.00 84.06 442 LYS A O 1
ATOM 3422 N N . TRP A 1 443 ? 24.583 1.816 25.612 1.00 80.12 443 TRP A N 1
ATOM 3423 C CA . TRP A 1 443 ? 23.396 2.584 25.221 1.00 80.12 443 TRP A CA 1
ATOM 3424 C C . TRP A 1 443 ? 23.738 4.065 24.942 1.00 80.12 443 TRP A C 1
ATOM 3426 O O . TRP A 1 443 ? 24.479 4.659 25.739 1.00 80.12 443 TRP A O 1
ATOM 3436 N N . PRO A 1 444 ? 23.265 4.652 23.822 1.00 74.38 444 PRO A N 1
ATOM 3437 C CA . PRO A 1 444 ? 23.610 6.016 23.430 1.00 74.38 444 PRO A CA 1
ATOM 3438 C C . PRO A 1 444 ? 23.324 7.068 24.507 1.00 74.38 444 PRO A C 1
ATOM 3440 O O . PRO A 1 444 ? 22.442 6.915 25.353 1.00 74.38 444 PRO A O 1
ATOM 3443 N N . LYS A 1 445 ? 24.084 8.164 24.452 1.00 72.56 445 LYS A N 1
ATOM 3444 C CA . LYS A 1 445 ? 23.864 9.369 25.259 1.00 72.56 445 LYS A CA 1
ATOM 3445 C C . LYS A 1 445 ? 23.778 10.589 24.359 1.00 72.56 445 LYS A C 1
ATOM 3447 O O . LYS A 1 445 ? 24.526 10.702 23.387 1.00 72.56 445 LYS A O 1
ATOM 3452 N N . VAL A 1 446 ? 22.922 11.530 24.739 1.00 72.25 446 VAL A N 1
ATOM 3453 C CA . VAL A 1 446 ? 22.745 12.801 24.036 1.00 72.25 446 VAL A CA 1
ATOM 3454 C C . VAL A 1 446 ? 23.939 13.706 24.321 1.00 72.25 446 VAL A C 1
ATOM 3456 O O . VAL A 1 446 ? 24.186 14.071 25.475 1.00 72.25 446 VAL A O 1
ATOM 3459 N N . GLU A 1 447 ? 24.679 14.083 23.276 1.00 75.38 447 GLU A N 1
ATOM 3460 C CA . GLU A 1 447 ? 25.850 14.957 23.384 1.00 75.38 447 GLU A CA 1
ATOM 3461 C C . GLU A 1 447 ? 25.495 16.411 23.033 1.00 75.38 447 GLU A C 1
ATOM 3463 O O . GLU A 1 447 ? 25.185 16.756 21.890 1.00 75.38 447 GLU A O 1
ATOM 3468 N N . VAL A 1 448 ? 25.558 17.292 24.036 1.00 72.75 448 VAL A N 1
ATOM 3469 C CA . VAL A 1 448 ? 25.271 18.729 23.909 1.00 72.75 448 VAL A CA 1
ATOM 3470 C C . VAL A 1 448 ? 26.576 19.530 24.005 1.00 72.75 448 VAL A C 1
ATOM 3472 O O . VAL A 1 448 ? 27.268 19.447 25.025 1.00 72.75 448 VAL A O 1
ATOM 3475 N N . PRO A 1 449 ? 26.928 20.351 22.996 1.00 69.94 449 PRO A N 1
ATOM 3476 C CA . PRO A 1 449 ? 28.089 21.237 23.073 1.00 69.94 449 PRO A CA 1
ATOM 3477 C C . PRO A 1 449 ? 27.942 22.295 24.184 1.00 69.94 449 PRO A C 1
ATOM 3479 O O . PRO A 1 449 ? 27.112 23.199 24.089 1.00 69.94 449 PRO A O 1
ATOM 3482 N N . GLY A 1 450 ? 28.758 22.200 25.237 1.00 67.19 450 GLY A N 1
ATOM 3483 C CA . GLY A 1 450 ? 28.917 23.242 26.256 1.00 67.19 450 GLY A CA 1
ATOM 3484 C C . GLY A 1 450 ? 30.072 24.200 25.933 1.00 67.19 450 GLY A C 1
ATOM 3485 O O . GLY A 1 450 ? 30.885 23.933 25.051 1.00 67.19 450 GLY A O 1
ATOM 3486 N N . LEU A 1 451 ? 30.188 25.312 26.674 1.00 62.31 451 LEU A N 1
ATOM 3487 C CA . LEU A 1 451 ? 31.234 26.328 26.434 1.00 62.31 451 LEU A CA 1
ATOM 3488 C C . LEU A 1 451 ? 32.678 25.829 26.647 1.00 62.31 451 LEU A C 1
ATOM 3490 O O . LEU A 1 451 ? 33.610 26.470 26.168 1.00 62.31 451 LEU A O 1
ATOM 3494 N N . THR A 1 452 ? 32.877 24.737 27.389 1.00 67.88 452 THR A N 1
ATOM 3495 C CA . THR A 1 452 ? 34.210 24.216 27.757 1.00 67.88 452 THR A CA 1
ATOM 3496 C C . THR A 1 452 ? 34.372 22.706 27.564 1.00 67.88 452 THR A C 1
ATOM 3498 O O . THR A 1 452 ? 35.501 22.224 27.536 1.00 67.88 452 THR A O 1
ATOM 3501 N N . ALA A 1 453 ? 33.275 21.957 27.436 1.00 73.94 453 ALA A N 1
ATOM 3502 C CA . ALA A 1 453 ? 33.258 20.511 27.231 1.00 73.94 453 ALA A CA 1
ATOM 3503 C C . ALA A 1 453 ? 31.917 20.071 26.621 1.00 73.94 453 ALA A C 1
ATOM 3505 O O . ALA A 1 453 ? 30.911 20.774 26.742 1.00 73.94 453 ALA A O 1
ATOM 3506 N N . VAL A 1 454 ? 31.887 18.885 26.010 1.00 75.56 454 VAL A N 1
ATOM 3507 C CA . VAL A 1 454 ? 30.636 18.213 25.630 1.00 75.56 454 VAL A CA 1
ATOM 3508 C C . VAL A 1 454 ? 29.956 17.690 26.895 1.00 75.56 454 VAL A C 1
ATOM 3510 O O . VAL A 1 454 ? 30.554 16.934 27.660 1.00 75.56 454 VAL A O 1
ATOM 3513 N N . MET A 1 455 ? 28.707 18.090 27.114 1.00 74.81 455 MET A N 1
ATOM 3514 C CA . MET A 1 455 ? 27.862 17.571 28.187 1.00 74.81 455 MET A CA 1
ATOM 3515 C C . MET A 1 455 ? 27.114 16.343 27.667 1.00 74.81 455 MET A C 1
ATOM 3517 O O . MET A 1 455 ? 26.574 16.381 26.562 1.00 74.81 455 MET A O 1
ATOM 3521 N N . LYS A 1 456 ? 27.091 15.260 28.450 1.00 75.25 456 LYS A N 1
ATOM 3522 C CA . LYS A 1 456 ? 26.381 14.023 28.103 1.00 75.25 456 LYS A CA 1
ATOM 3523 C C . LYS A 1 456 ? 25.164 13.849 28.999 1.00 75.25 456 LYS A C 1
ATOM 3525 O O . LYS A 1 456 ? 25.304 13.920 30.220 1.00 75.25 456 LYS A O 1
ATOM 3530 N N . TYR A 1 457 ? 24.017 13.572 28.396 1.00 70.56 457 TYR A N 1
ATOM 3531 C CA . TYR A 1 457 ? 22.765 13.284 29.091 1.00 70.56 457 TYR A CA 1
ATOM 3532 C C . TYR A 1 457 ? 22.258 11.891 28.718 1.00 70.56 457 TYR A C 1
ATOM 3534 O O . TYR A 1 457 ? 22.587 11.372 27.651 1.00 70.56 457 TYR A O 1
ATOM 3542 N N . ASP A 1 458 ? 21.473 11.289 29.606 1.00 68.50 458 ASP A N 1
ATOM 3543 C CA . ASP A 1 458 ? 20.669 10.116 29.261 1.00 68.50 458 ASP A CA 1
ATOM 3544 C C . ASP A 1 458 ? 19.547 10.532 28.297 1.00 68.50 458 ASP A C 1
ATOM 3546 O O . ASP A 1 458 ? 19.103 11.685 28.318 1.00 68.50 458 ASP A O 1
ATOM 3550 N N . ASP A 1 459 ? 19.151 9.626 27.408 1.00 62.47 459 ASP A N 1
ATOM 3551 C CA . ASP A 1 459 ? 18.316 9.961 26.255 1.00 62.47 459 ASP A CA 1
ATOM 3552 C C . ASP A 1 459 ? 16.834 10.142 26.639 1.00 62.47 459 ASP A C 1
ATOM 3554 O O . ASP A 1 459 ? 16.238 9.220 27.203 1.00 62.47 459 ASP A O 1
ATOM 3558 N N . PRO A 1 460 ? 16.210 11.306 26.365 1.00 55.69 460 PRO A N 1
ATOM 3559 C CA . PRO A 1 460 ? 14.815 11.547 26.711 1.00 55.69 460 PRO A CA 1
ATOM 3560 C C . PRO A 1 460 ? 13.805 10.813 25.814 1.00 55.69 460 PRO A C 1
ATOM 3562 O O . PRO A 1 460 ? 12.620 10.878 26.139 1.00 55.69 460 PRO A O 1
ATOM 3565 N N . THR A 1 461 ? 14.215 10.155 24.717 1.00 57.00 461 THR A N 1
ATOM 3566 C CA . THR A 1 461 ? 13.297 9.342 23.889 1.00 57.00 461 THR A CA 1
ATOM 3567 C C . THR A 1 461 ? 13.247 7.867 24.285 1.00 57.00 461 THR A C 1
ATOM 3569 O O . THR A 1 461 ? 12.347 7.171 23.827 1.00 57.00 461 THR A O 1
ATOM 3572 N N . GLN A 1 462 ? 14.138 7.385 25.167 1.00 60.09 462 GLN A N 1
ATOM 3573 C CA . GLN A 1 462 ? 14.114 5.993 25.637 1.00 60.09 462 GLN A CA 1
ATOM 3574 C C . GLN A 1 462 ? 12.807 5.675 26.378 1.00 60.09 462 GLN A C 1
ATOM 3576 O O . GLN A 1 462 ? 12.677 5.905 27.584 1.00 60.09 462 GLN A O 1
ATOM 3581 N N . ASP A 1 463 ? 11.866 5.047 25.672 1.00 51.47 463 ASP A N 1
ATOM 3582 C CA . ASP A 1 463 ? 10.516 4.687 26.138 1.00 51.47 463 ASP A CA 1
ATOM 3583 C C . ASP A 1 463 ? 10.517 3.522 27.164 1.00 51.47 463 ASP A C 1
ATOM 3585 O O . ASP A 1 463 ? 9.499 2.900 27.481 1.00 51.47 463 ASP A O 1
ATOM 3589 N N . GLY A 1 464 ? 11.690 3.215 27.728 1.00 43.78 464 GLY A N 1
ATOM 3590 C CA . GLY A 1 464 ? 11.870 2.294 28.843 1.00 43.78 464 GLY A CA 1
ATOM 3591 C C . GLY A 1 464 ? 11.951 0.817 28.460 1.00 43.78 464 GLY A C 1
ATOM 3592 O O . GLY A 1 464 ? 11.916 -0.023 29.363 1.00 43.78 464 GLY A O 1
ATOM 3593 N N . ALA A 1 465 ? 12.091 0.478 27.174 1.00 51.41 465 ALA A N 1
ATOM 3594 C CA . ALA A 1 465 ? 12.304 -0.899 26.729 1.00 51.41 465 ALA A CA 1
ATOM 3595 C C . ALA A 1 465 ? 13.708 -1.395 27.133 1.00 51.41 465 ALA A C 1
ATOM 3597 O O . ALA A 1 465 ? 13.824 -2.253 28.013 1.00 51.41 465 ALA A O 1
ATOM 3598 N N . GLY A 1 466 ? 14.771 -0.797 26.589 1.00 44.62 466 GLY A N 1
ATOM 3599 C CA . GLY A 1 466 ? 16.164 -1.087 26.937 1.00 44.62 466 GLY A CA 1
ATOM 3600 C C . GLY A 1 466 ? 16.503 -0.733 28.385 1.00 44.62 466 GLY A C 1
ATOM 3601 O O . GLY A 1 466 ? 16.932 -1.590 29.165 1.00 44.62 466 GLY A O 1
ATOM 3602 N N . ALA A 1 467 ? 16.217 0.506 28.801 1.00 40.41 467 ALA A N 1
ATOM 3603 C CA . ALA A 1 467 ? 16.466 0.966 30.172 1.00 40.41 467 ALA A CA 1
ATOM 3604 C C . ALA A 1 467 ? 15.702 0.134 31.226 1.00 40.41 467 ALA A C 1
ATOM 3606 O O . ALA A 1 467 ? 16.231 -0.186 32.295 1.00 40.41 467 ALA A O 1
ATOM 3607 N N . GLY A 1 468 ? 14.471 -0.282 30.909 1.00 40.00 468 GLY A N 1
ATOM 3608 C CA . GLY A 1 468 ? 13.659 -1.148 31.760 1.00 40.00 468 GLY A CA 1
ATOM 3609 C C . GLY A 1 468 ? 14.099 -2.611 31.773 1.00 40.00 468 GLY A C 1
ATOM 3610 O O . GLY A 1 468 ? 13.637 -3.347 32.646 1.00 40.00 468 GLY A O 1
ATOM 3611 N N . ALA A 1 469 ? 14.975 -3.047 30.868 1.00 43.41 469 ALA A N 1
ATOM 3612 C CA . ALA A 1 469 ? 15.607 -4.361 30.925 1.00 43.41 469 ALA A CA 1
ATOM 3613 C C . ALA A 1 469 ? 16.860 -4.323 31.821 1.00 43.41 469 ALA A C 1
ATOM 3615 O O . ALA A 1 469 ? 16.952 -5.094 32.781 1.00 43.41 469 ALA A O 1
ATOM 3616 N N . GLY A 1 470 ? 17.759 -3.355 31.598 1.00 37.19 470 GLY A N 1
ATOM 3617 C CA . GLY A 1 470 ? 18.962 -3.168 32.419 1.00 37.19 470 GLY A CA 1
ATOM 3618 C C . GLY A 1 470 ? 18.646 -2.891 33.896 1.00 37.19 470 GLY A C 1
ATOM 3619 O O . GLY A 1 470 ? 19.110 -3.605 34.786 1.00 37.19 470 GLY A O 1
ATOM 3620 N N . GLY A 1 471 ? 17.769 -1.918 34.174 1.00 32.44 471 GLY A N 1
ATOM 3621 C CA . GLY A 1 471 ? 17.467 -1.474 35.542 1.00 32.44 471 GLY A CA 1
ATOM 3622 C C . GLY A 1 471 ? 16.763 -2.503 36.440 1.00 32.44 471 GLY A C 1
ATOM 3623 O O . GLY A 1 471 ? 16.745 -2.339 37.660 1.00 32.44 471 GLY A O 1
ATOM 3624 N N . ARG A 1 472 ? 16.189 -3.582 35.883 1.00 33.28 472 ARG A N 1
ATOM 3625 C CA . ARG A 1 472 ? 15.534 -4.643 36.679 1.00 33.28 472 ARG A CA 1
ATOM 3626 C C . ARG A 1 472 ? 16.500 -5.715 37.189 1.00 33.28 472 ARG A C 1
ATOM 3628 O O . ARG A 1 472 ? 16.144 -6.428 38.126 1.00 33.28 472 ARG A O 1
ATOM 3635 N N . CYS A 1 473 ? 17.702 -5.822 36.623 1.00 35.62 473 CYS A N 1
ATOM 3636 C CA . CYS A 1 473 ? 18.656 -6.870 36.992 1.00 35.62 473 CYS A CA 1
ATOM 3637 C C . CYS A 1 473 ? 19.418 -6.558 38.293 1.00 35.62 473 CYS A C 1
ATOM 3639 O O . CYS A 1 473 ? 19.631 -7.457 39.108 1.00 35.62 473 CYS A O 1
ATOM 3641 N N . ASP A 1 474 ? 19.745 -5.291 38.566 1.00 34.97 474 ASP A N 1
ATOM 3642 C CA . ASP A 1 474 ? 20.471 -4.924 39.793 1.00 34.97 474 ASP A CA 1
ATOM 3643 C C . ASP A 1 474 ? 19.645 -5.108 41.073 1.00 34.97 474 ASP A C 1
ATOM 3645 O O . ASP A 1 474 ? 20.184 -5.505 42.109 1.00 34.97 474 ASP A O 1
ATOM 3649 N N . GLY A 1 475 ? 18.321 -4.942 40.993 1.00 30.73 475 GLY A N 1
ATOM 3650 C CA . GLY A 1 475 ? 17.405 -5.226 42.102 1.00 30.73 475 GLY A CA 1
ATOM 3651 C C . GLY A 1 475 ? 17.310 -6.709 42.495 1.00 30.73 475 GLY A C 1
ATOM 3652 O O . GLY A 1 475 ? 16.743 -7.021 43.540 1.00 30.73 475 GLY A O 1
ATOM 3653 N N . ALA A 1 476 ? 17.855 -7.633 41.694 1.00 31.11 476 ALA A N 1
ATOM 3654 C CA . ALA A 1 476 ? 17.743 -9.076 41.923 1.00 31.11 476 ALA A CA 1
ATOM 3655 C C . ALA A 1 476 ? 18.882 -9.681 42.772 1.00 31.11 476 ALA A C 1
ATOM 3657 O O . ALA A 1 476 ? 18.812 -10.858 43.135 1.00 31.11 476 ALA A O 1
ATOM 3658 N N . ARG A 1 477 ? 19.929 -8.911 43.109 1.00 30.73 477 ARG A N 1
ATOM 3659 C CA . ARG A 1 477 ? 21.180 -9.427 43.710 1.00 30.73 477 ARG A CA 1
ATOM 3660 C C . ARG A 1 477 ? 21.098 -9.811 45.206 1.00 30.73 477 ARG A C 1
ATOM 3662 O O . ARG A 1 477 ? 22.119 -10.150 45.797 1.00 30.73 477 ARG A O 1
ATOM 3669 N N . THR A 1 478 ? 19.918 -9.782 45.834 1.00 30.61 478 THR A N 1
ATOM 3670 C CA . THR A 1 478 ? 19.724 -9.971 47.293 1.00 30.61 478 THR A CA 1
ATOM 3671 C C . THR A 1 478 ? 18.746 -11.099 47.667 1.00 30.61 478 THR A C 1
ATOM 3673 O O . THR A 1 478 ? 17.964 -10.977 48.609 1.00 30.61 478 THR A O 1
ATOM 3676 N N . ALA A 1 479 ? 18.811 -12.244 46.977 1.00 28.08 479 ALA A N 1
ATOM 3677 C CA . ALA A 1 479 ? 18.103 -13.471 47.373 1.00 28.08 479 ALA A CA 1
ATOM 3678 C C . ALA A 1 479 ? 18.979 -14.735 47.190 1.00 28.08 479 ALA A C 1
ATOM 3680 O O . ALA A 1 479 ? 19.809 -14.755 46.281 1.00 28.08 479 ALA A O 1
ATOM 3681 N N . PRO A 1 480 ? 18.806 -15.805 47.999 1.00 28.47 480 PRO A N 1
ATOM 3682 C CA . PRO A 1 480 ? 19.634 -17.010 47.894 1.00 28.47 480 PRO A CA 1
ATOM 3683 C C . PRO A 1 480 ? 19.481 -17.764 46.562 1.00 28.47 480 PRO A C 1
ATOM 3685 O O . PRO A 1 480 ? 18.408 -17.781 45.946 1.00 28.47 480 PRO A O 1
ATOM 3688 N N . ALA A 1 481 ? 20.560 -18.432 46.147 1.00 33.75 481 ALA A N 1
ATOM 3689 C CA . ALA A 1 481 ? 20.591 -19.284 44.959 1.00 33.75 481 ALA A CA 1
ATOM 3690 C C . ALA A 1 481 ? 19.733 -20.552 45.143 1.00 33.75 481 ALA A C 1
ATOM 3692 O O . ALA A 1 481 ? 19.712 -21.136 46.224 1.00 33.75 481 ALA A O 1
ATOM 3693 N N . GLY A 1 482 ? 19.046 -20.993 44.078 1.00 31.67 482 GLY A N 1
ATOM 3694 C CA . GLY A 1 482 ? 18.237 -22.225 44.116 1.00 31.67 482 GLY A CA 1
ATOM 3695 C C . GLY A 1 482 ? 16.993 -22.293 43.217 1.00 31.67 482 GLY A C 1
ATOM 3696 O O . GLY A 1 482 ? 16.211 -23.224 43.367 1.00 31.67 482 GLY A O 1
ATOM 3697 N N . ALA A 1 483 ? 16.765 -21.342 42.301 1.00 28.11 483 ALA A N 1
ATOM 3698 C CA . ALA A 1 483 ? 15.662 -21.420 41.331 1.00 28.11 483 ALA A CA 1
ATOM 3699 C C . ALA A 1 483 ? 16.004 -20.675 40.032 1.00 28.11 483 ALA A C 1
ATOM 3701 O O . ALA A 1 483 ? 16.424 -19.518 40.101 1.00 28.11 483 ALA A O 1
ATOM 3702 N N . GLY A 1 484 ? 15.810 -21.331 38.881 1.00 29.83 484 GLY A N 1
ATOM 3703 C CA . GLY A 1 484 ? 16.152 -20.803 37.553 1.00 29.83 484 GLY A CA 1
ATOM 3704 C C . GLY A 1 484 ? 15.249 -19.656 37.062 1.00 29.83 484 GLY A C 1
ATOM 3705 O O . GLY A 1 484 ? 14.177 -19.433 37.636 1.00 29.83 484 GLY A O 1
ATOM 3706 N N . PRO A 1 485 ? 15.651 -18.926 35.999 1.00 31.09 485 PRO A N 1
ATOM 3707 C CA . PRO A 1 485 ? 15.072 -17.619 35.665 1.00 31.09 485 PRO A CA 1
ATOM 3708 C C . PRO A 1 485 ? 13.575 -17.658 35.326 1.00 31.09 485 PRO A C 1
ATOM 3710 O O . PRO A 1 485 ? 12.780 -16.931 35.924 1.00 31.09 485 PRO A O 1
ATOM 3713 N N . LEU A 1 486 ? 13.171 -18.557 34.420 1.00 36.19 486 LEU A N 1
ATOM 3714 C CA . LEU A 1 486 ? 11.819 -18.594 33.843 1.00 36.19 486 LEU A CA 1
ATOM 3715 C C . LEU A 1 486 ? 10.705 -18.830 34.880 1.00 36.19 486 LEU A C 1
ATOM 3717 O O . LEU A 1 486 ? 9.589 -18.336 34.716 1.00 36.19 486 LEU A O 1
ATOM 3721 N N . ALA A 1 487 ? 11.008 -19.519 35.985 1.00 28.27 487 ALA A N 1
ATOM 3722 C CA . ALA A 1 487 ? 10.050 -19.759 37.064 1.00 28.27 487 ALA A CA 1
ATOM 3723 C C . ALA A 1 487 ? 9.682 -18.477 37.839 1.00 28.27 487 ALA A C 1
ATOM 3725 O O . ALA A 1 487 ? 8.584 -18.383 38.388 1.00 28.27 487 ALA A O 1
ATOM 3726 N N . ARG A 1 488 ? 10.572 -17.472 37.883 1.00 31.44 488 ARG A N 1
ATOM 3727 C CA . ARG A 1 488 ? 10.362 -16.248 38.677 1.00 31.44 488 ARG A CA 1
ATOM 3728 C C . ARG A 1 488 ? 9.460 -15.224 37.977 1.00 31.44 488 ARG A C 1
ATOM 3730 O O . ARG A 1 488 ? 8.753 -14.483 38.655 1.00 31.44 488 ARG A O 1
ATOM 3737 N N . CYS A 1 489 ? 9.406 -15.217 36.643 1.00 31.34 489 CYS A N 1
ATOM 3738 C CA . CYS A 1 489 ? 8.597 -14.256 35.880 1.00 31.34 489 CYS A CA 1
ATOM 3739 C C . CYS A 1 489 ? 7.083 -14.550 35.896 1.00 31.34 489 CYS A C 1
ATOM 3741 O O . CYS A 1 489 ? 6.281 -13.634 35.715 1.00 31.34 489 CYS A O 1
ATOM 3743 N N . GLN A 1 490 ? 6.662 -15.801 36.119 1.00 30.39 490 GLN A N 1
ATOM 3744 C CA . GLN A 1 490 ? 5.241 -16.177 36.042 1.00 30.39 490 GLN A CA 1
ATOM 3745 C C . GLN A 1 490 ? 4.443 -15.883 37.327 1.00 30.39 490 GLN A C 1
ATOM 3747 O O . GLN A 1 490 ? 3.227 -15.693 37.263 1.00 30.39 490 GLN A O 1
ATOM 3752 N N . ALA A 1 491 ? 5.102 -15.807 38.489 1.00 27.39 491 ALA A N 1
ATOM 3753 C CA . ALA A 1 491 ? 4.433 -15.758 39.794 1.00 27.39 491 ALA A CA 1
ATOM 3754 C C . ALA A 1 491 ? 3.569 -14.499 40.024 1.00 27.39 491 ALA A C 1
ATOM 3756 O O . ALA A 1 491 ? 2.506 -14.584 40.638 1.00 27.39 491 ALA A O 1
ATOM 3757 N N . HIS A 1 492 ? 3.978 -13.335 39.506 1.00 31.11 492 HIS A N 1
ATOM 3758 C CA . HIS A 1 492 ? 3.317 -12.057 39.809 1.00 31.11 492 HIS A CA 1
ATOM 3759 C C . HIS A 1 492 ? 2.115 -11.697 38.916 1.00 31.11 492 HIS A C 1
ATOM 3761 O O . HIS A 1 492 ? 1.404 -10.745 39.226 1.00 31.11 492 HIS A O 1
ATOM 3767 N N . ARG A 1 493 ? 1.800 -12.465 37.860 1.00 29.58 493 ARG A N 1
ATOM 3768 C CA . ARG A 1 493 ? 0.628 -12.194 36.991 1.00 29.58 493 ARG A CA 1
ATOM 3769 C C . ARG A 1 493 ? -0.728 -12.659 37.559 1.00 29.58 493 ARG A C 1
ATOM 3771 O O . ARG A 1 493 ? -1.736 -12.528 36.874 1.00 29.58 493 ARG A O 1
ATOM 3778 N N . ARG A 1 494 ? -0.787 -13.199 38.786 1.00 28.58 494 ARG A N 1
ATOM 3779 C CA . ARG A 1 494 ? -2.027 -13.733 39.404 1.00 28.58 494 ARG A CA 1
ATOM 3780 C C . ARG A 1 494 ? -2.671 -12.863 40.496 1.00 28.58 494 ARG A C 1
ATOM 3782 O O . ARG A 1 494 ? -3.640 -13.306 41.102 1.00 28.58 494 ARG A O 1
ATOM 3789 N N . ALA A 1 495 ? -2.191 -11.639 40.724 1.00 27.30 495 ALA A N 1
ATOM 3790 C CA . ALA A 1 495 ? -2.759 -10.714 41.711 1.00 27.30 495 ALA A CA 1
ATOM 3791 C C . ALA A 1 495 ? -3.251 -9.408 41.056 1.00 27.30 495 ALA A C 1
ATOM 3793 O O . ALA A 1 495 ? -2.566 -8.390 41.082 1.00 27.30 495 ALA A O 1
ATOM 3794 N N . GLY A 1 496 ? -4.447 -9.445 40.460 1.00 28.25 496 GLY A N 1
ATOM 3795 C CA . GLY A 1 496 ? -5.197 -8.237 40.097 1.00 28.25 496 GLY A CA 1
ATOM 3796 C C . GLY A 1 496 ? -6.155 -7.844 41.233 1.00 28.25 496 GLY A C 1
ATOM 3797 O O . GLY A 1 496 ? -6.814 -8.737 41.771 1.00 28.25 496 GLY A O 1
ATOM 3798 N N . PRO A 1 497 ? -6.257 -6.560 41.627 1.00 32.22 497 PRO A N 1
ATOM 3799 C CA . PRO A 1 497 ? -7.147 -6.141 42.706 1.00 32.22 497 PRO A CA 1
ATOM 3800 C C . PRO A 1 497 ? -8.612 -6.125 42.243 1.00 32.22 497 PRO A C 1
ATOM 3802 O O . PRO A 1 497 ? -9.056 -5.208 41.554 1.00 32.22 497 PRO A O 1
ATOM 3805 N N . GLY A 1 498 ? -9.366 -7.153 42.639 1.00 25.05 498 GLY A N 1
ATOM 3806 C CA . GLY A 1 498 ? -10.826 -7.168 42.562 1.00 25.05 498 GLY A CA 1
ATOM 3807 C C . GLY A 1 498 ? -11.469 -6.302 43.652 1.00 25.05 498 GLY A C 1
ATOM 3808 O O . GLY A 1 498 ? -10.886 -6.070 44.709 1.00 25.05 498 GLY A O 1
ATOM 3809 N N . HIS A 1 499 ? -12.681 -5.823 43.385 1.00 32.62 499 HIS A N 1
ATOM 3810 C CA . HIS A 1 499 ? -13.454 -4.967 44.285 1.00 32.62 499 HIS A CA 1
ATOM 3811 C C . HIS A 1 499 ? -14.323 -5.822 45.220 1.00 32.62 499 HIS A C 1
ATOM 3813 O O . HIS A 1 499 ? -15.119 -6.613 44.723 1.00 32.62 499 HIS A O 1
ATOM 3819 N N . GLU A 1 500 ? -14.276 -5.602 46.537 1.00 26.17 500 GLU A N 1
ATOM 3820 C CA . GLU A 1 500 ? -15.391 -5.968 47.431 1.00 26.17 500 GLU A CA 1
ATOM 3821 C C . GLU A 1 500 ? -15.484 -5.009 48.640 1.00 26.17 500 GLU A C 1
ATOM 3823 O O . GLU A 1 500 ? -14.743 -4.021 48.690 1.00 26.17 500 GLU A O 1
ATOM 3828 N N . ARG A 1 501 ? -16.478 -5.186 49.524 1.00 29.38 501 ARG A N 1
ATOM 3829 C CA . ARG A 1 501 ? -16.976 -4.158 50.470 1.00 29.38 501 ARG A CA 1
ATOM 3830 C C . ARG A 1 501 ? -17.069 -4.662 51.927 1.00 29.38 501 ARG A C 1
ATOM 3832 O O . ARG A 1 501 ? -16.726 -5.801 52.211 1.00 29.38 501 ARG A O 1
ATOM 3839 N N . ASP A 1 502 ? -17.635 -3.797 52.781 1.00 27.61 502 ASP A N 1
ATOM 3840 C CA . ASP A 1 502 ? -18.236 -4.065 54.104 1.00 27.61 502 ASP A CA 1
ATOM 3841 C C . ASP A 1 502 ? -17.270 -4.199 55.312 1.00 27.61 502 ASP A C 1
ATOM 3843 O O . ASP A 1 502 ? -16.162 -4.699 55.181 1.00 27.61 502 ASP A O 1
ATOM 3847 N N . HIS A 1 503 ? -17.599 -3.729 56.533 1.00 30.50 503 HIS A N 1
ATOM 3848 C CA . HIS A 1 503 ? -18.766 -2.945 56.999 1.00 30.50 503 HIS A CA 1
ATOM 3849 C C . HIS A 1 503 ? -18.518 -2.297 58.396 1.00 30.50 503 HIS A C 1
ATOM 3851 O O . HIS A 1 503 ? -18.042 -2.989 59.290 1.00 30.50 503 HIS A O 1
ATOM 3857 N N . ARG A 1 504 ? -19.028 -1.065 58.629 1.00 26.88 504 ARG A N 1
ATOM 3858 C CA . ARG A 1 504 ? -19.325 -0.433 59.959 1.00 26.88 504 ARG A CA 1
ATOM 3859 C C . ARG A 1 504 ? -18.088 -0.122 60.864 1.00 26.88 504 ARG A C 1
ATOM 3861 O O . ARG A 1 504 ? -16.990 -0.555 60.552 1.00 26.88 504 ARG A O 1
ATOM 3868 N N . ALA A 1 505 ? -18.153 0.686 61.938 1.00 28.86 505 ALA A N 1
ATOM 3869 C CA . ALA A 1 505 ? -19.286 1.337 62.622 1.00 28.86 505 ALA A CA 1
ATOM 3870 C C . ALA A 1 505 ? -18.943 2.720 63.254 1.00 28.86 505 ALA A C 1
ATOM 3872 O O . ALA A 1 505 ? -17.791 2.980 63.581 1.00 28.86 505 ALA A O 1
ATOM 3873 N N . ASP A 1 506 ? -20.000 3.513 63.491 1.00 29.30 506 ASP A N 1
ATOM 3874 C CA . ASP A 1 506 ? -20.233 4.499 64.575 1.00 29.30 506 ASP A CA 1
ATOM 3875 C C . ASP A 1 506 ? -19.418 5.813 64.746 1.00 29.30 506 ASP A C 1
ATOM 3877 O O . ASP A 1 506 ? -18.263 5.961 64.360 1.00 29.30 506 ASP A O 1
ATOM 3881 N N . GLY A 1 507 ? -20.103 6.815 65.331 1.00 24.69 507 GLY A N 1
ATOM 3882 C CA . GLY A 1 507 ? -19.585 8.131 65.768 1.00 24.69 507 GLY A CA 1
ATOM 3883 C C . GLY A 1 507 ? -19.508 8.241 67.309 1.00 24.69 507 GLY A C 1
ATOM 3884 O O . GLY A 1 507 ? -19.309 7.199 67.932 1.00 24.69 507 GLY A O 1
ATOM 3885 N N . PRO A 1 508 ? -19.716 9.414 67.975 1.00 42.00 508 PRO A N 1
ATOM 3886 C CA . PRO A 1 508 ? -20.293 10.680 67.473 1.00 42.00 508 PRO A CA 1
ATOM 3887 C C . PRO A 1 508 ? -19.613 12.005 67.955 1.00 42.00 508 PRO A C 1
ATOM 3889 O O . PRO A 1 508 ? -18.804 12.013 68.873 1.00 42.00 508 PRO A O 1
ATOM 3892 N N . GLY A 1 509 ? -20.097 13.160 67.461 1.00 27.84 509 GLY A N 1
ATOM 3893 C CA . GLY A 1 509 ? -20.479 14.279 68.357 1.00 27.84 509 GLY A CA 1
ATOM 3894 C C . GLY A 1 509 ? -19.615 15.559 68.502 1.00 27.84 509 GLY A C 1
ATOM 3895 O O . GLY A 1 509 ? -18.638 15.571 69.235 1.00 27.84 509 GLY A O 1
ATOM 3896 N N . ARG A 1 510 ? -20.187 16.677 68.009 1.00 30.09 510 ARG A N 1
ATOM 3897 C CA . ARG A 1 510 ? -20.230 18.054 68.593 1.00 30.09 510 ARG A CA 1
ATOM 3898 C C . ARG A 1 510 ? -19.018 19.028 68.585 1.00 30.09 510 ARG A C 1
ATOM 3900 O O . ARG A 1 510 ? -18.001 18.817 69.220 1.00 30.09 510 ARG A O 1
ATOM 3907 N N . GLU A 1 511 ? -19.318 20.207 68.013 1.00 29.44 511 GLU A N 1
ATOM 3908 C CA . GLU A 1 511 ? -19.124 21.587 68.537 1.00 29.44 511 GLU A CA 1
ATOM 3909 C C . GLU A 1 511 ? -17.710 22.162 68.825 1.00 29.44 511 GLU A C 1
ATOM 3911 O O . GLU A 1 511 ? -17.042 21.795 69.783 1.00 29.44 511 GLU A O 1
ATOM 3916 N N . GLY A 1 512 ? -17.340 23.231 68.093 1.00 28.52 512 GLY A N 1
ATOM 3917 C CA . GLY A 1 512 ? -16.213 24.126 68.416 1.00 28.52 512 GLY A CA 1
ATOM 3918 C C . GLY A 1 512 ? -16.092 25.336 67.466 1.00 28.52 512 GLY A C 1
ATOM 3919 O O . GLY A 1 512 ? -16.281 25.194 66.262 1.00 28.52 512 GLY A O 1
ATOM 3920 N N . ARG A 1 513 ? -15.804 26.535 68.002 1.00 30.89 513 ARG A N 1
ATOM 3921 C CA . ARG A 1 513 ? -15.458 27.781 67.258 1.00 30.89 513 ARG A CA 1
ATOM 3922 C C . ARG A 1 513 ? -13.913 27.970 67.299 1.00 30.89 513 ARG A C 1
ATOM 3924 O O . ARG A 1 513 ? -13.261 27.190 67.980 1.00 30.89 513 ARG A O 1
ATOM 3931 N N . ASP A 1 514 ? -13.229 28.934 66.668 1.00 30.86 514 ASP A N 1
ATOM 3932 C CA . ASP A 1 514 ? -13.607 30.243 66.100 1.00 30.86 514 ASP A CA 1
ATOM 3933 C C . ASP A 1 514 ? -12.500 30.793 65.143 1.00 30.86 514 ASP A C 1
ATOM 3935 O O . ASP A 1 514 ? -11.355 30.365 65.246 1.00 30.86 514 ASP A O 1
ATOM 3939 N N . ARG A 1 515 ? -12.823 31.822 64.333 1.00 29.89 515 ARG A N 1
ATOM 3940 C CA . ARG A 1 515 ? -11.932 32.805 63.629 1.00 29.89 515 ARG A CA 1
ATOM 3941 C C . ARG A 1 515 ? -10.914 32.381 62.542 1.00 29.89 515 ARG A C 1
ATOM 3943 O O . ARG A 1 515 ? -10.133 31.452 62.682 1.00 29.89 515 ARG A O 1
ATOM 3950 N N . GLY A 1 516 ? -10.825 33.235 61.507 1.00 27.67 516 GLY A N 1
ATOM 3951 C CA . GLY A 1 516 ? -9.769 33.246 60.476 1.00 27.67 516 GLY A CA 1
ATOM 3952 C C . GLY A 1 516 ? -10.123 34.121 59.258 1.00 27.67 516 GLY A C 1
ATOM 3953 O O . GLY A 1 516 ? -10.592 33.610 58.248 1.00 27.67 516 GLY A O 1
ATOM 3954 N N . GLU A 1 517 ? -9.962 35.447 59.345 1.00 30.41 517 GLU A N 1
ATOM 3955 C CA . GLU A 1 517 ? -10.473 36.403 58.337 1.00 30.41 517 GLU A CA 1
ATOM 3956 C C . GLU A 1 517 ? -9.599 36.571 57.074 1.00 30.41 517 GLU A C 1
ATOM 3958 O O . GLU A 1 517 ? -8.370 36.578 57.169 1.00 30.41 517 GLU A O 1
ATOM 3963 N N . ARG A 1 518 ? -10.237 36.876 55.922 1.00 29.59 518 ARG A N 1
ATOM 3964 C CA . ARG A 1 518 ? -9.819 37.924 54.947 1.00 29.59 518 ARG A CA 1
ATOM 3965 C C . ARG A 1 518 ? -10.802 38.071 53.760 1.00 29.59 518 ARG A C 1
ATOM 3967 O O . ARG A 1 518 ? -10.945 37.126 52.987 1.00 29.59 518 ARG A O 1
ATOM 3974 N N . PRO A 1 519 ? -11.419 39.249 53.531 1.00 39.00 519 PRO A N 1
ATOM 3975 C CA . PRO A 1 519 ? -12.206 39.531 52.325 1.00 39.00 519 PRO A CA 1
ATOM 3976 C C . PRO A 1 519 ? -11.362 40.139 51.181 1.00 39.00 519 PRO A C 1
ATOM 3978 O O . PRO A 1 519 ? -10.266 40.656 51.401 1.00 39.00 519 PRO A O 1
ATOM 3981 N N . ARG A 1 520 ? -11.901 40.148 49.950 1.00 31.02 520 ARG A N 1
ATOM 3982 C CA . ARG A 1 520 ? -11.388 40.932 48.803 1.00 31.02 520 ARG A CA 1
ATOM 3983 C C . ARG A 1 520 ? -12.523 41.708 48.120 1.00 31.02 520 ARG A C 1
ATOM 3985 O O . ARG A 1 520 ? -13.567 41.130 47.835 1.00 31.02 520 ARG A O 1
ATOM 3992 N N . GLN A 1 521 ? -12.289 42.981 47.792 1.00 28.89 521 GLN A N 1
ATOM 3993 C CA . GLN A 1 521 ? -13.129 43.809 46.906 1.00 28.89 521 GLN A CA 1
ATOM 3994 C C . GLN A 1 521 ? -12.250 44.633 45.925 1.00 28.89 521 GLN A C 1
ATOM 3996 O O . GLN A 1 521 ? -11.026 44.623 46.036 1.00 28.89 521 GLN A O 1
ATOM 4001 N N . ARG A 1 522 ? -12.875 45.276 44.922 1.00 32.91 522 ARG A N 1
ATOM 4002 C CA . ARG A 1 522 ? -12.280 46.118 43.836 1.00 32.91 522 ARG A CA 1
ATOM 4003 C C . ARG A 1 522 ? -12.142 47.607 44.288 1.00 32.91 522 ARG A C 1
ATOM 4005 O O . ARG A 1 522 ? -12.564 47.853 45.416 1.00 32.91 522 ARG A O 1
ATOM 4012 N N . PRO A 1 523 ? -11.734 48.637 43.477 1.00 51.31 523 PRO A N 1
ATOM 4013 C CA . PRO A 1 523 ? -11.148 48.747 42.109 1.00 51.31 523 PRO A CA 1
ATOM 4014 C C . PRO A 1 523 ? -9.765 49.511 42.162 1.00 51.31 523 PRO A C 1
ATOM 4016 O O . PRO A 1 523 ? -8.955 49.013 42.936 1.00 51.31 523 PRO A O 1
ATOM 4019 N N . PRO A 1 524 ? -9.409 50.676 41.523 1.00 52.41 524 PRO A N 1
ATOM 4020 C CA . PRO A 1 524 ? -9.711 51.310 40.207 1.00 52.41 524 PRO A CA 1
ATOM 4021 C C . PRO A 1 524 ? -8.532 51.999 39.407 1.00 52.41 524 PRO A C 1
ATOM 4023 O O . PRO A 1 524 ? -7.550 52.470 39.961 1.00 52.41 524 PRO A O 1
ATOM 4026 N N . SER A 1 525 ? -8.757 52.217 38.093 1.00 31.06 525 SER A N 1
ATOM 4027 C CA . SER A 1 525 ? -8.465 53.435 37.259 1.00 31.06 525 SER A CA 1
ATOM 4028 C C . SER A 1 525 ? -7.058 54.026 36.894 1.00 31.06 525 SER A C 1
ATOM 4030 O O . SER A 1 525 ? -6.394 54.625 37.727 1.00 31.06 525 SER A O 1
ATOM 4032 N N . ARG A 1 526 ? -6.839 54.141 35.556 1.00 31.69 526 ARG A N 1
ATOM 4033 C CA . ARG A 1 526 ? -6.410 55.311 34.700 1.00 31.69 526 ARG A CA 1
ATOM 4034 C C . ARG A 1 526 ? -4.976 55.936 34.674 1.00 31.69 526 ARG A C 1
ATOM 4036 O O . ARG A 1 526 ? -4.545 56.556 35.633 1.00 31.69 526 ARG A O 1
ATOM 4043 N N . GLY A 1 527 ? -4.449 56.088 33.435 1.00 28.91 527 GLY A N 1
ATOM 4044 C CA . GLY A 1 527 ? -3.558 57.187 32.945 1.00 28.91 527 GLY A CA 1
ATOM 4045 C C . GLY A 1 527 ? -2.085 56.806 32.659 1.00 28.91 527 GLY A C 1
ATOM 4046 O O . GLY A 1 527 ? -1.597 55.887 33.295 1.00 28.91 527 GLY A O 1
ATOM 4047 N N . GLN A 1 528 ? -1.298 57.432 31.755 1.00 31.02 528 GLN A N 1
ATOM 4048 C CA . GLN A 1 528 ? -1.509 58.426 30.667 1.00 31.02 528 GLN A CA 1
ATOM 4049 C C . GLN A 1 528 ? -0.291 58.445 29.688 1.00 31.02 528 GLN A C 1
ATOM 4051 O O . GLN A 1 528 ? 0.825 58.508 30.184 1.00 31.02 528 GLN A O 1
ATOM 4056 N N . ARG A 1 529 ? -0.515 58.613 28.359 1.00 30.25 529 ARG A N 1
ATOM 4057 C CA . ARG A 1 529 ? 0.443 59.121 27.311 1.00 30.25 529 ARG A CA 1
ATOM 4058 C C . ARG A 1 529 ? 1.780 58.337 27.159 1.00 30.25 529 ARG A C 1
ATOM 4060 O O . ARG A 1 529 ? 2.049 57.438 27.934 1.00 30.25 529 ARG A O 1
ATOM 4067 N N . ALA A 1 530 ? 2.662 58.552 26.173 1.00 31.92 530 ALA A N 1
ATOM 4068 C CA . ALA A 1 530 ? 2.625 59.228 24.857 1.00 31.92 530 ALA A CA 1
ATOM 4069 C C . ALA A 1 530 ? 3.059 58.176 23.784 1.00 31.92 530 ALA A C 1
ATOM 4071 O O . ALA A 1 530 ? 3.173 57.007 24.126 1.00 31.92 530 ALA A O 1
ATOM 4072 N N . GLY A 1 531 ? 3.320 58.402 22.492 1.00 26.67 531 GLY A N 1
ATOM 4073 C CA . GLY A 1 531 ? 3.510 59.579 21.637 1.00 26.67 531 GLY A CA 1
ATOM 4074 C C . GLY A 1 531 ? 4.372 59.122 20.442 1.00 26.67 531 GLY A C 1
ATOM 4075 O O . GLY A 1 531 ? 5.404 58.501 20.665 1.00 26.67 531 GLY A O 1
ATOM 4076 N N . GLY A 1 532 ? 3.947 59.339 19.191 1.00 28.03 532 GLY A N 1
ATOM 4077 C CA . GLY A 1 532 ? 4.567 58.695 18.018 1.00 28.03 532 GLY A CA 1
ATOM 4078 C C . GLY A 1 532 ? 5.108 59.670 16.971 1.00 28.03 532 GLY A C 1
ATOM 4079 O O . GLY A 1 532 ? 4.441 60.646 16.632 1.00 28.03 532 GLY A O 1
ATOM 4080 N N . VAL A 1 533 ? 6.287 59.370 16.411 1.00 28.00 533 VAL A N 1
ATOM 4081 C CA . VAL A 1 533 ? 6.879 60.075 15.260 1.00 28.00 533 VAL A CA 1
ATOM 4082 C C . VAL A 1 533 ? 7.401 59.063 14.231 1.00 28.00 533 VAL A C 1
ATOM 4084 O O . VAL A 1 533 ? 7.794 57.948 14.559 1.00 28.00 533 VAL A O 1
ATOM 4087 N N . ARG A 1 534 ? 7.326 59.467 12.961 1.00 30.88 534 ARG A N 1
ATOM 4088 C CA . ARG A 1 534 ? 7.642 58.705 11.743 1.00 30.88 534 ARG A CA 1
ATOM 4089 C C . ARG A 1 534 ? 9.124 58.324 11.642 1.00 30.88 534 ARG A C 1
ATOM 4091 O O . ARG A 1 534 ? 9.971 59.114 12.039 1.00 30.88 534 ARG A O 1
ATOM 4098 N N . LEU A 1 535 ? 9.408 57.311 10.821 1.00 27.64 535 LEU A N 1
ATOM 4099 C CA . LEU A 1 535 ? 10.290 57.499 9.658 1.00 27.64 535 LEU A CA 1
ATOM 4100 C C . LEU A 1 535 ? 9.866 56.580 8.495 1.00 27.64 535 LEU A C 1
ATOM 4102 O O . LEU A 1 535 ? 9.030 55.696 8.669 1.00 27.64 535 LEU A O 1
ATOM 4106 N N . ARG A 1 536 ? 10.366 56.857 7.284 1.00 31.06 536 ARG A N 1
ATOM 4107 C CA . ARG A 1 536 ? 10.072 56.125 6.037 1.00 31.06 536 ARG A CA 1
ATOM 4108 C C . ARG A 1 536 ? 11.379 55.610 5.440 1.00 31.06 536 ARG A C 1
ATOM 4110 O O . ARG A 1 536 ? 12.337 56.365 5.468 1.00 31.06 536 ARG A O 1
ATOM 4117 N N . HIS A 1 537 ? 11.348 54.454 4.780 1.00 29.94 537 HIS A N 1
ATOM 4118 C CA . HIS A 1 537 ? 11.940 54.212 3.450 1.00 29.94 537 HIS A CA 1
ATOM 4119 C C . HIS A 1 537 ? 11.264 52.940 2.888 1.00 29.94 537 HIS A C 1
ATOM 4121 O O . HIS A 1 537 ? 11.098 51.959 3.600 1.00 29.94 537 HIS A O 1
ATOM 4127 N N . ALA A 1 538 ? 10.531 53.036 1.777 1.00 28.62 538 ALA A N 1
ATOM 4128 C CA . ALA A 1 538 ? 11.013 53.033 0.390 1.00 28.62 538 ALA A CA 1
ATOM 4129 C C . ALA A 1 538 ? 11.224 51.601 -0.145 1.00 28.62 538 ALA A C 1
ATOM 4131 O O . ALA A 1 538 ? 12.314 51.046 -0.080 1.00 28.62 538 ALA A O 1
ATOM 4132 N N . ARG A 1 539 ? 10.147 51.028 -0.703 1.00 30.97 539 ARG A N 1
ATOM 4133 C CA . ARG A 1 539 ? 10.256 50.064 -1.807 1.00 30.97 539 ARG A CA 1
ATOM 4134 C C . ARG A 1 539 ? 10.459 50.867 -3.087 1.00 30.97 539 ARG A C 1
ATOM 4136 O O . ARG A 1 539 ? 9.810 51.902 -3.232 1.00 30.97 539 ARG A O 1
ATOM 4143 N N . ASP A 1 540 ? 11.272 50.360 -4.002 1.00 31.42 540 ASP A N 1
ATOM 4144 C CA . ASP A 1 540 ? 11.334 50.854 -5.376 1.00 31.42 540 ASP A CA 1
ATOM 4145 C C . ASP A 1 540 ? 11.133 49.683 -6.348 1.00 31.42 540 ASP A C 1
ATOM 4147 O O . ASP A 1 540 ? 11.415 48.531 -6.007 1.00 31.42 540 ASP A O 1
ATOM 4151 N N . HIS A 1 541 ? 10.580 49.966 -7.523 1.00 32.97 541 HIS A N 1
ATOM 4152 C CA . HIS A 1 541 ? 10.269 48.971 -8.549 1.00 32.97 541 HIS A CA 1
ATOM 4153 C C . HIS A 1 541 ? 11.408 48.854 -9.563 1.00 32.97 541 HIS A C 1
ATOM 4155 O O . HIS A 1 541 ? 12.011 49.857 -9.954 1.00 32.97 541 HIS A O 1
ATOM 4161 N N . ARG A 1 542 ? 11.572 47.656 -10.138 1.00 30.80 542 ARG A N 1
ATOM 4162 C CA . ARG A 1 542 ? 11.837 47.574 -11.577 1.00 30.80 542 ARG A CA 1
ATOM 4163 C C . ARG A 1 542 ? 11.428 46.233 -12.179 1.00 30.80 542 ARG A C 1
ATOM 4165 O O . ARG A 1 542 ? 11.943 45.187 -11.799 1.00 30.80 542 ARG A O 1
ATOM 4172 N N . ASP A 1 543 ? 10.515 46.294 -13.137 1.00 31.78 543 ASP A N 1
ATOM 4173 C CA . ASP A 1 543 ? 10.188 45.194 -14.036 1.00 31.78 543 ASP A CA 1
ATOM 4174 C C . ASP A 1 543 ? 11.305 44.983 -15.066 1.00 31.78 543 ASP A C 1
ATOM 4176 O O . ASP A 1 543 ? 11.901 45.948 -15.538 1.00 31.78 543 ASP A O 1
ATOM 4180 N N . HIS A 1 544 ? 11.489 43.738 -15.506 1.00 32.44 544 HIS A N 1
ATOM 4181 C CA . HIS A 1 544 ? 11.806 43.432 -16.903 1.00 32.44 544 HIS A CA 1
ATOM 4182 C C . HIS A 1 544 ? 11.307 42.023 -17.238 1.00 32.44 544 HIS A C 1
ATOM 4184 O O . HIS A 1 544 ? 11.928 41.024 -16.885 1.00 32.44 544 HIS A O 1
ATOM 4190 N N . GLY A 1 545 ? 10.169 41.945 -17.928 1.00 28.84 545 GLY A N 1
ATOM 4191 C CA . GLY A 1 545 ? 9.678 40.698 -18.508 1.00 28.84 545 GLY A CA 1
ATOM 4192 C C . GLY A 1 545 ? 10.219 40.487 -19.922 1.00 28.84 545 GLY A C 1
ATOM 4193 O O . GLY A 1 545 ? 10.259 41.424 -20.719 1.00 28.84 545 GLY A O 1
ATOM 4194 N N . GLN A 1 546 ? 10.567 39.245 -20.256 1.00 28.94 546 GLN A N 1
ATOM 4195 C CA . GLN A 1 546 ? 10.677 38.777 -21.638 1.00 28.94 546 GLN A CA 1
ATOM 4196 C C . GLN A 1 546 ? 9.876 37.481 -21.777 1.00 28.94 546 GLN A C 1
ATOM 4198 O O . GLN A 1 546 ? 10.201 36.471 -21.159 1.00 28.94 546 GLN A O 1
ATOM 4203 N N . ALA A 1 547 ? 8.809 37.525 -22.573 1.00 29.34 547 ALA A N 1
ATOM 4204 C CA . ALA A 1 547 ? 8.025 36.351 -22.934 1.00 29.34 547 ALA A CA 1
ATOM 4205 C C . ALA A 1 547 ? 8.507 35.821 -24.290 1.00 29.34 547 ALA A C 1
ATOM 4207 O O . ALA A 1 547 ? 8.575 36.574 -25.261 1.00 29.34 547 ALA A O 1
ATOM 4208 N N . VAL A 1 548 ? 8.820 34.527 -24.363 1.00 31.56 548 VAL A N 1
ATOM 4209 C CA . VAL A 1 548 ? 9.218 33.857 -25.608 1.00 31.56 548 VAL A CA 1
ATOM 4210 C C . VAL A 1 548 ? 8.022 33.077 -26.150 1.00 31.56 548 VAL A C 1
ATOM 4212 O O . VAL A 1 548 ? 7.550 32.133 -25.520 1.00 31.56 548 VAL A O 1
ATOM 4215 N N . HIS A 1 549 ? 7.519 33.473 -27.320 1.00 33.22 549 HIS A N 1
ATOM 4216 C CA . HIS A 1 549 ? 6.456 32.747 -28.018 1.00 33.22 549 HIS A CA 1
ATOM 4217 C C . HIS A 1 549 ? 7.029 31.605 -28.877 1.00 33.22 549 HIS A C 1
ATOM 4219 O O . HIS A 1 549 ? 7.942 31.856 -29.666 1.00 33.22 549 HIS A O 1
ATOM 4225 N N . PRO A 1 550 ? 6.453 30.388 -28.835 1.00 36.09 550 PRO A N 1
ATOM 4226 C CA . PRO A 1 550 ? 6.654 29.398 -29.888 1.00 36.09 550 PRO A CA 1
ATOM 4227 C C . PRO A 1 550 ? 5.825 29.769 -31.140 1.00 36.09 550 PRO A C 1
ATOM 4229 O O . PRO A 1 550 ? 4.688 30.238 -31.006 1.00 36.09 550 PRO A O 1
ATOM 4232 N N . PRO A 1 551 ? 6.344 29.566 -32.365 1.00 38.06 551 PRO A N 1
ATOM 4233 C CA . PRO A 1 551 ? 5.624 29.888 -33.595 1.00 38.06 551 PRO A CA 1
ATOM 4234 C C . PRO A 1 551 ? 4.531 28.857 -33.923 1.00 38.06 551 PRO A C 1
ATOM 4236 O O . PRO A 1 551 ? 4.705 27.654 -33.737 1.00 38.06 551 PRO A O 1
ATOM 4239 N N . ARG A 1 552 ? 3.412 29.326 -34.491 1.00 30.22 552 ARG A N 1
ATOM 4240 C CA . ARG A 1 552 ? 2.413 28.463 -35.147 1.00 30.22 552 ARG A CA 1
ATOM 4241 C C . ARG A 1 552 ? 2.839 28.173 -36.596 1.00 30.22 552 ARG A C 1
ATOM 4243 O O . ARG A 1 552 ? 3.273 29.109 -37.266 1.00 30.22 552 ARG A O 1
ATOM 4250 N N . PRO A 1 553 ? 2.645 26.953 -37.126 1.00 35.72 553 PRO A N 1
ATOM 4251 C CA . PRO A 1 553 ? 2.761 26.703 -38.560 1.00 35.72 553 PRO A CA 1
ATOM 4252 C C . PRO A 1 553 ? 1.524 27.232 -39.309 1.00 35.72 553 PRO A C 1
ATOM 4254 O O . PRO A 1 553 ? 0.387 26.911 -38.956 1.00 35.72 553 PRO A O 1
ATOM 4257 N N . GLU A 1 554 ? 1.732 28.029 -40.358 1.00 30.73 554 GLU A N 1
ATOM 4258 C CA . GLU A 1 554 ? 0.654 28.492 -41.243 1.00 30.73 554 GLU A CA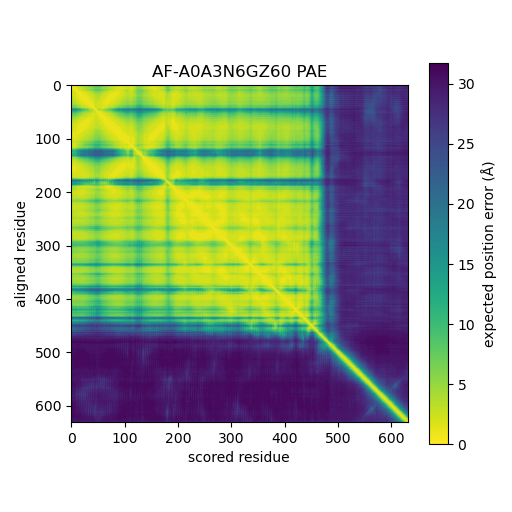 1
ATOM 4259 C C . GLU A 1 554 ? 0.317 27.489 -42.361 1.00 30.73 554 GLU A C 1
ATOM 4261 O O . GLU A 1 554 ? 1.087 26.591 -42.706 1.00 30.73 554 GLU A O 1
ATOM 4266 N N . ARG A 1 555 ? -0.871 27.652 -42.958 1.00 29.25 555 ARG A N 1
ATOM 4267 C CA . ARG A 1 555 ? -1.359 26.815 -44.062 1.00 29.25 555 ARG A CA 1
ATOM 4268 C C . ARG A 1 555 ? -0.632 27.113 -45.376 1.00 29.25 555 ARG A C 1
ATOM 4270 O O . ARG A 1 555 ? -0.807 28.190 -45.939 1.00 29.25 555 ARG A O 1
ATOM 4277 N N . LEU A 1 556 ? -0.029 26.091 -45.984 1.00 28.64 556 LEU A N 1
ATOM 4278 C CA . LEU A 1 556 ? 0.239 26.070 -47.427 1.00 28.64 556 LEU A CA 1
ATOM 4279 C C . LEU A 1 556 ? -0.838 25.267 -48.173 1.00 28.64 556 LEU A C 1
ATOM 4281 O O . LEU A 1 556 ? -0.696 24.075 -48.430 1.00 28.64 556 LEU A O 1
ATOM 4285 N N . LEU A 1 557 ? -1.926 25.944 -48.552 1.00 29.66 557 LEU A N 1
ATOM 4286 C CA . LEU A 1 557 ? -2.926 25.408 -49.481 1.00 29.66 557 LEU A CA 1
ATOM 4287 C C . LEU A 1 557 ? -2.642 25.892 -50.910 1.00 29.66 557 LEU A C 1
ATOM 4289 O O . LEU A 1 557 ? -3.047 26.985 -51.301 1.00 29.66 557 LEU A O 1
ATOM 4293 N N . ARG A 1 558 ? -2.001 25.044 -51.722 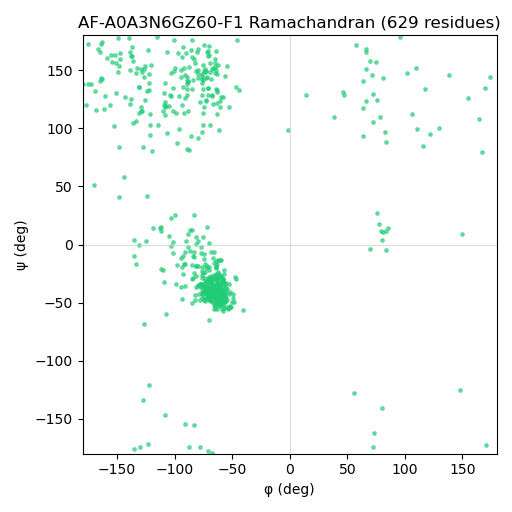1.00 31.91 558 ARG A N 1
ATOM 4294 C CA . ARG A 1 558 ? -2.065 25.118 -53.191 1.00 31.91 558 ARG A CA 1
ATOM 4295 C C . ARG A 1 558 ? -2.620 23.801 -53.719 1.00 31.91 558 ARG A C 1
ATOM 4297 O O . ARG A 1 558 ? -1.990 22.761 -53.577 1.00 31.91 558 ARG A O 1
ATOM 4304 N N . GLY A 1 559 ? -3.822 23.845 -54.287 1.00 27.16 559 GLY A N 1
ATOM 4305 C CA . GLY A 1 559 ? -4.515 22.646 -54.752 1.00 27.16 559 GLY A CA 1
ATOM 4306 C C . GLY A 1 559 ? -4.073 22.174 -56.138 1.00 27.16 559 GLY A C 1
ATOM 4307 O O . GLY A 1 559 ? -3.666 22.966 -56.989 1.00 27.16 559 GLY A O 1
ATOM 4308 N N . ARG A 1 560 ? -4.282 20.881 -56.398 1.00 28.70 560 ARG A N 1
ATOM 4309 C CA . ARG A 1 560 ? -4.629 20.367 -57.729 1.00 28.70 560 ARG A CA 1
ATOM 4310 C C . ARG A 1 560 ? -5.916 19.549 -57.632 1.00 28.70 560 ARG A C 1
ATOM 4312 O O . ARG A 1 560 ? -6.293 19.090 -56.559 1.00 28.70 560 ARG A O 1
ATOM 4319 N N . GLN A 1 561 ? -6.629 19.480 -58.748 1.00 30.64 561 GLN A N 1
ATOM 4320 C CA . GLN A 1 561 ? -8.001 18.982 -58.840 1.00 30.64 561 GLN A CA 1
ATOM 4321 C C . GLN A 1 561 ? -8.041 17.489 -59.195 1.00 30.64 561 GLN A C 1
ATOM 4323 O O . GLN A 1 561 ? -7.109 16.982 -59.814 1.00 30.64 561 GLN A O 1
ATOM 4328 N N . GLY A 1 562 ? -9.186 16.847 -58.937 1.00 27.12 562 GLY A N 1
ATOM 4329 C CA . GLY A 1 562 ? -9.674 15.761 -59.795 1.00 27.12 562 GLY A CA 1
ATOM 4330 C C . GLY A 1 562 ? -9.767 14.364 -59.182 1.00 27.12 562 GLY A C 1
ATOM 4331 O O . GLY A 1 562 ? -8.906 13.531 -59.434 1.00 27.12 562 GLY A O 1
ATOM 4332 N N . CYS A 1 563 ? -10.880 14.077 -58.498 1.00 26.38 563 CYS A N 1
ATOM 4333 C CA . CYS A 1 563 ? -11.812 12.994 -58.866 1.00 26.38 563 CYS A CA 1
ATOM 4334 C C . CYS A 1 563 ? -13.078 13.060 -57.991 1.00 26.38 563 CYS A C 1
ATOM 4336 O O . CYS A 1 563 ? -12.995 13.299 -56.789 1.00 26.38 563 CYS A O 1
ATOM 4338 N N . SER A 1 564 ? -14.258 12.864 -58.587 1.00 28.08 564 SER A N 1
ATOM 4339 C CA . SER A 1 564 ? -15.552 12.970 -57.892 1.00 28.08 564 SER A CA 1
ATOM 4340 C C . SER A 1 564 ? -16.132 11.595 -57.534 1.00 28.08 564 SER A C 1
ATOM 4342 O O . SER A 1 564 ? -16.207 10.738 -58.416 1.00 28.08 564 SER A O 1
ATOM 4344 N N . PRO A 1 565 ? -16.643 11.382 -56.307 1.00 30.97 565 PRO A N 1
ATOM 4345 C CA . PRO A 1 565 ? -17.542 10.268 -56.023 1.00 30.97 565 PRO A CA 1
ATOM 4346 C C . PRO A 1 565 ? -18.958 10.555 -56.561 1.00 30.97 565 PRO A C 1
ATOM 4348 O O . PRO A 1 565 ? -19.420 11.699 -56.558 1.00 30.97 565 PRO A O 1
ATOM 4351 N N . ARG A 1 566 ? -19.670 9.510 -57.008 1.00 28.92 566 ARG A N 1
ATOM 4352 C CA . ARG A 1 566 ? -21.107 9.588 -57.352 1.00 28.92 566 ARG A CA 1
ATOM 4353 C C . ARG A 1 566 ? -21.970 9.760 -56.088 1.00 28.92 566 ARG A C 1
ATOM 4355 O O . ARG A 1 566 ? -21.512 9.508 -54.978 1.00 28.92 566 ARG A O 1
ATOM 4362 N N . ARG A 1 567 ? -23.225 10.193 -56.262 1.00 27.55 567 ARG A N 1
ATOM 4363 C CA . ARG A 1 567 ? -24.145 10.604 -55.183 1.00 27.55 567 ARG A CA 1
ATOM 4364 C C . ARG A 1 567 ? -25.557 10.032 -55.394 1.00 27.55 567 ARG A C 1
ATOM 4366 O O . ARG A 1 567 ? -25.947 9.846 -56.542 1.00 27.55 567 ARG A O 1
ATOM 4373 N N . LEU A 1 568 ? -26.320 9.949 -54.292 1.00 26.47 568 LEU A N 1
ATOM 4374 C CA . LEU A 1 568 ? -27.776 9.695 -54.181 1.00 26.47 568 LEU A CA 1
ATOM 4375 C C . LEU A 1 568 ? -28.250 8.246 -54.431 1.00 26.47 568 LEU A C 1
ATOM 4377 O O . LEU A 1 568 ? -27.599 7.533 -55.193 1.00 26.47 568 LEU A O 1
ATOM 4381 N N . PRO A 1 569 ? -29.434 7.845 -53.905 1.00 41.59 569 PRO A N 1
ATOM 4382 C CA . PRO A 1 569 ? -30.227 8.362 -52.763 1.00 41.59 569 PRO A CA 1
ATOM 4383 C C . PRO A 1 569 ? -30.327 7.299 -51.623 1.00 41.59 569 PRO A C 1
ATOM 4385 O O . PRO A 1 569 ? -29.770 6.218 -51.757 1.00 41.59 569 PRO A O 1
ATOM 4388 N N . GLY A 1 570 ? -30.961 7.486 -50.455 1.00 28.31 570 GLY A N 1
ATOM 4389 C CA . GLY A 1 570 ? -31.743 8.607 -49.908 1.00 28.31 570 GLY A CA 1
ATOM 4390 C C . GLY A 1 570 ? -33.250 8.302 -49.781 1.00 28.31 570 GLY A C 1
ATOM 4391 O O . GLY A 1 570 ? -33.944 8.417 -50.782 1.00 28.31 570 GLY A O 1
ATOM 4392 N N . ILE A 1 571 ? -33.749 7.952 -48.580 1.00 27.97 571 ILE A N 1
ATOM 4393 C CA . ILE A 1 571 ? -35.181 7.910 -48.165 1.00 27.97 571 ILE A CA 1
ATOM 4394 C C . ILE A 1 571 ? -35.275 7.780 -46.618 1.00 27.97 571 ILE A C 1
ATOM 4396 O O . ILE A 1 571 ? -34.244 7.603 -45.969 1.00 27.97 571 ILE A O 1
ATOM 4400 N N . THR A 1 572 ? -36.464 7.974 -46.031 1.00 30.89 572 THR A N 1
ATOM 4401 C CA . THR A 1 572 ? -36.718 8.346 -44.618 1.00 30.89 572 THR A CA 1
ATOM 4402 C C . THR A 1 572 ? -37.279 7.247 -43.687 1.00 30.89 572 THR A C 1
ATOM 4404 O O . THR A 1 572 ? -37.808 6.239 -44.144 1.00 30.89 572 THR A O 1
ATOM 4407 N N . ASP A 1 573 ? -37.214 7.535 -42.378 1.00 30.06 573 ASP A N 1
ATOM 4408 C CA . ASP A 1 573 ? -37.999 7.016 -41.227 1.00 30.06 573 ASP A CA 1
ATOM 4409 C C . ASP A 1 573 ? -39.538 6.930 -41.431 1.00 30.06 573 ASP A C 1
ATOM 4411 O O . ASP A 1 573 ? -40.041 7.553 -42.375 1.00 30.06 573 ASP A O 1
ATOM 4415 N N . PRO A 1 574 ? -40.336 6.384 -40.469 1.00 54.69 574 PRO A N 1
ATOM 4416 C CA . PRO A 1 574 ? -40.089 5.318 -39.461 1.00 54.69 574 PRO A CA 1
ATOM 4417 C C . PRO A 1 574 ? -41.272 4.293 -39.366 1.00 54.69 574 PRO A C 1
ATOM 4419 O O . PRO A 1 574 ? -42.264 4.441 -40.077 1.00 54.69 574 PRO A O 1
ATOM 4422 N N . GLY A 1 575 ? -41.266 3.305 -38.440 1.00 27.06 575 GLY A N 1
ATOM 4423 C CA . GLY A 1 575 ? -42.528 2.606 -38.070 1.00 27.06 575 GLY A CA 1
ATOM 4424 C C . GLY A 1 575 ? -42.506 1.259 -37.307 1.00 27.06 575 GLY A C 1
ATOM 4425 O O . GLY A 1 575 ? -42.235 0.215 -37.883 1.00 27.06 575 GLY A O 1
ATOM 4426 N N . ASP A 1 576 ? -42.896 1.309 -36.029 1.00 28.73 576 ASP A N 1
ATOM 4427 C CA . ASP A 1 576 ? -43.777 0.401 -35.248 1.00 28.73 576 ASP A CA 1
ATOM 4428 C C . ASP A 1 576 ? -43.792 -1.162 -35.385 1.00 28.73 576 ASP A C 1
ATOM 4430 O O . ASP A 1 576 ? -44.420 -1.740 -36.265 1.00 28.73 576 ASP A O 1
ATOM 4434 N N . ALA A 1 577 ? -43.291 -1.817 -34.322 1.00 28.23 577 ALA A N 1
ATOM 4435 C CA . ALA A 1 577 ? -43.992 -2.795 -33.452 1.00 28.23 577 ALA A CA 1
ATOM 4436 C C . ALA A 1 577 ? -44.437 -4.235 -33.874 1.00 28.23 577 ALA A C 1
ATOM 4438 O O . ALA A 1 577 ? -44.752 -4.565 -35.008 1.00 28.23 577 ALA A O 1
ATOM 4439 N N . ARG A 1 578 ? -44.611 -5.046 -32.803 1.00 29.67 578 ARG A N 1
ATOM 4440 C CA . ARG A 1 578 ? -45.395 -6.304 -32.629 1.00 29.67 578 ARG A CA 1
ATOM 4441 C C . ARG A 1 578 ? -44.829 -7.680 -33.061 1.00 29.67 578 ARG A C 1
ATOM 4443 O O . ARG A 1 578 ? -45.082 -8.181 -34.145 1.00 29.67 578 ARG A O 1
ATOM 4450 N N . THR A 1 579 ? -44.267 -8.366 -32.053 1.00 29.50 579 THR A N 1
ATOM 4451 C CA . THR A 1 579 ? -44.627 -9.731 -31.566 1.00 29.50 579 THR A CA 1
ATOM 4452 C C . THR A 1 579 ? -44.850 -10.902 -32.540 1.00 29.50 579 THR A C 1
ATOM 4454 O O . THR A 1 579 ? -45.808 -10.880 -33.303 1.00 29.50 579 THR A O 1
ATOM 4457 N N . PHE A 1 580 ? -44.221 -12.055 -32.251 1.00 25.62 580 PHE A N 1
ATOM 4458 C CA . PHE A 1 580 ? -44.962 -13.329 -32.135 1.00 25.62 580 PHE A CA 1
ATOM 4459 C C . PHE A 1 580 ? -44.286 -14.341 -31.178 1.00 25.62 580 PHE A C 1
ATOM 4461 O O . PHE A 1 580 ? -43.123 -14.187 -30.812 1.00 25.62 580 PHE A O 1
ATOM 4468 N N . ARG A 1 581 ? -45.047 -15.357 -30.744 1.00 29.86 581 ARG A N 1
ATOM 4469 C CA . ARG A 1 581 ? -44.588 -16.568 -30.014 1.00 29.86 581 ARG A CA 1
ATOM 4470 C C . ARG A 1 581 ? -44.133 -17.627 -31.055 1.00 29.86 581 ARG A C 1
ATOM 4472 O O . ARG A 1 581 ? -44.426 -17.459 -32.228 1.00 29.86 581 ARG A O 1
ATOM 4479 N N . GLY A 1 582 ? -43.444 -18.735 -30.776 1.00 25.84 582 GLY A N 1
ATOM 4480 C CA . GLY A 1 582 ? -43.083 -19.388 -29.518 1.00 25.84 582 GLY A CA 1
ATOM 4481 C C . GLY A 1 582 ? -43.613 -20.834 -29.478 1.00 25.84 582 GLY A C 1
ATOM 4482 O O . GLY A 1 582 ? -44.762 -21.042 -29.102 1.00 25.84 582 GLY A O 1
ATOM 4483 N N . SER A 1 583 ? -42.771 -21.806 -29.850 1.00 28.14 583 SER A N 1
ATOM 4484 C CA . SER A 1 583 ? -42.954 -23.270 -29.715 1.00 28.14 583 SER A CA 1
ATOM 4485 C C . SER A 1 583 ? -41.593 -23.937 -30.004 1.00 28.14 583 SER A C 1
ATOM 4487 O O . SER A 1 583 ? -40.946 -23.612 -30.991 1.00 28.14 583 SER A O 1
ATOM 4489 N N . GLU A 1 584 ? -40.937 -24.629 -29.069 1.00 29.97 584 GLU A N 1
ATOM 4490 C CA . GLU A 1 584 ? -41.218 -25.946 -28.457 1.00 29.97 584 GLU A CA 1
ATOM 4491 C C . GLU A 1 584 ? -40.829 -27.179 -29.307 1.00 29.97 584 GLU A C 1
ATOM 4493 O O . GLU A 1 584 ? -41.504 -27.543 -30.259 1.00 29.97 584 GLU A O 1
ATOM 4498 N N . ARG A 1 585 ? -39.771 -27.860 -28.828 1.00 30.91 585 ARG A N 1
ATOM 4499 C CA . ARG A 1 585 ? -39.487 -29.316 -28.836 1.00 30.91 585 ARG A CA 1
ATOM 4500 C C . ARG A 1 585 ? -39.675 -30.122 -30.138 1.00 30.91 585 ARG A C 1
ATOM 4502 O O . ARG A 1 585 ? -40.791 -30.402 -30.550 1.00 30.91 585 ARG A O 1
ATOM 4509 N N . LEU A 1 586 ? -38.621 -30.872 -30.489 1.00 28.19 586 LEU A N 1
ATOM 4510 C CA . LEU A 1 586 ? -38.643 -32.322 -30.220 1.00 28.19 586 LEU A CA 1
ATOM 4511 C C . LEU A 1 586 ? -37.239 -32.937 -30.079 1.00 28.19 586 LEU A C 1
ATOM 4513 O O . LEU A 1 586 ? -36.235 -32.377 -30.505 1.00 28.19 586 LEU A O 1
ATOM 4517 N N . ARG A 1 587 ? -37.180 -34.084 -29.393 1.00 30.91 587 ARG A N 1
ATOM 4518 C CA . ARG A 1 587 ? -35.958 -34.829 -29.043 1.00 30.91 587 ARG A CA 1
ATOM 4519 C C . ARG A 1 587 ? -35.569 -35.802 -30.162 1.00 30.91 587 ARG A C 1
ATOM 4521 O O . ARG A 1 587 ? -36.469 -36.433 -30.712 1.00 30.91 587 ARG A O 1
ATOM 4528 N N . ARG A 1 588 ? -34.271 -36.118 -30.288 1.00 29.09 588 ARG A N 1
ATOM 4529 C CA . ARG A 1 588 ? -33.760 -37.510 -30.188 1.00 29.09 588 ARG A CA 1
ATOM 4530 C C . ARG A 1 588 ? -32.228 -37.578 -30.108 1.00 29.09 588 ARG A C 1
ATOM 4532 O O . ARG A 1 588 ? -31.529 -36.968 -30.905 1.00 29.09 588 ARG A O 1
ATOM 4539 N N . THR A 1 589 ? -31.732 -38.355 -29.148 1.00 31.56 589 THR A N 1
ATOM 4540 C CA . THR A 1 589 ? -30.361 -38.894 -29.093 1.00 31.56 589 THR A CA 1
ATOM 4541 C C . THR A 1 589 ? -30.224 -40.118 -30.010 1.00 31.56 589 THR A C 1
ATOM 4543 O O . THR A 1 589 ? -31.232 -40.672 -30.459 1.00 31.56 589 THR A O 1
ATOM 4546 N N . PRO A 1 590 ? -28.986 -40.575 -30.258 1.00 41.75 590 PRO A N 1
ATOM 4547 C CA . PRO A 1 590 ? -28.607 -41.850 -29.633 1.00 41.75 590 PRO A CA 1
ATOM 4548 C C . PRO A 1 590 ? -27.230 -41.833 -28.936 1.00 41.75 590 PRO A C 1
ATOM 4550 O O . PRO A 1 590 ? -26.314 -41.122 -29.336 1.00 41.75 590 PRO A O 1
ATOM 4553 N N . GLN A 1 591 ? -27.078 -42.671 -27.904 1.00 31.53 591 GLN A N 1
ATOM 4554 C CA . GLN A 1 591 ? -25.781 -43.120 -27.368 1.00 31.53 591 GLN A CA 1
ATOM 4555 C C . GLN A 1 591 ? -25.476 -44.527 -27.912 1.00 31.53 591 GLN A C 1
ATOM 4557 O O . GLN A 1 591 ? -26.409 -45.304 -28.106 1.00 31.53 591 GLN A O 1
ATOM 4562 N N . GLY A 1 592 ? -24.199 -44.892 -28.109 1.00 30.48 592 GLY A N 1
ATOM 4563 C CA . GLY A 1 592 ? -23.863 -46.175 -28.755 1.00 30.48 592 GLY A CA 1
ATOM 4564 C C . GLY A 1 592 ? -22.393 -46.621 -28.723 1.00 30.48 592 GLY A C 1
ATOM 4565 O O . GLY A 1 592 ? -21.844 -46.928 -29.768 1.00 30.48 592 GLY A O 1
ATOM 4566 N N . ARG A 1 593 ? -21.778 -46.631 -27.530 1.00 31.52 593 ARG A N 1
ATOM 4567 C CA . ARG A 1 593 ? -20.596 -47.419 -27.079 1.00 31.52 593 ARG A CA 1
ATOM 4568 C C . ARG A 1 593 ? -19.699 -48.137 -28.123 1.00 31.52 593 ARG A C 1
ATOM 4570 O O . ARG A 1 593 ? -20.138 -49.064 -28.791 1.00 31.52 593 ARG A O 1
ATOM 4577 N N . GLY A 1 594 ? -18.385 -47.903 -28.029 1.00 26.81 594 GLY A N 1
ATOM 4578 C CA . GLY A 1 594 ? -17.335 -48.809 -28.525 1.00 26.81 594 GLY A CA 1
ATOM 4579 C C . GLY A 1 594 ? -15.982 -48.518 -27.859 1.00 26.81 594 GLY A C 1
ATOM 4580 O O . GLY A 1 594 ? -15.565 -47.365 -27.819 1.00 26.81 594 GLY A O 1
ATOM 4581 N N . GLN A 1 595 ? -15.317 -49.533 -27.296 1.00 31.48 595 GLN A N 1
ATOM 4582 C CA . GLN A 1 595 ? -13.999 -49.420 -26.646 1.00 31.48 595 GLN A CA 1
ATOM 4583 C C . GLN A 1 595 ? -12.918 -50.080 -27.512 1.00 31.48 595 GLN A C 1
ATOM 4585 O O . GLN A 1 595 ? -13.144 -51.198 -27.966 1.00 31.48 595 GLN A O 1
ATOM 4590 N N . ALA A 1 596 ? -11.727 -49.478 -27.631 1.00 28.22 596 ALA A N 1
ATOM 4591 C CA . ALA A 1 596 ? -10.468 -50.222 -27.775 1.00 28.22 596 ALA A CA 1
ATOM 4592 C C . ALA A 1 596 ? -9.223 -49.349 -27.529 1.00 28.22 596 ALA A C 1
ATOM 4594 O O . ALA A 1 596 ? -9.133 -48.203 -27.959 1.00 28.22 596 ALA A O 1
ATOM 4595 N N . LEU A 1 597 ? -8.254 -49.957 -26.852 1.00 27.91 597 LEU A N 1
ATOM 4596 C CA . LEU A 1 597 ? -6.891 -49.496 -26.588 1.00 27.91 597 LEU A CA 1
ATOM 4597 C C . LEU A 1 597 ? -6.093 -49.147 -27.863 1.00 27.91 597 LEU A C 1
ATOM 4599 O O . LEU A 1 597 ? -6.145 -49.922 -28.813 1.00 27.91 597 LEU A O 1
ATOM 4603 N N . GLN A 1 598 ? -5.225 -48.121 -27.809 1.00 28.34 598 GLN A N 1
ATOM 4604 C CA . GLN A 1 598 ? -3.759 -48.294 -27.959 1.00 28.34 598 GLN A CA 1
ATOM 4605 C C . GLN A 1 598 ? -2.939 -46.987 -27.855 1.00 28.34 598 GLN A C 1
ATOM 4607 O O . GLN A 1 598 ? -3.258 -45.965 -28.454 1.00 28.34 598 GLN A O 1
ATOM 4612 N N . GLN A 1 599 ? -1.812 -47.082 -27.145 1.00 30.06 599 GLN A N 1
ATOM 4613 C CA . GLN A 1 599 ? -0.612 -46.234 -27.208 1.00 30.06 599 GLN A CA 1
ATOM 4614 C C . GLN A 1 599 ? 0.582 -47.083 -26.706 1.00 30.06 599 GLN A C 1
ATOM 4616 O O . GLN A 1 599 ? 0.334 -48.062 -25.997 1.00 30.06 599 GLN A O 1
ATOM 4621 N N . PRO A 1 600 ? 1.859 -46.713 -26.949 1.00 41.66 600 PRO A N 1
ATOM 4622 C CA . PRO A 1 600 ? 2.387 -45.718 -27.891 1.00 41.66 600 PRO A CA 1
ATOM 4623 C C . PRO A 1 600 ? 3.408 -46.322 -28.889 1.00 41.66 600 PRO A C 1
ATOM 4625 O O . PRO A 1 600 ? 3.954 -47.401 -28.667 1.00 41.66 600 PRO A O 1
ATOM 4628 N N . SER A 1 601 ? 3.768 -45.582 -29.944 1.00 28.08 601 SER A N 1
ATOM 4629 C CA . SER A 1 601 ? 4.926 -45.917 -30.794 1.00 28.08 601 SER A CA 1
ATOM 4630 C C . SER A 1 601 ? 6.130 -45.023 -30.478 1.00 28.08 601 SER A C 1
ATOM 4632 O O . SER A 1 601 ? 6.023 -43.798 -30.485 1.00 28.08 601 SER A O 1
ATOM 4634 N N . ARG A 1 602 ? 7.295 -45.632 -30.215 1.00 30.17 602 ARG A N 1
ATOM 4635 C CA . ARG A 1 602 ? 8.591 -44.946 -30.053 1.00 30.17 602 ARG A CA 1
ATOM 4636 C C . ARG A 1 602 ? 9.465 -45.163 -31.292 1.00 30.17 602 ARG A C 1
ATOM 4638 O O . ARG A 1 602 ? 9.872 -46.299 -31.524 1.00 30.17 602 ARG A O 1
ATOM 4645 N N . ARG A 1 603 ? 9.843 -44.084 -31.990 1.00 29.16 603 ARG A N 1
ATOM 4646 C CA . ARG A 1 603 ? 11.105 -43.858 -32.751 1.00 29.16 603 ARG A CA 1
ATOM 4647 C C . ARG A 1 603 ? 10.978 -42.521 -33.509 1.00 29.16 603 ARG A C 1
ATOM 4649 O O . ARG A 1 603 ? 9.893 -42.198 -33.965 1.00 29.16 603 ARG A O 1
ATOM 4656 N N . GLY A 1 604 ? 12.024 -41.715 -33.676 1.00 26.34 604 GLY A N 1
ATOM 4657 C CA . GLY A 1 604 ? 13.404 -41.874 -33.211 1.00 26.34 604 GLY A CA 1
ATOM 4658 C C . GLY A 1 604 ? 14.182 -40.555 -33.284 1.00 26.34 604 GLY A C 1
ATOM 4659 O O . GLY A 1 604 ? 13.689 -39.554 -33.796 1.00 26.34 604 GLY A O 1
ATOM 4660 N N . SER A 1 605 ? 15.394 -40.549 -32.737 1.00 26.64 605 SER A N 1
ATOM 4661 C CA . SER A 1 605 ? 16.230 -39.356 -32.601 1.00 26.64 605 SER A CA 1
ATOM 4662 C C . SER A 1 605 ? 16.857 -38.880 -33.917 1.00 26.64 605 SER A C 1
ATOM 4664 O O . SER A 1 605 ? 17.310 -39.678 -34.737 1.00 26.64 605 SER A O 1
ATOM 4666 N N . ARG A 1 606 ? 17.044 -37.560 -34.036 1.00 28.73 606 ARG A N 1
ATOM 4667 C CA . ARG A 1 606 ? 18.238 -36.985 -34.674 1.00 28.73 606 ARG A CA 1
ATOM 4668 C C . ARG A 1 606 ? 18.821 -35.903 -33.771 1.00 28.73 606 ARG A C 1
ATOM 4670 O O . ARG A 1 606 ? 18.086 -35.103 -33.203 1.00 28.73 606 ARG A O 1
ATOM 4677 N N . ARG A 1 607 ? 20.146 -35.920 -33.618 1.00 27.16 607 ARG A N 1
ATOM 4678 C CA . ARG A 1 607 ? 20.913 -34.855 -32.961 1.00 27.16 607 ARG A CA 1
ATOM 4679 C C . ARG A 1 607 ? 21.295 -33.822 -34.019 1.00 27.16 607 ARG A C 1
ATOM 4681 O O . ARG A 1 607 ? 21.787 -34.217 -35.072 1.00 27.16 607 ARG A O 1
ATOM 4688 N N . CYS A 1 608 ? 21.189 -32.542 -33.691 1.00 26.25 608 CYS A N 1
ATOM 4689 C CA . CYS A 1 608 ? 22.023 -31.495 -34.279 1.00 26.25 608 CYS A CA 1
ATOM 4690 C C . CYS A 1 608 ? 22.741 -30.798 -33.123 1.00 26.25 608 CYS A C 1
ATOM 4692 O O . CYS A 1 608 ? 22.136 -30.533 -32.086 1.00 26.25 608 CYS A O 1
ATOM 4694 N N . SER A 1 609 ? 24.045 -30.590 -33.264 1.00 28.50 609 SER A N 1
ATOM 4695 C CA . SER A 1 609 ? 24.933 -30.226 -32.161 1.00 28.50 609 SER A CA 1
ATOM 4696 C C . SER A 1 609 ? 25.682 -28.936 -32.446 1.00 28.50 609 SER A C 1
ATOM 4698 O O . SER A 1 609 ? 26.342 -28.845 -33.474 1.00 28.50 609 SER A O 1
ATOM 4700 N N . GLY A 1 610 ? 25.675 -28.034 -31.465 1.00 26.53 610 GLY A N 1
ATOM 4701 C CA . GLY A 1 610 ? 26.762 -27.091 -31.219 1.00 26.53 610 GLY A CA 1
ATOM 4702 C C . GLY A 1 610 ? 26.923 -25.942 -32.212 1.00 26.53 610 GLY A C 1
ATOM 4703 O O . GLY A 1 610 ? 27.566 -26.085 -33.244 1.00 26.53 610 GLY A O 1
ATOM 4704 N N . PHE A 1 611 ? 26.523 -24.750 -31.774 1.00 26.06 611 PHE A N 1
ATOM 4705 C CA . PHE A 1 611 ? 27.319 -23.552 -32.021 1.00 26.06 611 PHE A CA 1
ATOM 4706 C C . PHE A 1 611 ? 27.516 -22.837 -30.679 1.00 26.06 611 PHE A C 1
ATOM 4708 O O . PHE A 1 611 ? 26.551 -22.424 -30.040 1.00 26.06 611 PHE A O 1
ATOM 4715 N N . ARG A 1 612 ? 28.767 -22.764 -30.215 1.00 2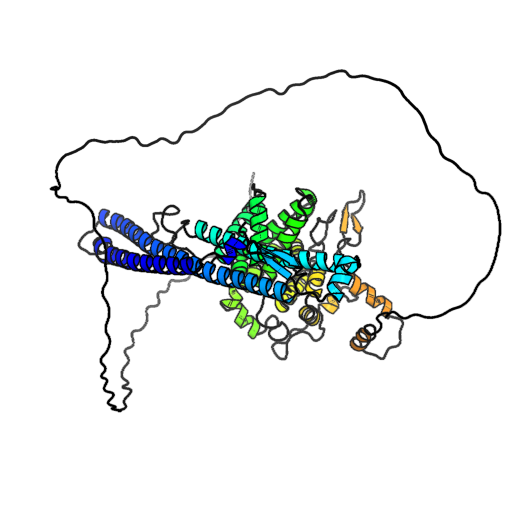9.45 612 ARG A N 1
ATOM 4716 C CA . ARG A 1 612 ? 29.202 -21.865 -29.139 1.00 29.45 612 ARG A CA 1
ATOM 4717 C C . ARG A 1 612 ? 30.082 -20.822 -29.806 1.00 29.45 612 ARG A C 1
ATOM 4719 O O . ARG A 1 612 ? 31.153 -21.177 -30.291 1.00 29.45 612 ARG A O 1
ATOM 4726 N N . GLU A 1 613 ? 29.661 -19.566 -29.807 1.00 30.44 613 GLU A N 1
ATOM 4727 C CA . GLU A 1 613 ? 30.604 -18.482 -30.067 1.00 30.44 613 GLU A CA 1
ATOM 4728 C C . GLU A 1 613 ? 31.458 -18.238 -28.823 1.00 30.44 613 GLU A C 1
ATOM 4730 O O . GLU A 1 613 ? 30.984 -18.328 -27.689 1.00 30.44 613 GLU A O 1
ATOM 4735 N N . GLY A 1 614 ? 32.735 -17.938 -29.043 1.00 26.83 614 GLY A N 1
ATOM 4736 C CA . GLY A 1 614 ? 33.663 -17.548 -27.996 1.00 26.83 614 GLY A CA 1
ATOM 4737 C C . GLY A 1 614 ? 34.536 -16.397 -28.474 1.00 26.83 614 GLY A C 1
ATOM 4738 O O . GLY A 1 614 ? 35.225 -16.514 -29.484 1.00 26.83 614 GLY A O 1
ATOM 4739 N N . ARG A 1 615 ? 34.540 -15.302 -27.713 1.00 31.00 615 ARG A N 1
ATOM 4740 C CA . ARG A 1 615 ? 35.608 -14.295 -27.709 1.00 31.00 615 ARG A CA 1
ATOM 4741 C C . ARG A 1 615 ? 36.133 -14.243 -26.278 1.00 31.00 615 ARG A C 1
ATOM 4743 O O . ARG A 1 615 ? 35.390 -13.942 -25.357 1.00 31.00 615 ARG A O 1
ATOM 4750 N N . GLN A 1 616 ? 37.288 -14.856 -26.039 1.00 30.86 616 GLN A N 1
ATOM 4751 C CA . GLN A 1 616 ? 38.593 -14.185 -26.080 1.00 30.86 616 GLN A CA 1
ATOM 4752 C C . GLN A 1 616 ? 38.718 -13.093 -25.013 1.00 30.86 616 GLN A C 1
ATOM 4754 O O . GLN A 1 616 ? 38.386 -11.933 -25.230 1.00 30.86 616 GLN A O 1
ATOM 4759 N N . VAL A 1 617 ? 39.268 -13.508 -23.871 1.00 31.03 617 VAL A N 1
ATOM 4760 C CA . VAL A 1 617 ? 39.897 -12.625 -22.886 1.00 31.03 617 VAL A CA 1
ATOM 4761 C C . VAL A 1 617 ? 41.218 -12.118 -23.469 1.00 31.03 617 VAL A C 1
ATOM 4763 O O . VAL A 1 617 ? 41.998 -12.912 -23.995 1.00 31.03 617 VAL A O 1
ATOM 4766 N N . GLY A 1 618 ? 41.485 -10.818 -23.349 1.00 30.36 618 GLY A N 1
ATOM 4767 C CA . GLY A 1 618 ? 42.802 -10.230 -23.601 1.00 30.36 618 GLY A CA 1
ATOM 4768 C C . GLY A 1 618 ? 43.505 -9.895 -22.286 1.00 30.36 618 GLY A C 1
ATOM 4769 O O . GLY A 1 618 ? 42.926 -9.220 -21.440 1.00 30.36 618 GLY A O 1
ATOM 4770 N N . GLN A 1 619 ? 44.751 -10.341 -22.120 1.00 31.83 619 GLN A N 1
ATOM 4771 C CA . GLN A 1 619 ? 45.649 -9.913 -21.040 1.00 31.83 619 GLN A CA 1
ATOM 4772 C C . GLN A 1 619 ? 46.997 -9.463 -21.616 1.00 31.83 619 GLN A C 1
ATOM 4774 O O . GLN A 1 619 ? 47.467 -10.004 -22.617 1.00 31.83 619 GLN A O 1
ATOM 4779 N N . GLY A 1 620 ? 47.633 -8.503 -20.940 1.00 28.88 620 GLY A N 1
ATOM 4780 C CA . GLY A 1 620 ? 48.917 -7.904 -21.316 1.00 28.88 620 GLY A CA 1
ATOM 4781 C C . GLY A 1 620 ? 48.775 -6.403 -21.611 1.00 28.88 620 GLY A C 1
ATOM 4782 O O . GLY A 1 620 ? 47.854 -6.013 -22.315 1.00 28.88 620 GLY A O 1
ATOM 4783 N N . ARG A 1 621 ? 49.637 -5.510 -21.107 1.00 30.89 621 ARG A N 1
ATOM 4784 C CA . ARG A 1 621 ? 50.896 -5.700 -20.352 1.00 30.89 621 ARG A CA 1
ATOM 4785 C C . ARG A 1 621 ? 51.031 -4.704 -19.192 1.00 30.89 621 ARG A C 1
ATOM 4787 O O . ARG A 1 621 ? 50.329 -3.703 -19.132 1.00 30.89 621 ARG A O 1
ATOM 4794 N N . VAL A 1 622 ? 51.972 -5.006 -18.299 1.00 35.19 622 VAL A N 1
ATOM 4795 C CA . VAL A 1 622 ? 52.385 -4.179 -17.155 1.00 35.19 622 VAL A CA 1
ATOM 4796 C C . VAL A 1 622 ? 53.544 -3.254 -17.540 1.00 35.19 622 VAL A C 1
ATOM 4798 O O . VAL A 1 622 ? 54.435 -3.668 -18.282 1.00 35.19 622 VAL A O 1
ATOM 4801 N N . GLY A 1 623 ? 53.557 -2.057 -16.949 1.00 29.11 623 GLY A N 1
ATOM 4802 C CA . GLY A 1 623 ? 54.746 -1.226 -16.732 1.00 29.11 623 GLY A CA 1
ATOM 4803 C C . GLY A 1 623 ? 54.511 0.266 -17.004 1.00 29.11 623 GLY A C 1
ATOM 4804 O O . GLY A 1 623 ? 53.774 0.598 -17.923 1.00 29.11 623 GLY A O 1
ATOM 4805 N N . SER A 1 624 ? 55.123 1.230 -16.307 1.00 31.56 624 SER A N 1
ATOM 4806 C CA . SER A 1 624 ? 55.799 1.271 -14.988 1.00 31.56 624 SER A CA 1
ATOM 4807 C C . SER A 1 624 ? 56.529 2.619 -14.888 1.00 31.56 624 SER A C 1
ATOM 4809 O O . SER A 1 624 ? 57.265 2.953 -15.814 1.00 31.56 624 SER A O 1
ATOM 4811 N N . GLY A 1 625 ? 56.429 3.320 -13.755 1.00 28.75 625 GLY A N 1
ATOM 4812 C CA . GLY A 1 625 ? 57.252 4.501 -13.453 1.00 28.75 625 GLY A CA 1
ATOM 4813 C C . GLY A 1 625 ? 56.559 5.857 -13.643 1.00 28.75 625 GLY A C 1
ATOM 4814 O O . GLY A 1 625 ? 55.720 6.040 -14.517 1.00 28.75 625 GLY A O 1
ATOM 4815 N N . GLY A 1 626 ? 56.950 6.810 -12.800 1.00 31.91 626 GLY A N 1
ATOM 4816 C CA . GLY A 1 626 ? 56.614 8.238 -12.841 1.00 31.91 626 GLY A CA 1
ATOM 4817 C C . GLY A 1 626 ? 57.602 9.001 -11.948 1.00 31.91 626 GLY A C 1
ATOM 4818 O O . GLY A 1 626 ? 58.409 8.340 -11.295 1.00 31.91 626 GLY A O 1
ATOM 4819 N N . LEU A 1 627 ? 57.566 10.343 -11.922 1.00 33.41 627 LEU A N 1
ATOM 4820 C CA . LEU A 1 627 ? 58.159 11.210 -10.877 1.00 33.41 627 LEU A CA 1
ATOM 4821 C C . LEU A 1 627 ? 57.816 12.708 -11.103 1.00 33.41 627 LEU A C 1
ATOM 4823 O O . LEU A 1 627 ? 57.190 13.051 -12.102 1.00 33.41 627 LEU A O 1
ATOM 4827 N N . HIS A 1 628 ? 58.175 13.554 -10.127 1.00 38.59 628 HIS A N 1
ATOM 4828 C CA . HIS A 1 628 ? 57.761 14.959 -9.915 1.00 38.59 628 HIS A CA 1
ATOM 4829 C C . HIS A 1 628 ? 58.363 16.044 -10.844 1.00 38.59 628 HIS A C 1
ATOM 4831 O O . HIS A 1 628 ? 59.367 15.809 -11.513 1.00 38.59 628 HIS A O 1
ATOM 4837 N N . GLY A 1 629 ? 57.814 17.268 -10.725 1.00 36.69 629 GLY A N 1
ATOM 4838 C CA . GLY A 1 629 ? 58.427 18.569 -11.066 1.00 36.69 629 GLY A CA 1
ATOM 4839 C C . GLY A 1 629 ? 57.509 19.424 -11.957 1.00 36.69 629 GLY A C 1
ATOM 4840 O O . GLY A 1 629 ? 57.310 19.050 -13.108 1.00 36.69 629 GLY A O 1
ATOM 4841 N N . ASP A 1 630 ? 56.765 20.419 -11.450 1.00 38.28 630 ASP A N 1
ATOM 4842 C CA . ASP A 1 630 ? 57.171 21.772 -10.969 1.00 38.28 630 ASP A CA 1
ATOM 4843 C C . ASP A 1 630 ? 57.586 22.717 -12.127 1.00 38.28 630 ASP A C 1
ATOM 4845 O O . ASP A 1 630 ? 58.157 22.234 -13.111 1.00 38.28 630 ASP A O 1
ATOM 4849 N N . PRO A 1 631 ? 57.326 24.047 -12.064 1.00 57.03 631 PRO A N 1
ATOM 4850 C CA . PRO A 1 631 ? 57.053 24.878 -10.874 1.00 57.03 631 PRO A CA 1
ATOM 4851 C C . PRO A 1 631 ? 55.649 25.516 -10.786 1.00 57.03 631 PRO A C 1
ATOM 4853 O O . PRO A 1 631 ? 54.865 25.404 -11.755 1.00 57.03 631 PRO A O 1
#

Radius of gyration: 37.69 Å; Cα contacts (8 Å, |Δi|>4): 677; chains: 1; bounding box: 104×110×128 Å

Mean predicted aligned error: 15.93 Å

Foldseek 3Di:
DDFPLCLQPDDLVVLLVVLVVLLVVLVVLVVVLVCLCVPPLVVLVDPNDDDDVSVVSNLVSLQVSLLSLLSSLLSNLSSLLSVVLSVQSVVLSVQLVVLCVVLVVVQWDADSRRQIAGNPVPDDVVVVVCCVPPPVSVVVRVVSSVVSSVSNVVSSVSNVLSVVLSVLLVVVSQFAAQDDPSNPQHRNGRHNPRHNDSLLSLLVLLLVLLQCLLVVHDDDPVSLVSLLSSLLPPLQPQNNLLNNCVSQALLSLLSSLLSLLCCCPPDPVVCNVSSLSSLQSNLSSCLNHLADPDACQAANPPRPVVVVCCPDPNVVSNVVRVVRCLVQQLDWPDDPQFTDGSLQSNLLSNLSYPRQHGLRSLLVVLVSLVVVCQVPPCSLAGEADDRRSTHSRSNLSSLSSCVSPVRSVCQQQPQQHHYDDPRGDGHCNNCQLQNDDPSHRPDHWYWYDDPPDTDTHRDPRNPCSSVVRNVVVVVVPPDDDDDDDPVVVPPPPPDDDDDDDDDDDDDDYDDDDDDDDDDDDDDDDDDDDDDDDDDDDDDDDDDDDDDDDDDDDDDDDDDDDDDDDDDDDDDDDDDDDDDDDDDDDDDDDDDDDDDDDDDDDDDDDDDDDDDDDDDDDDDDDDDDDDDDDDD

Sequence (631 aa):
MLTYSDVMTTDLGKLTTAADKWDDMAAEIKKVETRYKDSVQRITIGPAWLGASASDAGLNFAATRYEYAAAQTQAKAIASLLRDAHNDFVRLKRNLENQRAAAIKAGMKVSEGGVVSFDYQALTEGERSAARHDPDYMESIRKSEASWSKALDDCVKAVDDADRGVKIALEAVTKDGYGGKNDNTLGIGFNADAKGDVEEYEAANTADTATRLNNGEKVSAAEIAEFQRSVRDNSHDKRFSETLLNSLGPDGLIKTTNKLNDRAYDSDKKNKDRYLEIQKGLANTVATATRVPGSVKDAPPGSQKFKDWVASDEGKFYREWTDKLDKSGTENFGKNTHPVYGYQSFVSLMQHADTKFDDQFLYELGHDLIALDKEDPQYFRQWGAAHDGIESDPLDGLLGVMSKNPDAATAFFDPDGVGSGKNHVDNSHMEYLVGHGEDARKWPKVEVPGLTAVMKYDDPTQDGAGAGAGGRCDGARTAPAGAGPLARCQAHRRAGPGHERDHRADGPGREGRDRGERPRQRPPSRGQRAGGVRLRHARDHRDHGQAVHPPRPERLLRGRQGCSPRRLPGITDPGDARTFRGSERLRRTPQGRGQALQQPSRRGSRRCSGFREGRQVGQGRVGSGGLHGDP

Nearest PDB structures (foldseek):
  7vf5-assembly1_A  TM=2.108E-01  e=3.996E+00  Homo sapiens